Protein AF-W7X441-F1 (afdb_monomer)

Nearest PDB structures (foldseek):
  4aq1-assembly4_C-3  TM=4.290E-01  e=1.565E-02  Geobacillus stearothermophilus
  2lv4-assembly1_A  TM=4.468E-01  e=6.951E-02  Salmonella enterica subsp. enterica serovar Typhimurium str. LT2
  8szi-assembly1_A  TM=2.616E-01  e=5.106E-02  Homo sapiens
  4ncd-assembly1_A  TM=3.158E-01  e=5.435E-01  Escherichia coli P0301867.5
  3gea-assembly1_A  TM=1.894E-01  e=1.060E+00  Escherichia coli

Sequence (495 aa):
MFQDNINSDGYGGALQLIETQQVNIYYSHFISNKCLLKNGGAINFINVEYLGILDISQSYFIGNQAILSTGGAINLSKVNLILKNSQIESNRAQIGGGIYYQQIIPDFVLLLQNGIKQNNTIQNNYASIYGKNLGSTLRSIYISQKDITIQSSHNINYKQNQLEVEGIQSGEQIIFKKIQVLDEEESPVFIPSIQDQNYLSDDVLLIIRQINIEIICDQLNVEVQCVGNLKSSYFQNGGFYLTVQPMYKPLNSMIMKIKSNVFPQLVDSNNNIQFNQGQLDLQVILNFDQCKIGQIQKQFSNSIICESCPEGKYSLDILDGECKKCPDSAEYCQGSKIQLKNGYWRSNELTDDIIYCNYNPDVCQPQSNQSKFNCARGYIGIICASCDIYGEIWDDSYAEQITSKQCYKCSDNLSLIVLNNLLKFFIVIAYIFFMVRSLQNQLYIKLLGHYVKKSGILFLGNTCNQSSIFLQFKIYLKYIFRQIRKTKNIFQDSK

pLDDT: mean 88.07, std 12.41, range [41.19, 98.81]

Secondary structure (DSSP, 8-state):
-EES-EESSSS-SSEEEES-SEEEEES-EEES-EESSSS-SSEEEE-SSS-EEEEEES-EEES-EETTSB-SSEEEESEEEEEES-EEES-EEEE-SSEEEESB--HHHHHHHTT--TT-EEES-EEEEE-SSEE-S--EEE--GGGEE-SS--EEEEETTEEEEEEEPTTPPEEEEEEEEE-TTSPBP-PPPHHHHTTS-HHHHHHHHH--EEEEE-SSSTT-EEES--EE--EETTEEEEEEEEE--TT-EEEEEEEEEEPPPEE-TTS-EEE--SEEEEEEEEEEPPPPTTEEEEEETTEEEEEEPPTTEE--STT-SSPEEPPTTEEEEEBTEEEEPTTEE-SSTT----EE-TT-GGGB-TT-TT-BTTB-TTEESGGG-EE-SS-TTTSS-EEE-TTT--EEETTTSHHHHHHHHHHHHHHHHHHHHHHHHHHHHHHHHHHHHHHHHHTTS----S---TTSHHHHHHHHHHHHHHHHHHHHHHTTS--

Solvent-accessible surface area (backbone atoms only — not comparable to full-atom values): 25094 Å² total; per-residue (Å²): 118,45,62,68,32,72,20,67,86,44,49,10,8,70,38,68,44,64,74,53,63,72,46,80,46,64,73,38,43,38,34,46,11,25,2,54,50,28,38,0,0,27,32,18,39,42,32,82,90,56,76,17,37,39,42,38,33,50,27,40,36,36,47,10,22,0,67,24,10,34,0,0,29,32,21,36,27,33,29,31,40,43,62,31,51,25,39,36,33,48,9,29,15,31,32,1,0,21,33,20,41,36,56,23,47,28,60,43,56,61,34,40,77,72,71,45,56,56,71,46,46,71,44,77,27,37,31,73,28,34,22,32,43,51,19,63,67,75,65,44,59,48,66,53,73,88,38,50,47,58,88,67,75,67,51,75,45,82,52,97,82,28,41,38,38,38,54,40,50,20,55,43,59,40,36,37,53,37,41,30,46,19,30,82,76,72,41,59,48,43,77,72,54,78,76,63,48,74,65,47,20,71,70,50,51,52,57,61,68,56,57,32,43,35,58,47,62,53,77,85,48,74,36,46,48,72,47,67,49,40,62,36,72,58,66,50,99,71,12,34,51,39,31,39,26,46,24,26,55,58,69,39,73,51,61,33,31,46,27,41,46,75,46,74,46,28,19,37,86,83,68,47,73,76,39,83,39,44,58,43,67,29,44,35,39,41,34,25,29,68,62,50,64,6,20,23,62,40,79,53,88,69,17,35,26,44,45,67,26,51,82,56,14,23,24,61,42,63,81,34,72,61,63,41,69,53,54,90,62,38,74,46,24,37,18,46,46,70,41,45,30,68,24,30,30,50,93,53,78,72,57,86,68,69,44,71,23,85,89,51,35,88,40,16,23,48,74,43,92,76,34,54,88,29,10,32,80,40,35,34,70,78,62,36,74,40,45,26,58,82,13,87,87,66,78,50,38,12,43,69,47,97,88,70,80,45,52,39,56,39,90,83,41,48,70,63,53,51,54,50,54,51,52,54,50,51,51,51,51,51,49,51,51,51,51,51,53,52,50,50,52,54,51,50,54,52,51,52,52,51,51,44,46,71,68,70,82,44,91,78,68,100,83,71,80,90,71,60,64,65,59,52,51,54,51,50,52,54,50,51,56,53,52,54,52,55,55,56,58,63,66,66,78,72,121

Organism: Tetrahymena thermophila (strain SB210) (NCBI:txid312017)

Structure (mmCIF, N/CA/C/O backbone):
data_AF-W7X441-F1
#
_entry.id   AF-W7X441-F1
#
loop_
_atom_site.group_PDB
_atom_site.id
_atom_site.type_symbol
_atom_site.label_atom_id
_atom_site.label_alt_id
_atom_site.label_comp_id
_atom_site.label_asym_id
_atom_site.label_entity_id
_atom_site.label_seq_id
_atom_site.pdbx_PDB_ins_code
_atom_site.Cartn_x
_atom_site.Cartn_y
_atom_site.Cartn_z
_atom_site.occupancy
_atom_site.B_iso_or_equiv
_atom_site.auth_seq_id
_atom_site.auth_comp_id
_atom_site.auth_asym_id
_atom_site.auth_atom_id
_atom_site.pdbx_PDB_model_num
ATOM 1 N N . MET A 1 1 ? -36.784 -1.629 32.887 1.00 91.88 1 MET A N 1
ATOM 2 C CA . MET A 1 1 ? -36.795 -1.065 31.520 1.00 91.88 1 MET A CA 1
ATOM 3 C C . MET A 1 1 ? -36.144 0.304 31.600 1.00 91.88 1 MET A C 1
ATOM 5 O O . MET A 1 1 ? -36.530 1.067 32.474 1.00 91.88 1 MET A O 1
ATOM 9 N N . PHE A 1 2 ? -35.149 0.569 30.757 1.00 97.50 2 PHE A N 1
ATOM 10 C CA . PHE A 1 2 ? -34.444 1.845 30.644 1.00 97.50 2 PHE A CA 1
ATOM 11 C C . PHE A 1 2 ? -34.686 2.377 29.238 1.00 97.50 2 PHE A C 1
ATOM 13 O O . PHE A 1 2 ? -34.135 1.847 28.270 1.00 97.50 2 PHE A O 1
ATOM 20 N N . GLN A 1 3 ? -35.559 3.367 29.119 1.00 97.50 3 GLN A N 1
ATOM 21 C CA . GLN A 1 3 ? -36.003 3.860 27.829 1.00 97.50 3 GLN A CA 1
ATOM 22 C C . GLN A 1 3 ? -35.907 5.382 27.763 1.00 97.50 3 GLN A C 1
ATOM 24 O O . GLN A 1 3 ? -36.256 6.052 28.731 1.00 97.50 3 GLN A O 1
ATOM 29 N N . ASP A 1 4 ? -35.447 5.891 26.617 1.00 97.50 4 ASP A N 1
ATOM 30 C CA . ASP A 1 4 ? -35.400 7.321 26.284 1.00 97.50 4 ASP A CA 1
ATOM 31 C C . ASP A 1 4 ? -34.632 8.180 27.313 1.00 97.50 4 ASP A C 1
ATOM 33 O O . ASP A 1 4 ? -34.858 9.385 27.435 1.00 97.50 4 ASP A O 1
ATOM 37 N N . ASN A 1 5 ? -33.688 7.575 28.047 1.00 97.44 5 ASN A N 1
ATOM 38 C CA . ASN A 1 5 ? -32.823 8.310 28.966 1.00 97.44 5 ASN A CA 1
ATOM 39 C C . ASN A 1 5 ? -31.789 9.116 28.173 1.00 97.44 5 ASN A C 1
ATOM 41 O O . ASN A 1 5 ? -31.197 8.613 27.215 1.00 97.44 5 ASN A O 1
ATOM 45 N N . ILE A 1 6 ? -31.562 10.365 28.578 1.00 97.06 6 ILE A N 1
ATOM 46 C CA . ILE A 1 6 ? -30.603 11.266 27.937 1.00 97.06 6 ILE A CA 1
ATOM 47 C C . ILE A 1 6 ? -29.640 11.780 28.997 1.00 97.06 6 ILE A C 1
ATOM 49 O O . ILE A 1 6 ? -30.050 12.443 29.948 1.00 97.06 6 ILE A O 1
ATOM 53 N N . ASN A 1 7 ? -28.355 11.514 28.792 1.00 95.44 7 ASN A N 1
ATOM 54 C CA . ASN A 1 7 ? -27.274 12.062 29.593 1.00 95.44 7 ASN A CA 1
ATOM 55 C C . ASN A 1 7 ? -26.521 13.130 28.784 1.00 95.44 7 ASN A C 1
ATOM 57 O O . ASN A 1 7 ? -25.948 12.821 27.733 1.00 95.44 7 ASN A O 1
ATOM 61 N N . SER A 1 8 ? -26.560 14.385 29.246 1.00 91.81 8 SER A N 1
ATOM 62 C CA . SER A 1 8 ? -25.930 15.517 28.555 1.00 91.81 8 SER A CA 1
ATOM 63 C C . SER A 1 8 ? -24.421 15.565 28.767 1.00 91.81 8 SER A C 1
ATOM 65 O O . SER A 1 8 ? -23.689 15.667 27.789 1.00 91.81 8 SER A O 1
ATOM 67 N N . ASP A 1 9 ? -23.965 15.437 30.015 1.00 88.44 9 ASP A N 1
ATOM 68 C CA . ASP A 1 9 ? -22.574 15.725 30.402 1.00 88.44 9 ASP A CA 1
ATOM 69 C C . ASP A 1 9 ? -21.844 14.546 31.063 1.00 88.44 9 ASP A C 1
ATOM 71 O O . ASP A 1 9 ? -20.625 14.582 31.240 1.00 88.44 9 ASP A O 1
ATOM 75 N N . GLY A 1 10 ? -22.569 13.493 31.438 1.00 90.31 10 GLY A N 1
ATOM 76 C CA . GLY A 1 10 ? -22.026 12.298 32.075 1.00 90.31 10 GLY A CA 1
ATOM 77 C C . GLY A 1 10 ? -21.809 11.137 31.106 1.00 90.31 10 GLY A C 1
ATOM 78 O O . GLY A 1 10 ? -22.132 11.205 29.922 1.00 90.31 10 GLY A O 1
ATOM 79 N N . TYR A 1 11 ? -21.273 10.041 31.639 1.00 95.50 11 TYR A N 1
ATOM 80 C CA . TYR A 1 11 ? -21.089 8.790 30.906 1.00 95.50 11 TYR A CA 1
ATOM 81 C C . TYR A 1 11 ? -22.314 7.894 31.069 1.00 95.50 11 TYR A C 1
ATOM 83 O O . TYR A 1 11 ? -22.958 7.933 32.114 1.00 95.50 11 TYR A O 1
ATOM 91 N N . GLY A 1 12 ? -22.597 7.040 30.085 1.00 95.12 12 GLY A N 1
ATOM 92 C CA . GLY A 1 12 ? -23.752 6.147 30.141 1.00 95.12 12 GLY A CA 1
ATOM 93 C C . GLY A 1 12 ? -25.059 6.902 29.904 1.00 95.12 12 GLY A C 1
ATOM 94 O O . GLY A 1 12 ? -25.441 7.765 30.693 1.00 95.12 12 GLY A O 1
ATOM 95 N N . GLY A 1 13 ? -25.787 6.574 28.836 1.00 95.50 13 GLY A N 1
ATOM 96 C CA . GLY A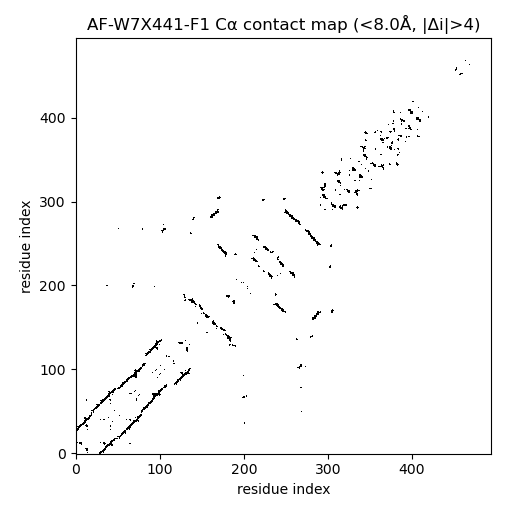 1 13 ? -27.115 7.160 28.620 1.00 95.50 13 GLY A CA 1
ATOM 97 C C . GLY A 1 13 ? -28.150 6.697 29.648 1.00 95.50 13 GLY A C 1
ATOM 98 O O . GLY A 1 13 ? -29.075 7.442 29.943 1.00 95.50 13 GLY A O 1
ATOM 99 N N . ALA A 1 14 ? -27.979 5.500 30.221 1.00 97.19 14 ALA A N 1
ATOM 100 C CA . ALA A 1 14 ? -28.835 4.965 31.280 1.00 97.19 14 ALA A CA 1
ATOM 101 C C . ALA A 1 14 ? -28.060 4.627 32.562 1.00 97.19 14 ALA A C 1
ATOM 103 O O . ALA A 1 14 ? -28.517 4.961 33.652 1.00 97.19 14 ALA A O 1
ATOM 104 N N . LEU A 1 15 ? -26.910 3.953 32.448 1.00 97.62 15 LEU A N 1
ATOM 105 C CA . LEU A 1 15 ? -26.128 3.493 33.599 1.00 97.62 15 LEU A CA 1
ATOM 106 C C . LEU A 1 15 ? -24.655 3.880 33.472 1.00 97.62 15 LEU A C 1
ATOM 108 O O . LEU A 1 15 ? -24.004 3.570 32.471 1.00 97.62 15 LEU A O 1
ATOM 112 N N . GLN A 1 16 ? -24.124 4.473 34.540 1.00 97.31 16 GLN A N 1
ATOM 113 C CA . GLN A 1 16 ? -22.696 4.668 34.755 1.00 97.31 16 GLN A CA 1
ATOM 114 C C . GLN A 1 16 ? -22.238 3.792 35.922 1.00 97.31 16 GLN A C 1
ATOM 116 O O . GLN A 1 16 ? -22.770 3.892 37.025 1.00 97.31 16 GLN A O 1
ATOM 121 N N . LEU A 1 17 ? -21.245 2.946 35.670 1.00 97.50 17 LEU A N 1
ATOM 122 C CA . LEU A 1 17 ? -20.658 2.023 36.635 1.00 97.50 17 LEU A CA 1
ATOM 123 C C . LEU A 1 17 ? -19.158 2.318 36.730 1.00 97.50 17 LEU A C 1
ATOM 125 O O . LEU A 1 17 ? -18.473 2.407 35.706 1.00 97.50 17 LEU A O 1
ATOM 129 N N . ILE A 1 18 ? -18.660 2.510 37.948 1.00 96.62 18 ILE A N 1
ATOM 130 C CA . ILE A 1 18 ? -17.270 2.892 38.224 1.00 96.62 18 ILE A CA 1
ATOM 131 C C . ILE A 1 18 ? -16.762 2.027 39.367 1.00 96.62 18 ILE A C 1
ATOM 133 O O . ILE A 1 18 ? -17.480 1.885 40.356 1.00 96.62 18 ILE A O 1
ATOM 137 N N . GLU A 1 19 ? -15.559 1.466 39.225 1.00 95.94 19 GLU A N 1
ATOM 138 C CA . GLU A 1 19 ? -14.906 0.628 40.243 1.00 95.94 19 GLU A CA 1
ATOM 139 C C . GLU A 1 19 ? -15.904 -0.335 40.897 1.00 95.94 19 GLU A C 1
ATOM 141 O O . GLU A 1 19 ? -16.165 -0.276 42.101 1.00 95.94 19 GLU A O 1
ATOM 146 N N . THR A 1 20 ? -16.529 -1.181 40.075 1.00 95.44 20 THR A N 1
ATOM 147 C CA . THR A 1 20 ? -17.520 -2.174 40.517 1.00 95.44 20 THR A CA 1
ATOM 148 C C . THR A 1 20 ? -17.052 -3.583 40.162 1.00 95.44 20 THR A C 1
ATOM 150 O O . THR A 1 20 ? -16.599 -3.830 39.044 1.00 95.44 20 THR A O 1
ATOM 153 N N . GLN A 1 21 ? -17.130 -4.525 41.110 1.00 94.56 21 GLN A N 1
ATOM 154 C CA . GLN A 1 21 ? -16.632 -5.901 40.923 1.00 94.56 21 GLN A CA 1
ATOM 155 C C . GLN A 1 21 ? -17.522 -6.722 40.007 1.00 94.56 21 GLN A C 1
ATOM 157 O O . GLN A 1 21 ? -17.034 -7.360 39.079 1.00 94.56 21 GLN A O 1
ATOM 162 N N . GLN A 1 22 ? -18.827 -6.698 40.253 1.00 97.00 22 GLN A N 1
ATOM 163 C CA . GLN A 1 22 ? -19.770 -7.503 39.500 1.00 97.00 22 GLN A CA 1
ATOM 164 C C . GLN A 1 22 ? -21.096 -6.773 39.344 1.00 97.00 22 GLN A C 1
ATOM 166 O O . GLN A 1 22 ? -21.631 -6.219 40.305 1.00 97.00 22 GLN A O 1
ATOM 171 N N . VAL A 1 23 ? -21.640 -6.822 38.132 1.00 98.06 23 VAL A N 1
ATOM 172 C CA . VAL A 1 23 ? -22.975 -6.334 37.802 1.00 98.06 23 VAL A CA 1
ATOM 173 C C . VAL A 1 23 ? -23.696 -7.393 36.985 1.00 98.06 23 VAL A C 1
ATOM 175 O O . VAL A 1 23 ? -23.172 -7.882 35.987 1.00 98.06 23 VAL A O 1
ATOM 178 N N . ASN A 1 24 ? -24.917 -7.714 37.406 1.00 98.12 24 ASN A N 1
ATOM 179 C CA . ASN A 1 24 ? -25.770 -8.698 36.754 1.00 98.12 24 ASN A CA 1
ATOM 180 C C . ASN A 1 24 ? -27.002 -7.989 36.176 1.00 98.12 24 ASN A C 1
ATOM 182 O O . ASN A 1 24 ? -27.727 -7.309 36.906 1.00 98.12 24 ASN A O 1
ATOM 186 N N . ILE A 1 25 ? -27.246 -8.150 34.876 1.00 98.00 25 ILE A N 1
ATOM 187 C CA . ILE A 1 25 ? -28.382 -7.561 34.160 1.00 98.00 25 ILE A CA 1
ATOM 188 C C . ILE A 1 25 ? -29.145 -8.679 33.464 1.00 98.00 25 ILE A C 1
ATOM 190 O O . ILE A 1 25 ? -28.695 -9.250 32.470 1.00 98.00 25 ILE A O 1
ATOM 194 N N . TYR A 1 26 ? -30.337 -8.965 33.978 1.00 97.88 26 TYR A N 1
ATOM 195 C CA . TYR A 1 26 ? -31.193 -10.028 33.468 1.00 97.88 26 TYR A CA 1
ATOM 196 C C . TYR A 1 26 ? -32.539 -9.466 33.020 1.00 97.88 26 TYR A C 1
ATOM 198 O O . TYR A 1 26 ? -33.061 -8.533 33.639 1.00 97.88 26 TYR A O 1
ATOM 206 N N . TYR A 1 27 ? -33.099 -10.024 31.944 1.00 98.12 27 TYR A N 1
ATOM 207 C CA . TYR A 1 27 ? -34.454 -9.715 31.461 1.00 98.12 27 TYR A CA 1
ATOM 208 C C . TYR A 1 27 ? -34.725 -8.213 31.255 1.00 98.12 27 TYR A C 1
ATOM 210 O O . TYR A 1 27 ? -35.826 -7.713 31.500 1.00 98.12 27 TYR A O 1
ATOM 218 N N . SER A 1 28 ? -33.702 -7.463 30.845 1.00 98.44 28 SER A N 1
ATOM 219 C CA . SER A 1 28 ? -33.733 -6.002 30.814 1.00 98.44 28 SER A CA 1
ATOM 220 C C . SER A 1 28 ? -33.779 -5.455 29.392 1.00 98.44 28 SER A C 1
ATOM 222 O O . SER A 1 28 ? -33.282 -6.059 28.448 1.00 98.44 28 SER A O 1
ATOM 224 N N . HIS A 1 29 ? -34.382 -4.278 29.244 1.00 98.50 29 HIS A N 1
ATOM 225 C CA . HIS A 1 29 ? -34.519 -3.589 27.962 1.00 98.50 29 HIS A CA 1
ATOM 226 C C . HIS A 1 29 ? -33.928 -2.187 28.088 1.00 98.50 29 HIS A C 1
ATOM 228 O O . HIS A 1 29 ? -34.382 -1.420 28.941 1.00 98.50 29 HIS A O 1
ATOM 234 N N . PHE A 1 30 ? -32.939 -1.886 27.250 1.00 98.69 30 PHE A N 1
ATOM 235 C CA . PHE A 1 30 ? -32.281 -0.594 27.080 1.00 98.69 30 PHE A CA 1
ATOM 236 C C . PHE A 1 30 ? -32.604 -0.075 25.681 1.00 98.69 30 PHE A C 1
ATOM 238 O O . PHE A 1 30 ? -32.027 -0.535 24.692 1.00 98.69 30 PHE A O 1
ATOM 245 N N . ILE A 1 31 ? -33.566 0.839 25.595 1.00 98.69 31 ILE A N 1
ATOM 246 C CA . ILE A 1 31 ? -34.134 1.291 24.326 1.00 98.69 31 ILE A CA 1
ATOM 247 C C . ILE A 1 31 ? -33.919 2.793 24.173 1.00 98.69 31 ILE A C 1
ATOM 249 O O . ILE A 1 31 ? -34.318 3.570 25.037 1.00 98.69 31 ILE A O 1
ATOM 253 N N . SER A 1 32 ? -33.310 3.203 23.063 1.00 98.38 32 SER A N 1
ATOM 254 C CA . SER A 1 32 ? -33.208 4.616 22.672 1.00 98.38 32 SER A CA 1
ATOM 255 C C . SER A 1 32 ? -32.530 5.533 23.702 1.00 98.38 32 SER A C 1
ATOM 257 O O . SER A 1 32 ? -32.743 6.745 23.686 1.00 98.38 32 SER A O 1
ATOM 259 N N . ASN A 1 33 ? -31.672 4.981 24.567 1.00 98.50 33 ASN A N 1
ATOM 260 C CA . ASN A 1 33 ? -30.888 5.776 25.511 1.00 98.50 33 ASN A CA 1
ATOM 261 C C . ASN A 1 33 ? -29.756 6.511 24.781 1.00 98.50 33 ASN A C 1
ATOM 263 O O . ASN A 1 33 ? -29.211 6.009 23.791 1.00 98.50 33 ASN A O 1
ATOM 267 N N . LYS A 1 34 ? -29.410 7.711 25.249 1.00 98.25 34 LYS A N 1
ATOM 268 C CA . LYS A 1 34 ? -28.434 8.583 24.591 1.00 98.25 34 LYS A CA 1
ATOM 269 C C . LYS A 1 34 ? -27.437 9.159 25.584 1.00 98.25 34 LYS A C 1
ATOM 271 O O . LYS A 1 34 ? -27.822 9.782 26.569 1.00 98.25 34 LYS A O 1
ATOM 276 N N . CYS A 1 35 ? -26.159 9.034 25.260 1.00 96.75 35 CYS A N 1
ATOM 277 C CA . CYS A 1 35 ? -25.088 9.836 25.835 1.00 96.75 35 CYS A CA 1
ATOM 278 C C . CYS A 1 35 ? -24.634 10.850 24.775 1.00 96.75 35 CYS A C 1
ATOM 280 O O . CYS A 1 35 ? -24.254 10.467 23.662 1.00 96.75 35 CYS A O 1
ATOM 282 N N . LEU A 1 36 ? -24.748 12.146 25.085 1.00 93.38 36 LEU A N 1
ATOM 283 C CA . LEU A 1 36 ? -24.518 13.204 24.097 1.00 93.38 36 LEU A CA 1
ATOM 284 C C . LEU A 1 36 ? -23.029 13.499 23.885 1.00 93.38 36 LEU A C 1
ATOM 286 O O . LEU A 1 36 ? -22.612 13.657 22.740 1.00 93.38 36 LEU A O 1
ATOM 290 N N . LEU A 1 37 ? -22.238 13.553 24.963 1.00 89.94 37 LEU A N 1
ATOM 291 C CA . LEU A 1 37 ? -20.847 14.030 24.917 1.00 89.94 37 LEU A CA 1
ATOM 292 C C . LEU A 1 37 ? -19.786 12.975 25.264 1.00 89.94 37 LEU A C 1
ATOM 294 O O . LEU A 1 37 ? -18.628 13.134 24.880 1.00 89.94 37 LEU A O 1
ATOM 298 N N . LYS A 1 38 ? -20.144 11.928 26.013 1.00 93.56 38 LYS A N 1
ATOM 299 C CA . LYS A 1 38 ? -19.201 10.943 26.571 1.00 93.56 38 LYS A CA 1
ATOM 300 C C . LYS A 1 38 ? -19.515 9.521 26.083 1.00 93.56 38 LYS A C 1
ATOM 302 O O . LYS A 1 38 ? -20.221 9.329 25.096 1.00 93.56 38 LYS A O 1
ATOM 307 N N . ASN A 1 39 ? -18.928 8.518 26.735 1.00 95.38 39 ASN A N 1
ATOM 308 C CA . ASN A 1 39 ? -18.978 7.119 26.306 1.00 95.38 39 ASN A CA 1
ATOM 309 C C . ASN A 1 39 ? -20.215 6.371 26.817 1.00 95.38 39 ASN A C 1
ATOM 311 O O . ASN A 1 39 ? -20.726 6.672 27.898 1.00 95.38 39 ASN A O 1
ATOM 315 N N . GLY A 1 40 ? -20.620 5.333 26.079 1.00 96.31 40 GLY A N 1
ATOM 316 C CA . GLY A 1 40 ? -21.665 4.391 26.484 1.00 96.31 40 GLY A CA 1
ATOM 317 C C . GLY A 1 40 ? -23.072 4.930 26.248 1.00 96.31 40 GLY A C 1
ATOM 318 O O . GLY A 1 40 ? -23.622 5.638 27.089 1.00 96.31 40 GLY A O 1
ATOM 319 N N . GLY A 1 41 ? -23.704 4.579 25.128 1.00 97.00 41 GLY A N 1
ATOM 320 C CA . GLY A 1 41 ? -25.042 5.094 24.818 1.00 97.00 41 GLY A CA 1
ATOM 321 C C . GLY A 1 41 ? -26.139 4.544 25.730 1.00 97.00 41 GLY A C 1
ATOM 322 O O . GLY A 1 41 ? -27.086 5.262 26.029 1.00 97.00 41 GLY A O 1
ATOM 323 N N . ALA A 1 42 ? -25.991 3.326 26.257 1.00 98.25 42 ALA A N 1
ATOM 324 C CA . ALA A 1 42 ? -26.811 2.816 27.358 1.00 98.25 42 ALA A CA 1
ATOM 325 C C . ALA A 1 42 ? -25.983 2.635 28.633 1.00 98.25 42 ALA A C 1
ATOM 327 O O . ALA A 1 42 ? -26.316 3.209 29.669 1.00 98.25 42 ALA A O 1
ATOM 328 N N . ILE A 1 43 ? -24.902 1.860 28.554 1.00 98.62 43 ILE A N 1
ATOM 329 C CA . ILE A 1 43 ? -24.068 1.503 29.703 1.00 98.62 43 ILE A CA 1
ATOM 330 C C . ILE A 1 43 ? -22.642 1.986 29.469 1.00 98.62 43 ILE A C 1
ATOM 332 O O . ILE A 1 43 ? -22.047 1.714 28.427 1.00 98.62 43 ILE A O 1
ATOM 336 N N . ASN A 1 44 ? -22.074 2.638 30.476 1.00 98.38 44 ASN A N 1
ATOM 337 C CA . ASN A 1 44 ? -20.641 2.869 30.580 1.00 98.38 44 ASN A CA 1
ATOM 338 C C . ASN A 1 44 ? -20.108 2.218 31.859 1.00 98.38 44 ASN A C 1
ATOM 340 O O . ASN A 1 44 ? -20.539 2.596 32.948 1.00 98.38 44 ASN A O 1
ATOM 344 N N . PHE A 1 45 ? -19.170 1.279 31.733 1.00 98.44 45 PHE A N 1
ATOM 345 C CA . PHE A 1 45 ? -18.576 0.566 32.864 1.00 98.44 45 PHE A CA 1
ATOM 346 C C . PHE A 1 45 ? -17.046 0.606 32.797 1.00 98.44 45 PHE A C 1
ATOM 348 O O . PHE A 1 45 ? -16.429 0.031 31.898 1.00 98.44 45 PHE A O 1
ATOM 355 N N . ILE A 1 46 ? -16.436 1.313 33.747 1.00 97.50 46 ILE A N 1
ATOM 356 C CA . ILE A 1 46 ? -14.994 1.554 33.794 1.00 97.50 46 ILE A CA 1
ATOM 357 C C . ILE A 1 46 ? -14.447 1.151 35.163 1.00 97.50 46 ILE A C 1
ATOM 359 O O . ILE A 1 46 ? -14.890 1.674 36.184 1.00 97.50 46 ILE A O 1
ATOM 363 N N . ASN A 1 47 ? -13.427 0.296 35.158 1.00 97.19 47 ASN A N 1
ATOM 364 C CA . ASN A 1 47 ? -12.569 0.050 36.310 1.00 97.19 47 ASN A CA 1
ATOM 365 C C . ASN A 1 47 ? -11.112 0.404 35.981 1.00 97.19 47 ASN A C 1
ATOM 367 O O . ASN A 1 47 ? -10.669 0.335 34.829 1.00 97.19 47 ASN A O 1
ATOM 371 N N . VAL A 1 48 ? -10.354 0.736 37.019 1.00 94.38 48 VAL A N 1
ATOM 372 C CA . VAL A 1 48 ? -8.918 1.020 36.986 1.00 94.38 48 VAL A CA 1
ATOM 373 C C . VAL A 1 48 ? -8.185 0.091 37.946 1.00 94.38 48 VAL A C 1
ATOM 375 O O . VAL A 1 48 ? -7.123 -0.420 37.584 1.00 94.38 48 VAL A O 1
ATOM 378 N N . GLU A 1 49 ? -8.741 -0.216 39.121 1.00 91.19 49 GLU A N 1
ATOM 379 C CA . GLU A 1 49 ? -8.030 -0.991 40.148 1.00 91.19 49 GLU A CA 1
ATOM 380 C C . GLU A 1 49 ? -8.106 -2.500 39.898 1.00 91.19 49 GLU A C 1
ATOM 382 O O . GLU A 1 49 ? -7.077 -3.178 39.819 1.00 91.19 49 GLU A O 1
ATOM 387 N N . TYR A 1 50 ? -9.300 -3.029 39.645 1.00 91.75 50 TYR A N 1
ATOM 388 C CA . TYR A 1 50 ? -9.530 -4.469 39.512 1.00 91.75 50 TYR A CA 1
ATOM 389 C C . TYR A 1 50 ? -10.417 -4.817 38.309 1.00 91.75 50 TYR A C 1
ATOM 391 O O . TYR A 1 50 ? -11.083 -3.964 37.727 1.00 91.75 50 TYR A O 1
ATOM 399 N N . LEU A 1 51 ? -10.395 -6.089 37.906 1.00 95.88 51 LEU A N 1
ATOM 400 C CA . LEU A 1 51 ? -11.220 -6.603 36.813 1.00 95.88 51 LEU A CA 1
ATOM 401 C C . LEU A 1 51 ? -12.700 -6.598 37.218 1.00 95.88 51 LEU A C 1
ATOM 403 O O . LEU A 1 51 ? -13.075 -7.268 38.178 1.00 95.88 51 LEU A O 1
ATOM 407 N N . GLY A 1 52 ? -13.529 -5.849 36.491 1.00 97.56 52 GLY A N 1
ATOM 408 C CA . GLY A 1 52 ? -14.984 -5.895 36.647 1.00 97.56 52 GLY A CA 1
ATOM 409 C C . GLY A 1 52 ? -15.610 -7.026 35.834 1.00 97.56 52 GLY A C 1
ATOM 410 O O . GLY A 1 52 ? -15.070 -7.431 34.804 1.00 97.56 52 GLY A O 1
ATOM 411 N N . ILE A 1 53 ? -16.772 -7.509 36.266 1.00 98.25 53 ILE A N 1
ATOM 412 C CA . ILE A 1 53 ? -17.573 -8.501 35.543 1.00 98.25 53 ILE A CA 1
ATOM 413 C C . ILE A 1 53 ? -18.954 -7.913 35.265 1.00 98.25 53 ILE A C 1
ATOM 415 O O . ILE A 1 53 ? -19.669 -7.512 36.183 1.00 98.25 53 ILE A O 1
ATOM 419 N N . LEU A 1 54 ? -19.340 -7.891 33.993 1.00 98.44 54 LEU A N 1
ATOM 420 C CA . LEU A 1 54 ? -20.685 -7.548 33.551 1.00 98.44 54 LEU A CA 1
ATOM 421 C C . LEU A 1 54 ? -21.339 -8.800 32.963 1.00 98.44 54 LEU A C 1
ATOM 423 O O . LEU A 1 54 ? -20.965 -9.233 31.877 1.00 98.44 54 LEU A O 1
ATOM 427 N N . ASP A 1 55 ? -22.299 -9.383 33.677 1.00 98.38 55 ASP A N 1
ATOM 428 C CA . ASP A 1 55 ? -23.067 -10.542 33.211 1.00 98.38 55 ASP A CA 1
ATOM 429 C C . ASP A 1 55 ? -24.441 -10.095 32.709 1.00 98.38 55 ASP A C 1
ATOM 431 O O . ASP A 1 55 ? -25.287 -9.629 33.477 1.00 98.38 55 ASP A O 1
ATOM 435 N N . ILE A 1 56 ? -24.652 -10.220 31.401 1.00 98.50 56 ILE A N 1
ATOM 436 C CA . ILE A 1 56 ? -25.887 -9.852 30.717 1.00 98.50 56 ILE A CA 1
ATOM 437 C C . ILE A 1 56 ? -26.531 -11.108 30.146 1.00 98.50 56 ILE A C 1
ATOM 439 O O . ILE A 1 56 ? -25.967 -11.784 29.277 1.00 98.50 56 ILE A O 1
ATOM 443 N N . SER A 1 57 ? -27.771 -11.372 30.561 1.00 98.19 57 SER A N 1
ATOM 444 C CA . SER A 1 57 ? -28.577 -12.426 29.950 1.00 98.19 57 SER A CA 1
ATOM 445 C C . SER A 1 57 ? -30.005 -11.998 29.630 1.00 98.19 57 SER A C 1
ATOM 447 O O . SER A 1 57 ? -30.604 -11.173 30.327 1.00 98.19 57 SER A O 1
ATOM 449 N N . GLN A 1 58 ? -30.544 -12.545 28.534 1.00 98.44 58 GLN A N 1
ATOM 450 C CA . GLN A 1 58 ? -31.936 -12.345 28.103 1.00 98.44 58 GLN A CA 1
ATOM 451 C C . GLN A 1 58 ? -32.336 -10.865 28.035 1.00 98.44 58 GLN A C 1
ATOM 453 O O . GLN A 1 58 ? -33.420 -10.484 28.474 1.00 98.44 58 GLN A O 1
ATOM 458 N N . SER A 1 59 ? -31.435 -10.020 27.533 1.00 98.62 59 SER A N 1
ATOM 459 C CA . SER A 1 59 ? -31.597 -8.565 27.541 1.00 98.62 59 SER A CA 1
ATOM 460 C C . SER A 1 59 ? -31.454 -7.957 26.145 1.00 98.62 59 SER A C 1
ATOM 462 O O . SER A 1 59 ? -30.836 -8.536 25.251 1.00 98.62 59 SER A O 1
ATOM 464 N N . TYR A 1 60 ? -32.027 -6.768 25.966 1.00 98.62 60 TYR A N 1
ATOM 465 C CA . TYR A 1 60 ? -32.121 -6.079 24.679 1.00 98.62 60 TYR A CA 1
ATOM 466 C C . TYR A 1 60 ? -31.521 -4.677 24.768 1.00 98.62 60 TYR A C 1
ATOM 468 O O . TYR A 1 60 ? -31.906 -3.894 25.636 1.00 98.62 60 TYR A O 1
ATOM 476 N N . PHE A 1 61 ? -30.624 -4.348 23.843 1.00 98.75 61 PHE A N 1
ATOM 477 C CA . PHE A 1 61 ? -30.012 -3.034 23.668 1.00 98.75 61 PHE A CA 1
ATOM 478 C C . PHE A 1 61 ? -30.308 -2.542 22.255 1.00 98.75 61 PHE A C 1
ATOM 480 O O . PHE A 1 61 ? -29.639 -2.937 21.298 1.00 98.75 61 PHE A O 1
ATOM 487 N N . ILE A 1 62 ? -31.343 -1.715 22.120 1.00 98.75 62 ILE A N 1
ATOM 488 C CA . ILE A 1 62 ? -31.890 -1.328 20.820 1.00 98.75 62 ILE A CA 1
ATOM 489 C C . ILE A 1 62 ? -31.867 0.190 20.664 1.00 98.75 62 ILE A C 1
ATOM 491 O O . ILE A 1 62 ? -32.430 0.915 21.482 1.00 98.75 62 ILE A O 1
ATOM 495 N N . GLY A 1 63 ? -31.253 0.682 19.587 1.00 98.56 63 GLY A N 1
ATOM 496 C CA . GLY A 1 63 ? -31.342 2.099 19.223 1.00 98.56 63 GLY A CA 1
ATOM 497 C C . GLY A 1 63 ? -30.598 3.063 20.151 1.00 98.56 63 GLY A C 1
ATOM 498 O O . GLY A 1 63 ? -30.891 4.259 20.119 1.00 98.56 63 GLY A O 1
ATOM 499 N N . ASN A 1 64 ? -29.677 2.577 20.990 1.00 98.75 64 ASN A N 1
ATOM 500 C CA . ASN A 1 64 ? -28.910 3.412 21.917 1.00 98.75 64 ASN A CA 1
ATOM 501 C C . ASN A 1 64 ? -27.775 4.150 21.190 1.00 98.75 64 ASN A C 1
ATOM 503 O O . ASN A 1 64 ? -27.290 3.695 20.149 1.00 98.75 64 ASN A O 1
ATOM 507 N N . GLN A 1 65 ? -27.382 5.321 21.700 1.00 98.44 65 GLN A N 1
ATOM 508 C CA . GLN A 1 65 ? -26.478 6.221 20.978 1.00 98.44 65 GLN A CA 1
ATOM 509 C C . GLN A 1 65 ? -25.425 6.865 21.886 1.00 98.44 65 GLN A C 1
ATOM 511 O O . GLN A 1 65 ? -25.767 7.547 22.849 1.00 98.44 65 GLN A O 1
ATOM 516 N N . ALA A 1 66 ? -24.150 6.719 21.524 1.00 97.25 66 ALA A N 1
ATOM 517 C CA . ALA A 1 66 ? -23.032 7.524 22.021 1.00 97.25 66 ALA A CA 1
ATOM 518 C C . ALA A 1 66 ? -22.563 8.435 20.878 1.00 97.25 66 ALA A C 1
ATOM 520 O O . ALA A 1 66 ? -21.650 8.097 20.125 1.00 97.25 66 ALA A O 1
ATOM 521 N N . ILE A 1 67 ? -23.262 9.557 20.677 1.00 87.94 67 ILE A N 1
ATOM 522 C CA . ILE A 1 67 ? -23.277 10.280 19.389 1.00 87.94 67 ILE A CA 1
ATOM 523 C C . ILE A 1 67 ? -21.873 10.700 18.940 1.00 87.94 67 ILE A C 1
ATOM 525 O O . ILE A 1 67 ? -21.556 10.583 17.757 1.00 87.94 67 ILE A O 1
ATOM 529 N N . LEU A 1 68 ? -21.039 11.160 19.873 1.00 94.44 68 LEU A N 1
ATOM 530 C CA . LEU A 1 68 ? -19.717 11.734 19.601 1.00 94.44 68 LEU A CA 1
ATOM 531 C C . LEU A 1 68 ? -18.563 10.867 20.129 1.00 94.44 68 LEU A C 1
ATOM 533 O O . LEU A 1 68 ? -17.412 11.293 20.072 1.00 94.44 68 LEU A O 1
ATOM 537 N N . SER A 1 69 ? -18.859 9.666 20.641 1.00 95.69 69 SER A N 1
ATOM 538 C CA . SER A 1 69 ? -17.917 8.881 21.448 1.00 95.69 69 SER A CA 1
ATOM 539 C C . SER A 1 69 ? -17.954 7.376 21.151 1.00 95.69 69 SER A C 1
ATOM 541 O O . SER A 1 69 ? -18.360 6.967 20.061 1.00 95.69 69 SER A O 1
ATOM 543 N N . THR A 1 70 ? -17.495 6.541 22.088 1.00 97.38 70 THR A N 1
ATOM 544 C CA . THR A 1 70 ? -17.399 5.083 21.941 1.00 97.38 70 THR A CA 1
ATOM 545 C C . THR A 1 70 ? -18.575 4.326 22.574 1.00 97.38 70 THR A C 1
ATOM 547 O O . THR A 1 70 ? -19.218 4.809 23.512 1.00 97.38 70 THR A O 1
ATOM 550 N N . GLY A 1 71 ? -18.839 3.108 22.086 1.00 97.69 71 GLY A N 1
ATOM 551 C CA . GLY A 1 71 ? -19.747 2.142 22.718 1.00 97.69 71 GLY A CA 1
ATOM 552 C C . GLY A 1 71 ? -21.219 2.540 22.626 1.00 97.69 71 GLY A C 1
ATOM 553 O O . GLY A 1 71 ? -21.811 2.992 23.606 1.00 97.69 71 GLY A O 1
ATOM 554 N N . GLY A 1 72 ? -21.831 2.384 21.452 1.00 97.69 72 GLY A N 1
ATOM 555 C CA . GLY A 1 72 ? -23.172 2.922 21.188 1.00 97.69 72 GLY A CA 1
ATOM 556 C C . GLY A 1 72 ? -24.264 2.292 22.048 1.00 97.69 72 GLY A C 1
ATOM 557 O O . GLY A 1 72 ? -25.171 2.995 22.479 1.00 97.69 72 GLY A O 1
ATOM 558 N N . ALA A 1 73 ? -24.145 1.010 22.394 1.00 98.50 73 ALA A N 1
ATOM 559 C CA . ALA A 1 73 ? -24.887 0.423 23.507 1.00 98.50 73 ALA A CA 1
ATOM 560 C C . ALA A 1 73 ? -24.038 0.387 24.779 1.00 98.50 73 ALA A C 1
ATOM 562 O O . ALA A 1 73 ? -24.459 0.895 25.819 1.00 98.50 73 ALA A O 1
ATOM 563 N N . ILE A 1 74 ? -22.857 -0.227 24.703 1.00 98.81 74 ILE A N 1
ATOM 564 C CA . ILE A 1 74 ? -22.058 -0.573 25.880 1.00 98.81 74 ILE A CA 1
ATOM 565 C C . ILE A 1 74 ? -20.615 -0.112 25.668 1.00 98.81 74 ILE A C 1
ATOM 567 O O . ILE A 1 74 ? -19.991 -0.467 24.670 1.00 98.81 74 ILE A O 1
ATOM 571 N N . ASN A 1 75 ? -20.077 0.642 26.624 1.00 98.50 75 ASN A N 1
ATOM 572 C CA . ASN A 1 75 ? -18.665 1.008 26.694 1.00 98.50 75 ASN A CA 1
ATOM 573 C C . ASN A 1 75 ? -18.000 0.376 27.923 1.00 98.50 75 ASN A C 1
ATOM 575 O O . ASN A 1 75 ? -18.501 0.546 29.037 1.00 98.50 75 ASN A O 1
ATOM 579 N N . LEU A 1 76 ? -16.878 -0.323 27.727 1.00 98.44 76 LEU A N 1
ATOM 580 C CA . LEU A 1 76 ? -16.191 -1.109 28.756 1.00 98.44 76 LEU A CA 1
ATOM 581 C C . LEU A 1 76 ? -14.700 -0.777 28.844 1.00 98.44 76 LEU A C 1
ATOM 583 O O . LEU A 1 76 ? -14.004 -0.727 27.831 1.00 98.44 76 LEU A O 1
ATOM 587 N N . SER A 1 77 ? -14.179 -0.650 30.064 1.00 97.19 77 SER A N 1
ATOM 588 C CA . SER A 1 77 ? -12.741 -0.527 30.328 1.00 97.19 77 SER A CA 1
ATOM 589 C C . SER A 1 77 ? -12.345 -1.347 31.545 1.00 97.19 77 SER A C 1
ATOM 591 O O . SER A 1 77 ? -12.857 -1.095 32.632 1.00 97.19 77 SER A O 1
ATOM 593 N N . LYS A 1 78 ? -11.417 -2.298 31.369 1.00 97.00 78 LYS A N 1
ATOM 594 C CA . LYS A 1 78 ? -11.008 -3.255 32.415 1.00 97.00 78 LYS A CA 1
ATOM 595 C C . LYS A 1 78 ? -12.182 -4.079 32.977 1.00 97.00 78 LYS A C 1
ATOM 597 O O . LYS A 1 78 ? -12.254 -4.369 34.170 1.00 97.00 78 LYS A O 1
ATOM 602 N N . VAL A 1 79 ? -13.116 -4.453 32.099 1.00 98.19 79 VAL A N 1
ATOM 603 C CA . VAL A 1 79 ? -14.314 -5.233 32.436 1.00 98.19 79 VAL A CA 1
ATOM 604 C C . VAL A 1 79 ? -14.454 -6.404 31.473 1.00 98.19 79 VAL A C 1
ATOM 606 O O . VAL A 1 79 ? -14.430 -6.213 30.258 1.00 98.19 79 VAL A O 1
ATOM 609 N N . ASN A 1 80 ? -14.642 -7.603 32.017 1.00 98.25 80 ASN A N 1
ATOM 610 C CA . ASN A 1 80 ? -15.079 -8.761 31.251 1.00 98.25 80 ASN A CA 1
ATOM 611 C C . ASN A 1 80 ? -16.603 -8.717 31.076 1.00 98.25 80 ASN A C 1
ATOM 613 O O . ASN A 1 80 ? -17.340 -8.616 32.059 1.00 98.25 80 ASN A O 1
ATOM 617 N N . LEU A 1 81 ? -17.073 -8.817 29.834 1.00 98.25 81 LEU A N 1
ATOM 618 C CA . LEU A 1 81 ? -18.493 -8.946 29.520 1.00 98.25 81 LEU A CA 1
ATOM 619 C C . LEU A 1 81 ? -18.823 -10.406 29.194 1.00 98.25 81 LEU A C 1
ATOM 621 O O . LEU A 1 81 ? -18.268 -11.008 28.275 1.00 98.25 81 LEU A O 1
ATOM 625 N N . ILE A 1 82 ? -19.789 -10.944 29.928 1.00 97.50 82 ILE A N 1
ATOM 626 C CA . ILE A 1 82 ? -20.437 -12.221 29.655 1.00 97.50 82 ILE A CA 1
ATOM 627 C C . ILE A 1 82 ? -21.806 -11.889 29.064 1.00 97.50 82 ILE A C 1
ATOM 629 O O . ILE A 1 82 ? -22.619 -11.229 29.704 1.00 97.50 82 ILE A O 1
ATOM 633 N N . LEU A 1 83 ? -22.061 -12.319 27.829 1.00 97.94 83 LEU A N 1
ATOM 634 C CA . LEU A 1 83 ? -23.291 -11.997 27.106 1.00 97.94 83 LEU A CA 1
ATOM 635 C C . LEU A 1 83 ? -23.969 -13.288 26.653 1.00 97.94 83 LEU A C 1
ATOM 637 O O . LEU A 1 83 ? -23.338 -14.099 25.978 1.00 97.94 83 LEU A O 1
ATOM 641 N N . LYS A 1 84 ? -25.240 -13.503 27.004 1.00 97.81 84 LYS A N 1
ATOM 642 C CA . LYS A 1 84 ? -25.986 -14.718 26.619 1.00 97.81 84 LYS A CA 1
ATOM 643 C C . LYS A 1 84 ? -27.430 -14.407 26.249 1.00 97.81 84 LYS A C 1
ATOM 645 O O . LYS A 1 84 ? -28.094 -13.632 26.938 1.00 97.81 84 LYS A O 1
ATOM 650 N N . ASN A 1 85 ? -27.955 -15.079 25.223 1.00 97.94 85 ASN A N 1
ATOM 651 C CA . ASN A 1 85 ? -29.357 -14.966 24.798 1.00 97.94 85 ASN A CA 1
ATOM 652 C C . ASN A 1 85 ? -29.838 -13.503 24.672 1.00 97.94 85 ASN A C 1
ATOM 654 O O . ASN A 1 85 ? -30.947 -13.186 25.095 1.00 97.94 85 ASN A O 1
ATOM 658 N N . SER A 1 86 ? -28.979 -12.595 24.208 1.00 98.44 86 SER A N 1
ATOM 659 C CA . SER A 1 86 ? -29.229 -11.148 24.237 1.00 98.44 86 SER A CA 1
ATOM 660 C C . SER A 1 86 ? -29.084 -10.517 22.852 1.00 98.44 86 SER A C 1
ATOM 662 O O . SER A 1 86 ? -28.437 -11.070 21.960 1.00 98.44 86 SER A O 1
ATOM 664 N N . GLN A 1 87 ? -29.682 -9.343 22.668 1.00 98.50 87 GLN A N 1
ATOM 665 C CA . GLN A 1 87 ? -29.712 -8.639 21.385 1.00 98.50 87 GLN A CA 1
ATOM 666 C C . GLN A 1 87 ? -29.136 -7.229 21.518 1.00 98.50 87 GLN A C 1
ATOM 668 O O . GLN A 1 87 ? -29.526 -6.476 22.408 1.00 98.50 87 GLN A O 1
ATOM 673 N N . ILE A 1 88 ? -28.226 -6.870 20.615 1.00 98.62 88 ILE A N 1
ATOM 674 C CA . ILE A 1 88 ? -27.610 -5.545 20.503 1.00 98.62 88 ILE A CA 1
ATOM 675 C C . ILE A 1 88 ? -27.770 -5.090 19.055 1.00 98.62 88 ILE A C 1
ATOM 677 O O . ILE A 1 88 ? -27.041 -5.528 18.162 1.00 98.62 88 ILE A O 1
ATOM 681 N N . GLU A 1 89 ? -28.756 -4.233 18.814 1.00 98.62 89 GLU A N 1
ATOM 682 C CA . GLU A 1 89 ? -29.171 -3.876 17.461 1.00 98.62 89 GLU A CA 1
ATOM 683 C C . GLU A 1 89 ? -29.422 -2.380 17.267 1.00 98.62 89 GLU A C 1
ATOM 685 O O . GLU A 1 89 ? -29.973 -1.698 18.132 1.00 98.62 89 GLU A O 1
ATOM 690 N N . SER A 1 90 ? -29.074 -1.874 16.080 1.00 98.50 90 SER A N 1
ATOM 691 C CA . SER A 1 90 ? -29.349 -0.488 15.669 1.00 98.50 90 SER A CA 1
ATOM 692 C C . SER A 1 90 ? -28.749 0.571 16.599 1.00 98.50 90 SER A C 1
ATOM 694 O O . SER A 1 90 ? -29.263 1.685 16.688 1.00 98.50 90 SER A O 1
ATOM 696 N N . ASN A 1 91 ? -27.666 0.242 17.303 1.00 98.75 91 ASN A N 1
ATOM 697 C CA . ASN A 1 91 ? -26.962 1.184 18.164 1.00 98.75 91 ASN A CA 1
ATOM 698 C C . ASN A 1 91 ? -25.933 1.989 17.358 1.00 98.75 91 ASN A C 1
ATOM 700 O O . ASN A 1 91 ? -25.464 1.546 16.304 1.00 98.75 91 ASN A O 1
ATOM 704 N N . ARG A 1 92 ? -25.607 3.195 17.833 1.00 98.62 92 ARG A N 1
ATOM 705 C CA . ARG A 1 92 ? -24.776 4.156 17.097 1.00 98.62 92 ARG A CA 1
ATOM 706 C C . ARG A 1 92 ? -23.665 4.749 17.958 1.00 98.62 92 ARG A C 1
ATOM 708 O O . ARG A 1 92 ? -23.939 5.275 19.033 1.00 98.62 92 ARG A O 1
ATOM 715 N N . ALA A 1 93 ? -22.442 4.756 17.435 1.00 97.94 93 ALA A N 1
ATOM 716 C CA . ALA A 1 93 ? -21.295 5.446 18.026 1.00 97.94 93 ALA A CA 1
ATOM 717 C C . ALA A 1 93 ? -20.340 5.992 16.957 1.00 97.94 93 ALA A C 1
ATOM 719 O O . ALA A 1 93 ? -20.585 5.840 15.757 1.00 97.94 93 ALA A O 1
ATOM 720 N N . GLN A 1 94 ? -19.244 6.616 17.389 1.00 97.12 94 GLN A N 1
ATOM 721 C CA . GLN A 1 94 ? -18.098 6.889 16.521 1.00 97.12 94 GLN A CA 1
ATOM 722 C C . GLN A 1 94 ? -17.213 5.646 16.373 1.00 97.12 94 GLN A C 1
ATOM 724 O O . GLN A 1 94 ? -16.832 5.298 15.256 1.00 97.12 94 GLN A O 1
ATOM 729 N N . ILE A 1 95 ? -16.955 4.943 17.481 1.00 97.31 95 ILE A N 1
ATOM 730 C CA . ILE A 1 95 ? -16.214 3.673 17.528 1.00 97.31 95 ILE A CA 1
ATOM 731 C C . ILE A 1 95 ? -17.002 2.663 18.372 1.00 97.31 95 ILE A C 1
ATOM 733 O O . ILE A 1 95 ? -17.485 3.012 19.451 1.00 97.31 95 ILE A O 1
ATOM 737 N N . GLY A 1 96 ? -17.130 1.414 17.920 1.00 97.56 96 GLY A N 1
ATOM 738 C CA . GLY A 1 96 ? -17.859 0.383 18.670 1.00 97.56 96 GLY A CA 1
ATOM 739 C C . GLY A 1 96 ? -19.361 0.672 18.718 1.00 97.56 96 GLY A C 1
ATOM 740 O O . GLY A 1 96 ? -19.912 0.962 19.779 1.00 97.56 96 GLY A O 1
ATOM 741 N N . GLY A 1 97 ? -20.027 0.649 17.562 1.00 97.69 97 GLY A N 1
ATOM 742 C CA . GLY A 1 97 ? -21.439 1.015 17.411 1.00 97.69 97 GLY A CA 1
ATOM 743 C C . GLY A 1 97 ? -22.368 0.211 18.319 1.00 97.69 97 GLY A C 1
ATOM 744 O O . GLY A 1 97 ? -23.267 0.780 18.930 1.00 97.69 97 GLY A O 1
ATOM 745 N N . GLY A 1 98 ? -22.119 -1.091 18.463 1.00 98.38 98 GLY A N 1
ATOM 746 C CA . GLY A 1 98 ? -22.743 -1.929 19.485 1.00 98.38 98 GLY A CA 1
ATOM 747 C C . GLY A 1 98 ? -21.987 -1.841 20.810 1.00 98.38 98 GLY A C 1
ATOM 748 O O . GLY A 1 98 ? -22.429 -1.184 21.754 1.00 98.38 98 GLY A O 1
ATOM 749 N N . ILE A 1 99 ? -20.841 -2.514 20.874 1.00 98.69 99 ILE A N 1
ATOM 750 C CA . ILE A 1 99 ? -19.992 -2.602 22.063 1.00 98.69 99 ILE A CA 1
ATOM 751 C C . ILE A 1 99 ? -18.620 -2.014 21.744 1.00 98.69 99 ILE A C 1
ATOM 753 O O . ILE A 1 99 ? -18.035 -2.329 20.710 1.00 98.69 99 ILE A O 1
ATOM 757 N N . TYR A 1 100 ? -18.084 -1.218 22.665 1.00 98.31 100 TYR A N 1
ATOM 758 C CA . TYR A 1 100 ? -16.666 -0.882 22.712 1.00 98.31 100 TYR A CA 1
ATOM 759 C C . TYR A 1 100 ? -16.030 -1.449 23.980 1.00 98.31 100 TYR A C 1
ATOM 761 O O . TYR A 1 100 ? -16.599 -1.309 25.066 1.00 98.31 100 TYR A O 1
ATOM 769 N N . TYR A 1 101 ? -14.854 -2.064 23.861 1.00 97.44 101 TYR A N 1
ATOM 770 C CA . TYR A 1 101 ? -14.115 -2.600 25.002 1.00 97.44 101 TYR A CA 1
ATOM 771 C C . TYR A 1 101 ? -12.606 -2.360 24.891 1.00 97.44 101 TYR A C 1
ATOM 773 O O . TYR A 1 101 ? -12.025 -2.387 23.805 1.00 97.44 101 TYR A O 1
ATOM 781 N N . GLN A 1 102 ? -11.950 -2.176 26.037 1.00 94.94 102 GLN A N 1
ATOM 782 C CA . GLN A 1 102 ? -10.499 -2.004 26.124 1.00 94.94 102 GLN A CA 1
ATOM 783 C C . GLN A 1 102 ? -9.891 -2.723 27.336 1.00 94.94 102 GLN A C 1
ATOM 785 O O . GLN A 1 102 ? -10.556 -2.933 28.355 1.00 94.94 102 GLN A O 1
ATOM 790 N N . GLN A 1 103 ? -8.596 -3.044 27.230 1.00 94.12 103 GLN A N 1
ATOM 791 C CA . GLN A 1 103 ? -7.766 -3.804 28.185 1.00 94.12 103 GLN A CA 1
ATOM 792 C C . GLN A 1 103 ? -8.150 -5.283 28.336 1.00 94.12 103 GLN A C 1
ATOM 794 O O . GLN A 1 103 ? -7.269 -6.140 28.318 1.00 94.12 103 GLN A O 1
ATOM 799 N N . ILE A 1 104 ? -9.445 -5.583 28.444 1.00 96.69 104 ILE A N 1
ATOM 800 C CA . ILE A 1 104 ? -9.977 -6.940 28.593 1.00 96.69 104 ILE A CA 1
ATOM 801 C C . ILE A 1 104 ? -10.770 -7.294 27.346 1.00 96.69 104 ILE A C 1
ATOM 803 O O . ILE A 1 104 ? -11.685 -6.555 26.984 1.00 96.69 104 ILE A O 1
ATOM 807 N N . ILE A 1 105 ? -10.438 -8.410 26.699 1.00 96.00 105 ILE A N 1
ATOM 808 C CA . ILE A 1 105 ? -11.314 -8.985 25.680 1.00 96.00 105 ILE A CA 1
ATOM 809 C C . ILE A 1 105 ? -12.458 -9.740 26.371 1.00 96.00 105 ILE A C 1
ATOM 811 O O . ILE A 1 105 ? -12.186 -10.625 27.183 1.00 96.00 105 ILE A O 1
ATOM 815 N N . PRO A 1 106 ? -13.730 -9.408 26.086 1.00 96.94 106 PRO A N 1
ATOM 816 C CA . PRO A 1 106 ? -14.852 -10.126 26.669 1.00 96.94 106 PRO A CA 1
ATOM 817 C C . PRO A 1 106 ? -14.852 -11.607 26.291 1.00 96.94 106 PRO A C 1
ATOM 819 O O . PRO A 1 106 ? -14.635 -11.955 25.126 1.00 96.94 106 PRO A O 1
ATOM 822 N N . ASP A 1 107 ? -15.197 -12.474 27.241 1.00 94.31 107 ASP A N 1
ATOM 823 C CA . ASP A 1 107 ? -15.221 -13.925 27.017 1.00 94.31 107 ASP A CA 1
ATOM 824 C C . ASP A 1 107 ? -16.138 -14.316 25.849 1.00 94.31 107 ASP A C 1
ATOM 826 O O . ASP A 1 107 ? -15.817 -15.212 25.067 1.00 94.31 107 ASP A O 1
ATOM 830 N N . PHE A 1 108 ? -17.271 -13.622 25.678 1.00 95.19 108 PHE A N 1
ATOM 831 C CA . PHE A 1 108 ? -18.186 -13.916 24.571 1.00 95.19 108 PHE A CA 1
ATOM 832 C C . PHE A 1 108 ? -17.563 -13.617 23.195 1.00 95.19 108 PHE A C 1
ATOM 834 O O . PHE A 1 108 ? -17.937 -14.265 22.219 1.00 95.19 108 PHE A O 1
ATOM 841 N N . VAL A 1 109 ? -16.615 -12.673 23.100 1.00 95.19 109 VAL A N 1
ATOM 842 C CA . VAL A 1 109 ? -15.908 -12.365 21.844 1.00 95.19 109 VAL A CA 1
ATOM 843 C C . VAL A 1 109 ? -14.937 -13.493 21.504 1.00 95.19 109 VAL A C 1
ATOM 845 O O . VAL A 1 109 ? -14.909 -13.946 20.362 1.00 95.19 109 VAL A O 1
ATOM 848 N N . LEU A 1 110 ? -14.209 -14.018 22.494 1.00 93.50 110 LEU A N 1
ATOM 849 C CA . LEU A 1 110 ? -13.356 -15.201 22.312 1.00 93.50 110 LEU A CA 1
ATOM 850 C C . LEU A 1 110 ? -14.177 -16.429 21.891 1.00 93.50 110 LEU A C 1
ATOM 852 O O . LEU A 1 110 ? -13.779 -17.197 21.015 1.00 93.50 110 LEU A O 1
ATOM 856 N N . LEU A 1 111 ? -15.358 -16.612 22.484 1.00 93.94 111 LEU A N 1
ATOM 857 C CA . LEU A 1 111 ? -16.286 -17.669 22.083 1.00 93.94 111 LEU A CA 1
ATOM 858 C C . LEU A 1 111 ? -16.799 -17.465 20.653 1.00 93.94 111 LEU A C 1
ATOM 860 O O . LEU A 1 111 ? -16.856 -18.430 19.888 1.00 93.94 111 LEU A O 1
ATOM 864 N N . LEU A 1 112 ? -17.110 -16.225 20.268 1.00 92.50 112 LEU A N 1
ATOM 865 C CA . LEU A 1 112 ? -17.555 -15.882 18.918 1.00 92.50 112 LEU A CA 1
ATOM 866 C C . LEU A 1 112 ? -16.479 -16.186 17.867 1.00 92.50 112 LEU A C 1
ATOM 868 O O . LEU A 1 112 ? -16.809 -16.740 16.819 1.00 92.50 112 LEU A O 1
ATOM 872 N N . GLN A 1 113 ? -15.209 -15.899 18.165 1.00 89.81 113 GLN A N 1
ATOM 873 C CA . GLN A 1 113 ? -14.065 -16.250 17.309 1.00 89.81 113 GLN A CA 1
ATOM 874 C C . GLN A 1 113 ? -13.945 -17.768 17.094 1.00 89.81 113 GLN A C 1
ATOM 876 O O . GLN A 1 113 ? -13.559 -18.212 16.017 1.00 89.81 113 GLN A O 1
ATOM 881 N N . ASN A 1 114 ? -14.372 -18.567 18.076 1.00 91.44 114 ASN A N 1
ATOM 882 C CA . ASN A 1 114 ? -14.465 -20.027 17.983 1.00 91.44 114 ASN A CA 1
ATOM 883 C C . ASN A 1 114 ? -15.805 -20.527 17.396 1.00 91.44 114 ASN A C 1
ATOM 885 O O . ASN A 1 114 ? -16.108 -21.718 17.456 1.00 91.44 114 ASN A O 1
ATOM 889 N N . GLY A 1 115 ? -16.638 -19.634 16.850 1.00 91.88 115 GLY A N 1
ATOM 890 C CA . GLY A 1 115 ? -17.933 -19.960 16.244 1.00 91.88 115 GLY A CA 1
ATOM 891 C C . GLY A 1 115 ? -19.091 -20.156 17.234 1.00 91.88 115 GLY A C 1
ATOM 892 O O . GLY A 1 115 ? -20.202 -20.497 16.820 1.00 91.88 115 GLY A O 1
ATOM 893 N N . ILE A 1 116 ? -18.883 -19.918 18.532 1.00 93.38 116 ILE A N 1
ATOM 894 C CA . ILE A 1 116 ? -19.885 -20.114 19.587 1.00 93.38 116 ILE A CA 1
ATOM 895 C C . ILE A 1 116 ? -20.602 -18.787 19.870 1.00 93.38 116 ILE A C 1
ATOM 897 O O . ILE A 1 116 ? -20.098 -17.922 20.579 1.00 93.38 116 ILE A O 1
ATOM 901 N N . LYS A 1 117 ? -21.828 -18.634 19.354 1.00 88.12 117 LYS A N 1
ATOM 902 C CA . LYS A 1 117 ? -22.592 -17.369 19.442 1.00 88.12 117 LYS A CA 1
ATOM 903 C C . LYS A 1 117 ? -23.348 -17.140 20.757 1.00 88.12 117 LYS A C 1
ATOM 905 O O . LYS A 1 117 ? -23.827 -16.035 20.987 1.00 88.12 117 LYS A O 1
ATOM 910 N N . GLN A 1 118 ? -23.527 -18.177 21.583 1.00 91.62 118 GLN A N 1
ATOM 911 C CA . GLN A 1 118 ? -24.341 -18.142 22.817 1.00 91.62 118 GLN A CA 1
ATOM 912 C C . GLN A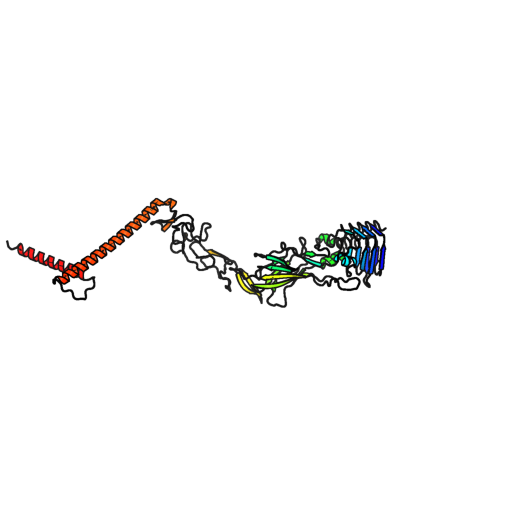 1 118 ? -25.754 -17.536 22.634 1.00 91.62 118 GLN A C 1
ATOM 914 O O . GLN A 1 118 ? -26.280 -16.878 23.534 1.00 91.62 118 GLN A O 1
ATOM 919 N N . ASN A 1 119 ? -26.368 -17.753 21.462 1.00 95.31 119 ASN A N 1
ATOM 920 C CA . ASN A 1 119 ? -27.656 -17.174 21.050 1.00 95.31 119 ASN A CA 1
ATOM 921 C C . ASN A 1 119 ? -27.726 -15.640 21.136 1.00 95.31 119 ASN A C 1
ATOM 923 O O . ASN A 1 119 ? -28.804 -15.077 21.322 1.00 95.31 119 ASN A O 1
ATOM 927 N N . ASN A 1 120 ? -26.592 -14.955 21.013 1.00 96.69 120 ASN A N 1
ATOM 928 C CA . ASN A 1 120 ? -26.582 -13.505 20.923 1.00 96.69 120 ASN A CA 1
ATOM 929 C C . ASN A 1 120 ? -26.765 -13.044 19.480 1.00 96.69 120 ASN A C 1
ATOM 931 O O . ASN A 1 120 ? -26.270 -13.676 18.543 1.00 96.69 120 ASN A O 1
ATOM 935 N N . THR A 1 121 ? -27.428 -11.902 19.320 1.00 97.38 121 THR A N 1
ATOM 936 C CA . THR A 1 121 ? -27.564 -11.211 18.035 1.00 97.38 121 THR A CA 1
ATOM 937 C C . THR A 1 121 ? -26.960 -9.819 18.159 1.00 97.38 121 THR A C 1
ATOM 939 O O . THR A 1 121 ? -27.462 -8.998 18.920 1.00 97.38 121 THR A O 1
ATOM 942 N N . ILE A 1 122 ? -25.881 -9.552 17.421 1.00 97.50 122 ILE A N 1
ATOM 943 C CA . ILE A 1 122 ? -25.221 -8.242 17.379 1.00 97.50 122 ILE A CA 1
ATOM 944 C C . ILE A 1 122 ? -25.132 -7.829 15.913 1.00 97.50 122 ILE A C 1
ATOM 946 O O . ILE A 1 122 ? -24.315 -8.363 15.167 1.00 97.50 122 ILE A O 1
ATOM 950 N N . GLN A 1 123 ? -26.039 -6.959 15.475 1.00 97.19 123 GLN A N 1
ATOM 951 C CA . GLN A 1 123 ? -26.194 -6.635 14.056 1.00 97.19 123 GLN A CA 1
ATOM 952 C C . GLN A 1 123 ? -26.774 -5.239 13.848 1.00 97.19 123 GLN A C 1
ATOM 954 O O . GLN A 1 123 ? -27.334 -4.642 14.765 1.00 97.19 123 GLN A O 1
ATOM 959 N N . ASN A 1 124 ? -26.690 -4.738 12.614 1.00 97.75 124 ASN A N 1
ATOM 960 C CA . ASN A 1 124 ? -27.259 -3.449 12.203 1.00 97.75 124 ASN A CA 1
ATOM 961 C C . ASN A 1 124 ? -26.797 -2.259 13.063 1.00 97.75 124 ASN A C 1
ATOM 963 O O . ASN A 1 124 ? -27.449 -1.221 13.089 1.00 97.75 124 ASN A O 1
ATOM 967 N N . ASN A 1 125 ? -25.678 -2.398 13.772 1.00 98.50 125 ASN A N 1
ATOM 968 C CA . ASN A 1 125 ? -25.073 -1.312 14.525 1.00 98.50 125 ASN A CA 1
ATOM 969 C C . ASN A 1 125 ? -24.209 -0.451 13.593 1.00 98.50 125 ASN A C 1
ATOM 971 O O . ASN A 1 125 ? -23.729 -0.910 12.550 1.00 98.50 125 ASN A O 1
ATOM 975 N N . TYR A 1 126 ? -24.016 0.810 13.963 1.00 98.00 126 TYR A N 1
ATOM 976 C CA . TYR A 1 126 ? -23.288 1.784 13.160 1.00 98.00 126 TYR A CA 1
ATOM 977 C C . TYR A 1 126 ? -22.153 2.424 13.955 1.00 98.00 126 TYR A C 1
ATOM 979 O O . TYR A 1 126 ? -22.372 2.997 15.024 1.00 98.00 126 TYR A O 1
ATOM 987 N N . ALA A 1 127 ? -20.962 2.411 13.363 1.00 97.44 127 ALA A N 1
ATOM 988 C CA . ALA A 1 127 ? -19.831 3.230 13.767 1.00 97.44 127 ALA A CA 1
ATOM 989 C C . ALA A 1 127 ? -19.304 3.999 12.552 1.00 97.44 127 ALA A C 1
ATOM 991 O O . ALA A 1 127 ? -19.212 3.437 11.459 1.00 97.44 127 ALA A O 1
ATOM 992 N N . SER A 1 128 ? -18.999 5.284 12.726 1.00 95.31 128 SER A N 1
ATOM 993 C CA . SER A 1 128 ? -18.472 6.144 11.654 1.00 95.31 128 SER A CA 1
ATOM 994 C C . SER A 1 128 ? -16.976 5.949 11.406 1.00 95.31 128 SER A C 1
ATOM 996 O O . SER A 1 128 ? -16.542 6.149 10.275 1.00 95.31 128 SER A O 1
ATOM 998 N N . ILE A 1 129 ? -16.202 5.592 12.436 1.00 95.81 129 ILE A N 1
ATOM 999 C CA . ILE A 1 129 ? -14.744 5.447 12.359 1.00 95.81 129 ILE A CA 1
ATOM 1000 C C . ILE A 1 129 ? -14.378 3.973 12.159 1.00 95.81 129 ILE A C 1
ATOM 1002 O O . ILE A 1 129 ? -13.782 3.648 11.136 1.00 95.81 129 ILE A O 1
ATOM 1006 N N . TYR A 1 130 ? -14.729 3.091 13.104 1.00 96.94 130 TYR A N 1
ATOM 1007 C CA . TYR A 1 130 ? -14.570 1.631 12.987 1.00 96.94 130 TYR A CA 1
ATOM 1008 C C . TYR A 1 130 ? -15.350 0.877 14.085 1.00 96.94 130 TYR A C 1
ATOM 1010 O O . TYR A 1 130 ? -15.849 1.484 15.035 1.00 96.94 130 TYR A O 1
ATOM 1018 N N . GLY A 1 131 ? -15.450 -0.446 13.968 1.00 96.75 131 GLY A N 1
ATOM 1019 C CA . GLY A 1 131 ? -16.089 -1.341 14.931 1.00 96.75 131 GLY A CA 1
ATOM 1020 C C . GLY A 1 131 ? -17.595 -1.161 14.934 1.00 96.75 131 GLY A C 1
ATOM 1021 O O . GLY A 1 131 ? -18.153 -0.543 15.840 1.00 96.75 131 GLY A O 1
ATOM 1022 N N . LYS A 1 132 ? -18.279 -1.627 13.887 1.00 97.19 132 LYS A N 1
ATOM 1023 C CA . LYS A 1 132 ? -19.730 -1.435 13.757 1.00 97.19 132 LYS A CA 1
ATOM 1024 C C . LYS A 1 132 ? -20.466 -2.146 14.881 1.00 97.19 132 LYS A C 1
ATOM 1026 O O . LYS A 1 132 ? -21.253 -1.509 15.576 1.00 97.19 132 LYS A O 1
ATOM 1031 N N . ASN A 1 133 ? -20.199 -3.432 15.081 1.00 97.81 133 ASN A N 1
ATOM 1032 C CA . ASN A 1 133 ? -20.789 -4.203 16.171 1.00 97.81 133 ASN A CA 1
ATOM 1033 C C . ASN A 1 133 ? -19.860 -4.245 17.375 1.00 97.81 133 ASN A C 1
ATOM 1035 O O . ASN A 1 133 ? -20.317 -4.002 18.492 1.00 97.81 133 ASN A O 1
ATOM 1039 N N . LEU A 1 134 ? -18.580 -4.530 17.135 1.00 97.81 134 LEU A N 1
ATOM 1040 C CA . LEU A 1 134 ? -17.557 -4.680 18.161 1.00 97.81 134 LEU A CA 1
ATOM 1041 C C . LEU A 1 134 ? -16.386 -3.757 17.829 1.00 97.81 134 LEU A C 1
ATOM 1043 O O . LEU A 1 134 ? -15.836 -3.809 16.734 1.00 97.81 134 LEU A O 1
ATOM 1047 N N . GLY A 1 135 ? -16.040 -2.880 18.764 1.00 96.25 135 GLY A N 1
ATOM 1048 C CA . GLY A 1 135 ? -14.894 -1.990 18.650 1.00 96.25 135 GLY A CA 1
ATOM 1049 C C . GLY A 1 135 ? -13.905 -2.210 19.784 1.00 96.25 135 GLY A C 1
ATOM 1050 O O . GLY A 1 135 ? -14.277 -2.241 20.957 1.00 96.25 135 GLY A O 1
ATOM 1051 N N . SER A 1 136 ? -12.628 -2.285 19.434 1.00 95.38 136 SER A N 1
ATOM 1052 C CA . SER A 1 136 ? -11.531 -2.356 20.392 1.00 95.38 136 SER A CA 1
ATOM 1053 C C . SER A 1 136 ? -10.247 -1.809 19.761 1.00 95.38 136 SER A C 1
ATOM 1055 O O . SER A 1 136 ? -10.274 -0.899 18.932 1.00 95.38 136 SER A O 1
ATOM 1057 N N . THR A 1 137 ? -9.102 -2.343 20.164 1.00 92.69 137 THR A N 1
ATOM 1058 C CA . THR A 1 137 ? -7.814 -2.080 19.534 1.00 92.69 137 THR A CA 1
ATOM 1059 C C . THR A 1 137 ? -7.724 -2.692 18.127 1.00 92.69 137 THR A C 1
ATOM 1061 O O . THR A 1 137 ? -8.329 -3.728 17.834 1.00 92.69 137 THR A O 1
ATOM 1064 N N . LEU A 1 138 ? -6.964 -2.042 17.245 1.00 93.75 138 LEU A N 1
ATOM 1065 C CA . LEU A 1 138 ? -6.831 -2.401 15.830 1.00 93.75 138 LEU A CA 1
ATOM 1066 C C . LEU A 1 138 ? -6.026 -3.699 15.639 1.00 93.75 138 LEU A C 1
ATOM 1068 O O . LEU A 1 138 ? -5.226 -4.079 16.494 1.00 93.75 138 LEU A O 1
ATOM 1072 N N . ARG A 1 139 ? -6.255 -4.425 14.538 1.00 91.69 139 ARG A N 1
ATOM 1073 C CA . ARG A 1 139 ? -5.768 -5.810 14.366 1.00 91.69 139 ARG A CA 1
ATOM 1074 C C . ARG A 1 139 ? -4.711 -5.996 13.297 1.00 91.69 139 ARG A C 1
ATOM 1076 O O . ARG A 1 139 ? -3.818 -6.815 13.493 1.00 91.69 139 ARG A O 1
ATOM 1083 N N . SER A 1 140 ? -4.810 -5.296 12.174 1.00 93.06 140 SER A N 1
ATOM 1084 C CA . SER A 1 140 ? -3.908 -5.537 11.046 1.00 93.06 140 SER A CA 1
ATOM 1085 C C . SER A 1 140 ? -3.751 -4.317 10.148 1.00 93.06 140 SER A C 1
ATOM 1087 O O . SER A 1 140 ? -4.563 -3.394 10.170 1.00 93.06 140 SER A O 1
ATOM 1089 N N . ILE A 1 141 ? -2.674 -4.312 9.363 1.00 94.94 141 ILE A N 1
ATOM 1090 C CA . ILE A 1 141 ? -2.433 -3.341 8.295 1.00 94.94 141 ILE A CA 1
ATOM 1091 C C . ILE A 1 141 ? -2.740 -4.029 6.967 1.00 94.94 141 ILE A C 1
ATOM 1093 O O . ILE A 1 141 ? -2.294 -5.149 6.721 1.00 94.94 141 ILE A O 1
ATOM 1097 N N . TYR A 1 142 ? -3.467 -3.340 6.098 1.00 94.00 142 TYR A N 1
ATOM 1098 C CA . TYR A 1 142 ? -3.858 -3.823 4.783 1.00 94.00 142 TYR A CA 1
ATOM 1099 C C . TYR A 1 142 ? -3.587 -2.764 3.715 1.00 94.00 142 TYR A C 1
ATOM 1101 O O . TYR A 1 142 ? -3.707 -1.565 3.952 1.00 94.00 142 TYR A O 1
ATOM 1109 N N . ILE A 1 143 ? -3.247 -3.200 2.508 1.00 94.25 143 ILE A N 1
ATOM 1110 C CA . ILE A 1 143 ? -3.211 -2.346 1.322 1.00 94.25 143 ILE A CA 1
ATOM 1111 C C . ILE A 1 143 ? -3.705 -3.157 0.124 1.00 94.25 143 ILE A C 1
ATOM 1113 O O . ILE A 1 143 ? -3.559 -4.371 0.078 1.00 94.25 143 ILE A O 1
ATOM 1117 N N . SER A 1 144 ? -4.359 -2.518 -0.841 1.00 91.75 144 SER A N 1
ATOM 1118 C CA . SER A 1 144 ? -4.756 -3.203 -2.071 1.00 91.75 144 SER A CA 1
ATOM 1119 C C . SER A 1 144 ? -3.648 -3.099 -3.115 1.00 91.75 144 SER A C 1
ATOM 1121 O O . SER A 1 144 ? -2.992 -2.066 -3.218 1.00 91.75 144 SER A O 1
ATOM 1123 N N . GLN A 1 145 ? -3.487 -4.120 -3.960 1.00 90.69 145 GLN A N 1
ATOM 1124 C CA . GLN A 1 145 ? -2.495 -4.112 -5.046 1.00 90.69 145 GLN A CA 1
ATOM 1125 C C . GLN A 1 145 ? -2.658 -2.902 -5.981 1.00 90.69 145 GLN A C 1
ATOM 1127 O O . GLN A 1 145 ? -1.676 -2.290 -6.384 1.00 90.69 145 GLN A O 1
ATOM 1132 N N . LYS A 1 146 ? -3.905 -2.501 -6.263 1.00 91.19 146 LYS A N 1
ATOM 1133 C CA . LYS A 1 146 ? -4.231 -1.326 -7.094 1.00 91.19 146 LYS A CA 1
ATOM 1134 C C . LYS A 1 146 ? -3.789 0.011 -6.486 1.00 91.19 146 LYS A C 1
ATOM 1136 O O . LYS A 1 146 ? -3.679 1.004 -7.200 1.00 91.19 146 LYS A O 1
ATOM 1141 N N . ASP A 1 147 ? -3.584 0.043 -5.170 1.00 93.25 147 ASP A N 1
ATOM 1142 C CA . ASP A 1 147 ? -3.191 1.238 -4.424 1.00 93.25 147 ASP A CA 1
ATOM 1143 C C . ASP A 1 147 ? -1.662 1.340 -4.282 1.00 93.25 147 ASP A C 1
ATOM 1145 O O . ASP A 1 147 ? -1.159 2.234 -3.599 1.00 93.25 147 ASP A O 1
ATOM 1149 N N . ILE A 1 148 ? -0.921 0.453 -4.953 1.00 94.12 148 ILE A N 1
ATOM 1150 C CA . ILE A 1 148 ? 0.537 0.458 -5.050 1.00 94.12 148 ILE A CA 1
ATOM 1151 C C . ILE A 1 148 ? 0.909 0.889 -6.468 1.00 94.12 148 ILE A C 1
ATOM 1153 O O . ILE A 1 148 ? 0.351 0.409 -7.452 1.00 94.12 148 ILE A O 1
ATOM 1157 N N . THR A 1 149 ? 1.818 1.849 -6.598 1.00 92.88 149 THR A N 1
ATOM 1158 C CA . THR A 1 149 ? 2.279 2.350 -7.898 1.00 92.88 149 THR A CA 1
ATOM 1159 C C . THR A 1 149 ? 3.798 2.348 -7.941 1.00 92.88 149 THR A C 1
ATOM 1161 O O . THR A 1 149 ? 4.442 2.850 -7.023 1.00 92.88 149 THR A O 1
ATOM 1164 N N . ILE A 1 150 ? 4.343 1.787 -9.015 1.00 90.75 150 ILE A N 1
ATOM 1165 C CA . ILE A 1 150 ? 5.776 1.659 -9.289 1.00 90.75 150 ILE A CA 1
ATOM 1166 C C . ILE A 1 150 ? 5.959 1.901 -10.801 1.00 90.75 150 ILE A C 1
ATOM 1168 O O . ILE A 1 150 ? 5.018 1.651 -11.560 1.00 90.75 150 ILE A O 1
ATOM 1172 N N . GLN A 1 151 ? 7.084 2.470 -11.245 1.00 81.88 151 GLN A N 1
ATOM 1173 C CA . GLN A 1 151 ? 7.222 2.985 -12.617 1.00 81.88 151 GLN A CA 1
ATOM 1174 C C . GLN A 1 151 ? 7.412 1.879 -13.670 1.00 81.88 151 GLN A C 1
ATOM 1176 O O . GLN A 1 151 ? 6.850 1.988 -14.761 1.00 81.88 151 GLN A O 1
ATOM 1181 N N . SER A 1 152 ? 8.173 0.823 -13.379 1.00 73.38 152 SER A N 1
ATOM 1182 C CA . SER A 1 152 ? 8.337 -0.328 -14.272 1.00 73.38 152 SER A CA 1
ATOM 1183 C C . SER A 1 152 ? 7.171 -1.328 -14.253 1.00 73.38 152 SER A C 1
ATOM 1185 O O . SER A 1 152 ? 6.162 -1.164 -13.568 1.00 73.38 152 SER A O 1
ATOM 1187 N N . SER A 1 153 ? 7.277 -2.372 -15.077 1.00 65.50 153 SER A N 1
ATOM 1188 C CA . SER A 1 153 ? 6.417 -3.553 -15.017 1.00 65.50 153 SER A CA 1
ATOM 1189 C C . SER A 1 153 ? 6.714 -4.343 -13.745 1.00 65.50 153 SER A C 1
ATOM 1191 O O . SER A 1 153 ? 7.859 -4.737 -13.547 1.00 65.50 153 SER A O 1
ATOM 1193 N N . HIS A 1 154 ? 5.695 -4.604 -12.930 1.00 78.94 154 HIS A N 1
ATOM 1194 C CA . HIS A 1 154 ? 5.849 -5.338 -11.676 1.00 78.94 154 HIS A CA 1
ATOM 1195 C C . HIS A 1 154 ? 4.721 -6.335 -11.493 1.00 78.94 154 HIS A C 1
ATOM 1197 O O . HIS A 1 154 ? 3.582 -6.068 -11.885 1.00 78.94 154 HIS A O 1
ATOM 1203 N N . ASN A 1 155 ? 5.034 -7.430 -10.810 1.00 83.00 155 ASN A N 1
ATOM 1204 C CA . ASN A 1 155 ? 4.026 -8.330 -10.274 1.00 83.00 155 ASN A CA 1
ATOM 1205 C C . ASN A 1 155 ? 3.934 -8.098 -8.771 1.00 83.00 155 ASN A C 1
ATOM 1207 O O . ASN A 1 155 ? 4.933 -8.162 -8.058 1.00 83.00 155 ASN A O 1
ATOM 1211 N N . ILE A 1 156 ? 2.725 -7.814 -8.298 1.00 88.00 156 ILE A N 1
ATOM 1212 C CA . ILE A 1 156 ? 2.449 -7.613 -6.880 1.00 88.00 156 ILE A CA 1
ATOM 1213 C C . ILE A 1 156 ? 1.545 -8.750 -6.431 1.00 88.00 156 ILE A C 1
ATOM 1215 O O . ILE A 1 156 ? 0.438 -8.890 -6.946 1.00 88.00 156 ILE A O 1
ATOM 1219 N N . ASN A 1 157 ? 1.993 -9.539 -5.460 1.00 88.12 157 ASN A N 1
ATOM 1220 C CA . ASN A 1 157 ? 1.289 -10.726 -4.986 1.00 88.12 157 ASN A CA 1
ATOM 1221 C C . ASN A 1 157 ? 1.111 -10.699 -3.466 1.00 88.12 157 ASN A C 1
ATOM 1223 O O . ASN A 1 157 ? 1.986 -10.250 -2.732 1.00 88.12 157 ASN A O 1
ATOM 1227 N N . TYR A 1 158 ? -0.026 -11.211 -2.991 1.00 85.38 158 TYR A N 1
ATOM 1228 C CA . TYR A 1 158 ? -0.250 -11.477 -1.570 1.00 85.38 158 TYR A CA 1
ATOM 1229 C C . TYR A 1 158 ? 0.010 -12.956 -1.284 1.00 85.38 158 TYR A C 1
ATOM 1231 O O . TYR A 1 158 ? -0.683 -13.819 -1.824 1.00 85.38 158 TYR A O 1
ATOM 1239 N N . LYS A 1 159 ? 0.983 -13.257 -0.419 1.00 78.88 159 LYS A N 1
ATOM 1240 C CA . LYS A 1 159 ? 1.272 -14.617 0.060 1.00 78.88 159 LYS A CA 1
ATOM 1241 C C . LYS A 1 159 ? 1.293 -14.612 1.583 1.00 78.88 159 LYS A C 1
ATOM 1243 O O . LYS A 1 159 ? 2.099 -13.911 2.171 1.00 78.88 159 LYS A O 1
ATOM 1248 N N . GLN A 1 160 ? 0.412 -15.383 2.226 1.00 72.94 160 GLN A N 1
ATOM 1249 C CA . GLN A 1 160 ? 0.447 -15.628 3.681 1.00 72.94 160 GLN A CA 1
ATOM 1250 C C . GLN A 1 160 ? 0.623 -14.350 4.541 1.00 72.94 160 GLN A C 1
ATOM 1252 O O . GLN A 1 160 ? 1.484 -14.300 5.413 1.00 72.94 160 GLN A O 1
ATOM 1257 N N . ASN A 1 161 ? -0.186 -13.306 4.300 1.00 77.38 161 ASN A N 1
ATOM 1258 C CA . ASN A 1 161 ? -0.089 -12.001 4.986 1.00 77.38 161 ASN A CA 1
ATOM 1259 C C . ASN A 1 161 ? 1.192 -11.184 4.709 1.00 77.38 161 ASN A C 1
ATOM 1261 O O . ASN A 1 161 ? 1.498 -10.233 5.427 1.00 77.38 161 ASN A O 1
ATOM 1265 N N . GLN A 1 162 ? 1.916 -11.515 3.646 1.00 90.19 162 GLN A N 1
ATOM 1266 C CA . GLN A 1 162 ? 3.063 -10.765 3.149 1.00 90.19 162 GLN A CA 1
ATOM 1267 C C . GLN A 1 162 ? 2.765 -10.247 1.742 1.00 90.19 162 GLN A C 1
ATOM 1269 O O . GLN A 1 162 ? 2.084 -10.901 0.944 1.00 90.19 162 GLN A O 1
ATOM 1274 N N . LEU A 1 163 ? 3.272 -9.054 1.456 1.00 93.31 163 LEU A N 1
ATOM 1275 C CA . LEU A 1 163 ? 3.225 -8.437 0.140 1.00 93.31 163 LEU A CA 1
ATOM 1276 C C . LEU A 1 163 ? 4.542 -8.731 -0.578 1.00 93.31 163 LEU A C 1
ATOM 1278 O O . LEU A 1 163 ? 5.601 -8.379 -0.075 1.00 93.31 163 LEU A O 1
ATOM 1282 N N . GLU A 1 164 ? 4.489 -9.344 -1.749 1.00 94.19 164 GLU A N 1
ATOM 1283 C CA . GLU A 1 164 ? 5.665 -9.589 -2.581 1.00 94.19 164 GLU A CA 1
ATOM 1284 C C . GLU A 1 164 ? 5.602 -8.707 -3.826 1.00 94.19 164 GLU A C 1
ATOM 1286 O O . GLU A 1 164 ? 4.582 -8.677 -4.518 1.00 94.19 164 GLU A O 1
ATOM 1291 N N . VAL A 1 165 ? 6.682 -7.973 -4.084 1.00 92.88 165 VAL A N 1
ATOM 1292 C CA . VAL A 1 165 ? 6.850 -7.109 -5.253 1.00 92.88 165 VAL A CA 1
ATOM 1293 C C . VAL A 1 165 ? 8.029 -7.631 -6.062 1.00 92.88 165 VAL A C 1
ATOM 1295 O O . VAL A 1 165 ? 9.173 -7.595 -5.607 1.00 92.88 165 VAL A O 1
ATOM 1298 N N . GLU A 1 166 ? 7.742 -8.111 -7.265 1.00 92.12 166 GLU A N 1
ATOM 1299 C CA . GLU A 1 166 ? 8.732 -8.613 -8.216 1.00 92.12 166 GLU A CA 1
ATOM 1300 C C . GLU A 1 166 ? 9.002 -7.590 -9.317 1.00 92.12 166 GLU A C 1
ATOM 1302 O O . GLU A 1 166 ? 8.092 -6.870 -9.743 1.00 92.12 166 GLU A O 1
ATOM 1307 N N . GLY A 1 167 ? 10.235 -7.578 -9.823 1.00 87.88 167 GLY A N 1
ATOM 1308 C CA . GLY A 1 167 ? 10.597 -6.820 -11.019 1.00 87.88 167 GLY A CA 1
ATOM 1309 C C . GLY A 1 167 ? 11.011 -5.372 -10.766 1.00 87.88 167 GLY A C 1
ATOM 1310 O O . GLY A 1 167 ? 10.996 -4.562 -11.693 1.00 87.88 167 GLY A O 1
ATOM 1311 N N . ILE A 1 168 ? 11.328 -5.020 -9.515 1.00 91.88 168 ILE A N 1
ATOM 1312 C CA . ILE A 1 168 ? 11.672 -3.645 -9.139 1.00 91.88 168 ILE A CA 1
ATOM 1313 C C . ILE A 1 168 ? 13.150 -3.352 -9.358 1.00 91.88 168 ILE A C 1
ATOM 1315 O O . ILE A 1 168 ? 14.013 -4.195 -9.115 1.00 91.88 168 ILE A O 1
ATOM 1319 N N . GLN A 1 169 ? 13.471 -2.134 -9.785 1.00 91.75 169 GLN A N 1
ATOM 1320 C CA . GLN A 1 169 ? 14.857 -1.703 -9.917 1.00 91.75 169 GLN A CA 1
ATOM 1321 C C . GLN A 1 169 ? 15.364 -1.057 -8.628 1.00 91.75 169 GLN A C 1
ATOM 1323 O O . GLN A 1 169 ? 14.648 -0.324 -7.944 1.00 91.75 169 GLN A O 1
ATOM 1328 N N . SER A 1 170 ? 16.629 -1.302 -8.286 1.00 93.62 170 SER A N 1
ATOM 1329 C CA . SER A 1 170 ? 17.222 -0.657 -7.113 1.00 93.62 170 SER A CA 1
ATOM 1330 C C . SER A 1 170 ? 17.287 0.859 -7.306 1.00 93.62 170 SER A C 1
ATOM 1332 O O . SER A 1 170 ? 17.834 1.341 -8.301 1.00 93.62 170 SER A O 1
ATOM 1334 N N . GLY A 1 171 ? 16.743 1.609 -6.348 1.00 91.50 171 GLY A N 1
ATOM 1335 C CA . GLY A 1 171 ? 16.606 3.060 -6.430 1.00 91.50 171 GLY A CA 1
ATOM 1336 C C . GLY A 1 171 ? 15.332 3.537 -7.132 1.00 91.50 171 GLY A C 1
ATOM 1337 O O . GLY A 1 171 ? 15.186 4.739 -7.334 1.00 91.50 171 GLY A O 1
ATOM 1338 N N . GLU A 1 172 ? 14.399 2.657 -7.484 1.00 91.69 172 GLU A N 1
ATOM 1339 C CA . GLU A 1 172 ? 13.092 3.042 -8.024 1.00 91.69 172 GLU A CA 1
ATOM 1340 C C . GLU A 1 172 ? 12.111 3.458 -6.918 1.00 91.69 172 GLU A C 1
ATOM 1342 O O . GLU A 1 172 ? 12.184 2.967 -5.798 1.00 91.69 172 GLU A O 1
ATOM 1347 N N . GLN A 1 173 ? 11.179 4.373 -7.199 1.00 94.06 173 GLN A N 1
ATOM 1348 C CA . GLN A 1 173 ? 10.195 4.815 -6.207 1.00 94.06 173 GLN A CA 1
ATOM 1349 C C . GLN A 1 173 ? 8.942 3.925 -6.203 1.00 94.06 173 GLN A C 1
ATOM 1351 O O . GLN A 1 173 ? 8.274 3.764 -7.223 1.00 94.06 173 GLN A O 1
ATOM 1356 N N . ILE A 1 174 ? 8.564 3.449 -5.017 1.00 95.31 174 ILE A N 1
ATOM 1357 C CA . ILE A 1 174 ? 7.282 2.809 -4.713 1.00 95.31 174 ILE A CA 1
ATOM 1358 C C . ILE A 1 174 ? 6.376 3.824 -4.011 1.00 95.31 174 ILE A C 1
ATOM 1360 O O . ILE A 1 174 ? 6.769 4.474 -3.036 1.00 95.31 174 ILE A O 1
ATOM 1364 N N . ILE A 1 175 ? 5.136 3.929 -4.480 1.00 95.50 175 ILE A N 1
ATOM 1365 C CA . ILE A 1 175 ? 4.099 4.785 -3.904 1.00 95.50 175 ILE A CA 1
ATOM 1366 C C . ILE A 1 175 ? 2.978 3.906 -3.349 1.00 95.50 175 ILE A C 1
ATOM 1368 O O . ILE A 1 175 ? 2.309 3.197 -4.100 1.00 95.50 175 ILE A O 1
ATOM 1372 N N . PHE A 1 176 ? 2.728 4.010 -2.046 1.00 95.06 176 PHE A N 1
ATOM 1373 C CA . PHE A 1 176 ? 1.607 3.381 -1.353 1.00 95.06 176 PHE A CA 1
ATOM 1374 C C . PHE A 1 176 ? 0.520 4.430 -1.111 1.00 95.06 176 PHE A C 1
ATOM 1376 O O . PHE A 1 176 ? 0.670 5.299 -0.255 1.00 95.06 176 PHE A O 1
ATOM 1383 N N . LYS A 1 177 ? -0.570 4.385 -1.882 1.00 93.69 177 LYS A N 1
ATOM 1384 C CA . LYS A 1 177 ? -1.586 5.452 -1.900 1.00 93.69 177 LYS A CA 1
ATOM 1385 C C . LYS A 1 177 ? -2.621 5.347 -0.784 1.00 93.69 177 LYS A C 1
ATOM 1387 O O . LYS A 1 177 ? -3.133 6.374 -0.346 1.00 93.69 177 LYS A O 1
ATOM 1392 N N . LYS A 1 178 ? -2.976 4.122 -0.387 1.00 95.12 178 LYS A N 1
ATOM 1393 C CA . LYS A 1 178 ? -4.112 3.854 0.503 1.00 95.12 178 LYS A CA 1
ATOM 1394 C C . LYS A 1 178 ? -3.828 2.689 1.449 1.00 95.12 178 LYS A C 1
ATOM 1396 O O . LYS A 1 178 ? -4.434 1.625 1.353 1.00 95.12 178 LYS A O 1
ATOM 1401 N N . ILE A 1 179 ? -2.889 2.892 2.366 1.00 96.44 179 ILE A N 1
ATOM 1402 C CA . ILE A 1 179 ? -2.644 1.939 3.453 1.00 96.44 179 ILE A CA 1
ATOM 1403 C C . ILE A 1 179 ? -3.786 2.069 4.464 1.00 96.44 179 ILE A C 1
ATOM 1405 O O . ILE A 1 179 ? -4.096 3.168 4.922 1.00 96.44 179 ILE A O 1
ATOM 1409 N N . GLN A 1 180 ? -4.423 0.961 4.811 1.00 95.62 180 GLN A N 1
ATOM 1410 C CA . GLN A 1 180 ? -5.533 0.897 5.752 1.00 95.62 180 GLN A CA 1
ATOM 1411 C C . GLN A 1 180 ? -5.114 0.130 7.002 1.00 95.62 180 GLN A C 1
ATOM 1413 O O . GLN A 1 180 ? -4.276 -0.767 6.948 1.00 95.62 180 GLN A O 1
ATOM 1418 N N . VAL A 1 181 ? -5.719 0.481 8.131 1.00 95.12 181 VAL A N 1
ATOM 1419 C CA . VAL A 1 181 ? -5.631 -0.302 9.364 1.00 95.12 181 VAL A CA 1
ATOM 1420 C C . VAL A 1 181 ? -7.017 -0.874 9.616 1.00 95.12 181 VAL A C 1
ATOM 1422 O O . VAL A 1 181 ? -8.005 -0.156 9.446 1.00 95.12 181 VAL A O 1
ATOM 1425 N N . LEU A 1 182 ? -7.090 -2.159 9.941 1.00 94.94 182 LEU A N 1
ATOM 1426 C CA . LEU A 1 182 ? -8.339 -2.892 10.108 1.00 94.94 182 LEU A CA 1
ATOM 1427 C C . LEU A 1 182 ? -8.625 -3.141 11.589 1.00 94.94 182 LEU A C 1
ATOM 1429 O O . LEU A 1 182 ? -7.704 -3.340 12.389 1.00 94.94 182 LEU A O 1
ATOM 1433 N N . ASP A 1 183 ? -9.904 -3.139 11.940 1.00 94.25 183 ASP A N 1
ATOM 1434 C CA . ASP A 1 183 ? -10.395 -3.512 13.263 1.00 94.25 183 ASP A CA 1
ATOM 1435 C C . ASP A 1 183 ? -10.599 -5.036 13.411 1.00 94.25 183 ASP A C 1
ATOM 1437 O O . ASP A 1 183 ? -10.125 -5.839 12.606 1.00 94.25 183 ASP A O 1
ATOM 1441 N N . GLU A 1 184 ? -11.259 -5.450 14.494 1.00 91.62 184 GLU A N 1
ATOM 1442 C CA . GLU A 1 184 ? -11.580 -6.855 14.784 1.00 91.62 184 GLU A CA 1
ATOM 1443 C C . GLU A 1 184 ? -12.656 -7.471 13.888 1.00 91.62 184 GLU A C 1
ATOM 1445 O O . GLU A 1 184 ? -12.780 -8.692 13.848 1.00 91.62 184 GLU A O 1
ATOM 1450 N N . GLU A 1 185 ? -13.400 -6.645 13.160 1.00 93.25 185 GLU A N 1
ATOM 1451 C CA . GLU A 1 185 ? -14.399 -7.060 12.178 1.00 93.25 185 GLU A CA 1
ATOM 1452 C C . GLU A 1 185 ? -13.841 -6.960 10.745 1.00 93.25 185 GLU A C 1
ATOM 1454 O O . GLU A 1 185 ? -14.610 -6.889 9.785 1.00 93.25 185 GLU A O 1
ATOM 1459 N N . GLU A 1 186 ? -12.509 -6.893 10.600 1.00 93.81 186 GLU A N 1
ATOM 1460 C CA . GLU A 1 186 ? -11.778 -6.696 9.336 1.00 93.81 186 GLU A CA 1
ATOM 1461 C C . GLU A 1 186 ? -12.200 -5.430 8.568 1.00 93.81 186 GLU A C 1
ATOM 1463 O O . GLU A 1 186 ? -11.971 -5.289 7.363 1.00 93.81 186 GLU A O 1
ATOM 1468 N N . SER A 1 187 ? -12.811 -4.473 9.264 1.00 94.12 187 SER A N 1
ATOM 1469 C CA . SER A 1 187 ? -13.309 -3.239 8.677 1.00 94.12 187 SER A CA 1
ATOM 1470 C C . SER A 1 187 ? -12.234 -2.150 8.728 1.00 94.12 187 SER A C 1
ATOM 1472 O O . SER A 1 187 ? -11.570 -1.973 9.753 1.00 94.12 187 SER A O 1
ATOM 1474 N N . PRO A 1 188 ? -12.029 -1.396 7.632 1.00 95.38 188 PRO A N 1
ATOM 1475 C CA . PRO A 1 188 ? -11.017 -0.354 7.593 1.00 95.38 188 PRO A CA 1
ATOM 1476 C C . PRO A 1 188 ? -11.426 0.855 8.429 1.00 95.38 188 PRO A C 1
ATOM 1478 O O . PRO A 1 188 ? -12.562 1.326 8.349 1.00 95.38 188 PRO A O 1
ATOM 1481 N N . VAL A 1 189 ? -10.456 1.406 9.155 1.00 95.38 189 VAL A N 1
ATOM 1482 C CA . VAL A 1 189 ? -10.609 2.668 9.879 1.00 95.38 189 VAL A CA 1
ATOM 1483 C C . VAL A 1 189 ? -10.876 3.816 8.909 1.00 95.38 189 VAL A C 1
ATOM 1485 O O . VAL A 1 189 ? -10.197 3.965 7.890 1.00 95.38 189 VAL A O 1
ATOM 1488 N N . PHE A 1 190 ? -11.821 4.677 9.272 1.00 94.56 190 PHE A N 1
ATOM 1489 C CA . PHE A 1 190 ? -12.058 5.962 8.632 1.00 94.56 190 PHE A CA 1
ATOM 1490 C C . PHE A 1 190 ? -11.700 7.108 9.583 1.00 94.56 190 PHE A C 1
ATOM 1492 O O . PHE A 1 190 ? -12.321 7.267 10.631 1.00 94.56 190 PHE A O 1
ATOM 1499 N N . ILE A 1 191 ? -10.717 7.932 9.212 1.00 92.88 191 ILE A N 1
ATOM 1500 C CA . ILE A 1 191 ? -10.375 9.145 9.965 1.00 92.88 191 ILE A CA 1
ATOM 1501 C C . ILE A 1 191 ? -11.071 10.343 9.300 1.00 92.88 191 ILE A C 1
ATOM 1503 O O . ILE A 1 191 ? -10.793 10.623 8.129 1.00 92.88 191 ILE A O 1
ATOM 1507 N N . PRO A 1 192 ? -11.975 11.045 10.010 1.00 89.94 192 PRO A N 1
ATOM 1508 C CA . PRO A 1 192 ? -12.702 12.179 9.453 1.00 89.94 192 PRO A CA 1
ATOM 1509 C C . PRO A 1 192 ? -11.793 13.401 9.267 1.00 89.94 192 PRO A C 1
ATOM 1511 O O . PRO A 1 192 ? -10.681 13.462 9.801 1.00 89.94 192 PRO A O 1
ATOM 1514 N N . SER A 1 193 ? -12.263 14.389 8.502 1.00 87.44 193 SER A N 1
ATOM 1515 C CA . SER A 1 193 ? -11.503 15.617 8.243 1.00 87.44 193 SER A CA 1
ATOM 1516 C C . SER A 1 193 ? -11.252 16.409 9.534 1.00 87.44 193 SER A C 1
ATOM 1518 O O . SER A 1 193 ? -11.995 16.280 10.502 1.00 87.44 193 SER A O 1
ATOM 1520 N N . ILE A 1 194 ? -10.231 17.275 9.555 1.00 85.50 194 ILE A N 1
ATOM 1521 C CA . ILE A 1 194 ? -9.905 18.101 10.738 1.00 85.50 194 ILE A CA 1
ATOM 1522 C C . ILE A 1 194 ? -11.113 18.941 11.198 1.00 85.50 194 ILE A C 1
ATOM 1524 O O . ILE A 1 194 ? -11.289 19.164 12.391 1.00 85.50 194 ILE A O 1
ATOM 1528 N N . GLN A 1 195 ? -11.962 19.386 10.268 1.00 84.75 195 GLN A N 1
ATOM 1529 C CA . GLN A 1 195 ? -13.167 20.156 10.590 1.00 84.75 195 GLN A CA 1
ATOM 1530 C C . GLN A 1 195 ? -14.204 19.297 11.323 1.00 84.75 195 GLN A C 1
ATOM 1532 O O . GLN A 1 195 ? -14.742 19.727 12.340 1.00 84.75 195 GLN A O 1
ATOM 1537 N N . ASP A 1 196 ? -14.424 18.072 10.848 1.00 84.31 196 ASP A N 1
ATOM 1538 C CA . ASP A 1 196 ? -15.360 17.117 11.449 1.00 84.31 196 ASP A CA 1
ATOM 1539 C C . ASP A 1 196 ? -14.845 16.568 12.791 1.00 84.31 196 ASP A C 1
ATOM 1541 O O . ASP A 1 196 ? -15.632 16.253 13.683 1.00 84.31 196 ASP A O 1
ATOM 1545 N N . GLN A 1 197 ? -13.520 16.494 12.965 1.00 86.88 197 GLN A N 1
ATOM 1546 C CA . GLN A 1 197 ? -12.887 16.067 14.217 1.00 86.88 197 GLN A CA 1
ATOM 1547 C C . GLN A 1 197 ? -13.224 16.986 15.399 1.00 86.88 197 GLN A C 1
ATOM 1549 O O . GLN A 1 197 ? -13.245 16.515 16.532 1.00 86.88 197 GLN A O 1
ATOM 1554 N N . ASN A 1 198 ? -13.547 18.263 15.163 1.00 84.31 198 ASN A N 1
ATOM 1555 C CA . ASN A 1 198 ? -13.918 19.203 16.229 1.00 84.31 198 ASN A CA 1
ATOM 1556 C C . ASN A 1 198 ? -15.207 18.817 16.972 1.00 84.31 198 ASN A C 1
ATOM 1558 O O . ASN A 1 198 ? -15.476 19.354 18.043 1.00 84.31 198 ASN A O 1
ATOM 1562 N N . TYR A 1 199 ? -16.006 17.913 16.404 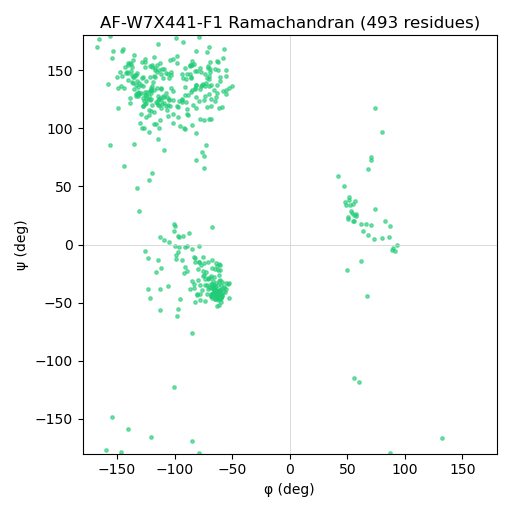1.00 87.50 199 TYR A N 1
ATOM 1563 C CA . TYR A 1 199 ? -17.236 17.421 17.017 1.00 87.50 199 TYR A CA 1
ATOM 1564 C C . TYR A 1 199 ? -17.041 16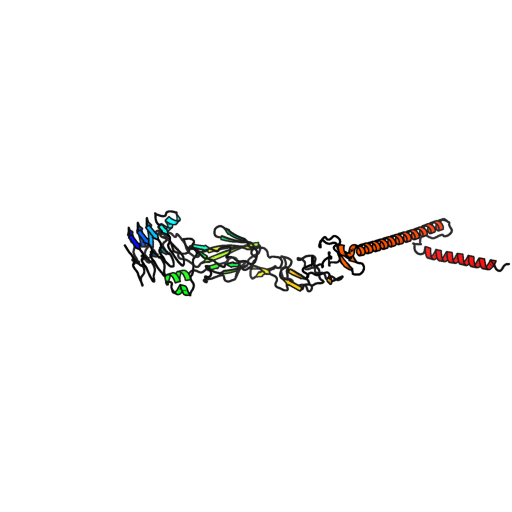.099 17.770 1.00 87.50 199 TYR A C 1
ATOM 1566 O O . TYR A 1 199 ? -17.995 15.594 18.346 1.00 87.50 199 TYR A O 1
ATOM 1574 N N . LEU A 1 200 ? -15.845 15.508 17.762 1.00 93.00 200 LEU A N 1
ATOM 1575 C CA . LEU A 1 200 ? -15.575 14.234 18.431 1.00 93.00 200 LEU A CA 1
ATOM 1576 C C . LEU A 1 200 ? -15.196 14.442 19.900 1.00 93.00 200 LEU A C 1
ATOM 1578 O O . LEU A 1 200 ? -14.668 15.488 20.275 1.00 93.00 200 LEU A O 1
ATOM 1582 N N . SER A 1 201 ? -15.433 13.425 20.728 1.00 92.69 201 SER A N 1
ATOM 1583 C CA . SER A 1 201 ? -14.961 13.420 22.113 1.00 92.69 201 SER A CA 1
ATOM 1584 C C . SER A 1 201 ? -13.435 13.289 22.203 1.00 92.69 201 SER A C 1
ATOM 1586 O O . SER A 1 201 ? -12.783 12.737 21.311 1.00 92.69 201 SER A O 1
ATOM 1588 N N . ASP A 1 202 ? -12.862 13.744 23.321 1.00 91.62 202 ASP A N 1
ATOM 1589 C CA . ASP A 1 202 ? -11.418 13.657 23.576 1.00 91.62 202 ASP A CA 1
ATOM 1590 C C . ASP A 1 202 ? -10.891 12.215 23.499 1.00 91.62 202 ASP A C 1
ATOM 1592 O O . ASP A 1 202 ? -9.814 11.983 22.954 1.00 91.62 202 ASP A O 1
ATOM 1596 N N . ASP A 1 203 ? -11.667 11.237 23.977 1.00 90.50 203 ASP A N 1
ATOM 1597 C CA . ASP A 1 203 ? -11.295 9.817 23.946 1.00 90.50 203 ASP A CA 1
ATOM 1598 C C . ASP A 1 203 ? -11.151 9.305 22.505 1.00 90.50 203 ASP A C 1
ATOM 1600 O O . ASP A 1 203 ? -10.165 8.652 22.157 1.00 90.50 203 ASP A O 1
ATOM 1604 N N . VAL A 1 204 ? -12.099 9.661 21.631 1.00 94.62 204 VAL A N 1
ATOM 1605 C CA . VAL A 1 204 ? -12.041 9.311 20.206 1.00 94.62 204 VAL A CA 1
ATOM 1606 C C . VAL A 1 204 ? -10.874 10.026 19.524 1.00 94.62 204 VAL A C 1
ATOM 1608 O O . VAL A 1 204 ? -10.146 9.407 18.744 1.00 94.62 204 VAL A O 1
ATOM 1611 N N . LEU A 1 205 ? -10.657 11.308 19.837 1.00 93.25 205 LEU A N 1
ATOM 1612 C CA . LEU A 1 205 ? -9.537 12.086 19.305 1.00 93.25 205 LEU A CA 1
ATOM 1613 C C . LEU A 1 205 ? -8.179 11.487 19.692 1.00 93.25 205 LEU A C 1
ATOM 1615 O O . LEU A 1 205 ? -7.262 11.468 18.868 1.00 93.25 205 LEU A O 1
ATOM 1619 N N . LEU A 1 206 ? -8.040 10.986 20.920 1.00 90.94 206 LEU A N 1
ATOM 1620 C CA . LEU A 1 206 ? -6.828 10.305 21.374 1.00 90.94 206 LEU A CA 1
ATOM 1621 C C . LEU A 1 206 ? -6.574 9.026 20.572 1.00 90.94 206 LEU A C 1
ATOM 1623 O O . LEU A 1 206 ? -5.452 8.833 20.103 1.00 90.94 206 LEU A O 1
ATOM 1627 N N . ILE A 1 207 ? -7.608 8.209 20.347 1.00 92.06 207 ILE A N 1
ATOM 1628 C CA . ILE A 1 207 ? -7.493 6.974 19.559 1.00 92.06 207 ILE A CA 1
ATOM 1629 C C . ILE A 1 207 ? -7.054 7.290 18.125 1.00 92.06 207 ILE A C 1
ATOM 1631 O O . ILE A 1 207 ? -6.050 6.748 17.667 1.00 92.06 207 ILE A O 1
ATOM 1635 N N . ILE A 1 208 ? -7.737 8.202 17.419 1.00 91.31 208 ILE A N 1
ATOM 1636 C CA . ILE A 1 208 ? -7.411 8.486 16.007 1.00 91.31 208 ILE A CA 1
ATOM 1637 C C . ILE A 1 208 ? -6.028 9.127 15.839 1.00 91.31 208 ILE A C 1
ATOM 1639 O O . ILE A 1 208 ? -5.342 8.837 14.863 1.00 91.31 208 ILE A O 1
ATOM 1643 N N . ARG A 1 209 ? -5.594 9.977 16.783 1.00 88.25 209 ARG A N 1
ATOM 1644 C CA . ARG A 1 209 ? -4.285 10.656 16.723 1.00 88.25 209 ARG A CA 1
ATOM 1645 C C . ARG A 1 209 ? -3.121 9.713 16.992 1.00 88.25 209 ARG A C 1
ATOM 1647 O O . ARG A 1 209 ? -2.001 10.004 16.575 1.00 88.25 209 ARG A O 1
ATOM 1654 N N . GLN A 1 210 ? -3.366 8.609 17.694 1.00 86.81 210 GLN A N 1
ATOM 1655 C CA . GLN A 1 210 ? -2.345 7.593 17.919 1.00 86.81 210 GLN A CA 1
ATOM 1656 C C . GLN A 1 210 ? -2.033 6.823 16.636 1.00 86.81 210 GLN A C 1
ATOM 1658 O O . GLN A 1 210 ? -0.879 6.448 16.455 1.00 86.81 210 GLN A O 1
ATOM 1663 N N . ILE A 1 211 ? -2.997 6.669 15.721 1.00 92.00 211 ILE A N 1
ATOM 1664 C CA . ILE A 1 211 ? -2.825 5.902 14.484 1.00 92.00 211 ILE A CA 1
ATOM 1665 C C . ILE A 1 211 ? -1.840 6.614 13.552 1.00 92.00 211 ILE A C 1
ATOM 1667 O O . ILE A 1 211 ? -2.142 7.633 12.930 1.00 92.00 211 ILE A O 1
ATOM 1671 N N . ASN A 1 212 ? -0.649 6.044 13.426 1.00 93.38 212 ASN A N 1
ATOM 1672 C CA . ASN A 1 212 ? 0.336 6.443 12.429 1.00 93.38 212 ASN A CA 1
ATOM 1673 C C . ASN A 1 212 ? 1.006 5.211 11.833 1.00 93.38 212 ASN A C 1
ATOM 1675 O O . ASN A 1 212 ? 1.029 4.149 12.456 1.00 93.38 212 ASN A O 1
ATOM 1679 N N . ILE A 1 213 ? 1.530 5.369 10.618 1.00 95.94 213 ILE A N 1
ATOM 1680 C CA . ILE A 1 213 ? 2.201 4.302 9.880 1.00 95.94 213 ILE A CA 1
ATOM 1681 C C . ILE A 1 213 ? 3.606 4.757 9.491 1.00 95.94 213 ILE A C 1
ATOM 1683 O O . ILE A 1 213 ? 3.816 5.908 9.093 1.00 95.94 213 ILE A O 1
ATOM 1687 N N . GLU A 1 214 ? 4.565 3.844 9.585 1.00 96.62 214 GLU A N 1
ATOM 1688 C CA . GLU A 1 214 ? 5.949 4.044 9.175 1.00 96.62 214 GLU A CA 1
ATOM 1689 C C . GLU A 1 214 ? 6.517 2.835 8.421 1.00 96.62 214 GLU A C 1
ATOM 1691 O O . GLU A 1 214 ? 6.182 1.690 8.696 1.00 96.62 214 GLU A O 1
ATOM 1696 N N . ILE A 1 215 ? 7.395 3.085 7.457 1.00 96.56 215 ILE A N 1
ATOM 1697 C CA . ILE A 1 215 ? 8.178 2.080 6.747 1.00 96.56 215 ILE A CA 1
ATOM 1698 C C . ILE A 1 215 ? 9.517 1.934 7.459 1.00 96.56 215 ILE A C 1
ATOM 1700 O O . ILE A 1 215 ? 10.267 2.899 7.602 1.00 96.56 215 ILE A O 1
ATOM 1704 N N . ILE A 1 216 ? 9.829 0.705 7.856 1.00 94.69 216 ILE A N 1
ATOM 1705 C CA . ILE A 1 216 ? 11.118 0.321 8.421 1.00 94.69 216 ILE A CA 1
ATOM 1706 C C . ILE A 1 216 ? 11.774 -0.677 7.475 1.00 94.69 216 ILE A C 1
ATOM 1708 O O . ILE A 1 216 ? 11.220 -1.740 7.193 1.00 94.69 216 ILE A O 1
ATOM 1712 N N . CYS A 1 217 ? 12.968 -0.338 7.009 1.00 92.06 217 CYS A N 1
ATOM 1713 C CA . CYS A 1 217 ? 13.830 -1.242 6.258 1.00 92.06 217 CYS A CA 1
ATOM 1714 C C . CYS A 1 217 ? 14.872 -1.871 7.187 1.00 92.06 217 CYS A C 1
ATOM 1716 O O . CYS A 1 217 ? 15.084 -1.380 8.298 1.00 92.06 217 CYS A O 1
ATOM 1718 N N . ASP A 1 218 ? 15.491 -2.969 6.754 1.00 87.88 218 ASP A N 1
ATOM 1719 C CA . ASP A 1 218 ? 16.527 -3.639 7.539 1.00 87.88 218 ASP A CA 1
ATOM 1720 C C . ASP A 1 218 ? 17.698 -2.686 7.829 1.00 87.88 218 ASP A C 1
ATOM 1722 O O . ASP A 1 218 ? 18.348 -2.190 6.914 1.00 87.88 218 ASP A O 1
ATOM 1726 N N . GLN A 1 219 ? 17.935 -2.416 9.115 1.00 78.25 219 GLN A N 1
ATOM 1727 C CA . GLN A 1 219 ? 19.005 -1.534 9.586 1.00 78.25 219 GLN A CA 1
ATOM 1728 C C . GLN A 1 219 ? 20.292 -2.295 9.930 1.00 78.25 219 GLN A C 1
ATOM 1730 O O . GLN A 1 219 ? 21.328 -1.667 10.141 1.00 78.25 219 GLN A O 1
ATOM 1735 N N . LEU A 1 220 ? 20.242 -3.629 10.030 1.00 83.19 220 LEU A N 1
ATOM 1736 C CA . LEU A 1 220 ? 21.420 -4.447 10.332 1.00 83.19 220 LEU A CA 1
ATOM 1737 C C . LEU A 1 220 ? 22.300 -4.608 9.095 1.00 83.19 220 LEU A C 1
ATOM 1739 O O . LEU A 1 220 ? 23.528 -4.636 9.197 1.00 83.19 220 LEU A O 1
ATOM 1743 N N . ASN A 1 221 ? 21.673 -4.689 7.923 1.00 86.56 221 ASN A N 1
ATOM 1744 C CA . ASN A 1 221 ? 22.380 -4.710 6.660 1.00 86.56 221 ASN A CA 1
ATOM 1745 C C . ASN A 1 221 ? 22.693 -3.281 6.194 1.00 86.56 221 ASN A C 1
ATOM 1747 O O . ASN A 1 221 ? 21.836 -2.589 5.654 1.00 86.56 221 ASN A O 1
ATOM 1751 N N . VAL A 1 222 ? 23.949 -2.855 6.356 1.00 85.50 222 VAL A N 1
ATOM 1752 C CA . VAL A 1 222 ? 24.413 -1.511 5.959 1.00 85.50 222 VAL A CA 1
ATOM 1753 C C . VAL A 1 222 ? 24.265 -1.211 4.463 1.00 85.50 222 VAL A C 1
ATOM 1755 O O . VAL A 1 222 ? 24.340 -0.047 4.076 1.00 85.50 222 VAL A O 1
ATOM 1758 N N . GLU A 1 223 ? 24.089 -2.240 3.631 1.00 88.38 223 GLU A N 1
ATOM 1759 C CA . GLU A 1 223 ? 23.876 -2.131 2.183 1.00 88.38 223 GLU A CA 1
ATOM 1760 C C . GLU A 1 223 ? 22.412 -1.856 1.810 1.00 88.38 223 GLU A C 1
ATOM 1762 O O . GLU A 1 223 ? 22.128 -1.592 0.645 1.00 88.38 223 GLU A O 1
ATOM 1767 N N . VAL A 1 224 ? 21.481 -1.969 2.765 1.00 91.25 224 VAL A N 1
ATOM 1768 C CA . VAL A 1 224 ? 20.060 -1.667 2.569 1.00 91.25 224 VAL A CA 1
ATOM 1769 C C . VAL A 1 224 ? 19.805 -0.228 2.989 1.00 91.25 224 VAL A C 1
ATOM 1771 O O . VAL A 1 224 ? 20.084 0.173 4.119 1.00 91.25 224 VAL A O 1
ATOM 1774 N N . GLN A 1 225 ? 19.233 0.560 2.085 1.00 91.31 225 GLN A N 1
ATOM 1775 C CA . GLN A 1 225 ? 18.833 1.934 2.371 1.00 91.31 225 GLN A CA 1
ATOM 1776 C C . GLN A 1 225 ? 17.438 2.210 1.822 1.00 91.31 225 GLN A C 1
ATOM 1778 O O . GLN A 1 225 ? 17.056 1.720 0.766 1.00 91.31 225 GLN A O 1
ATOM 1783 N N . CYS A 1 226 ? 16.663 3.012 2.546 1.00 92.88 226 CYS A N 1
ATOM 1784 C CA . CYS A 1 226 ? 15.333 3.439 2.132 1.00 92.88 226 CYS A CA 1
ATOM 1785 C C . CYS A 1 226 ? 15.205 4.939 2.354 1.00 92.88 226 CYS A C 1
ATOM 1787 O O . CYS A 1 226 ? 15.471 5.432 3.451 1.00 92.88 226 CYS A O 1
ATOM 1789 N N . VAL A 1 227 ? 14.785 5.658 1.317 1.00 92.44 227 VAL A N 1
ATOM 1790 C CA . VAL A 1 227 ? 14.588 7.114 1.358 1.00 92.44 227 VAL A CA 1
ATOM 1791 C C . VAL A 1 227 ? 13.170 7.449 0.899 1.00 92.44 227 VAL A C 1
ATOM 1793 O O . VAL A 1 227 ? 12.562 6.694 0.148 1.00 92.44 227 VAL A O 1
ATOM 1796 N N . GLY A 1 228 ? 12.617 8.570 1.360 1.00 91.44 228 GLY A N 1
ATOM 1797 C CA . GLY A 1 228 ? 11.299 9.067 0.961 1.00 91.44 228 GLY A CA 1
ATOM 1798 C C . GLY A 1 228 ? 10.448 9.479 2.157 1.00 91.44 228 GLY A C 1
ATOM 1799 O O . GLY A 1 228 ? 10.939 9.601 3.280 1.00 91.44 228 GLY A O 1
ATOM 1800 N N . ASN A 1 229 ? 9.151 9.674 1.925 1.00 93.88 229 ASN A N 1
ATOM 1801 C CA . ASN A 1 229 ? 8.174 9.874 2.994 1.00 93.88 229 ASN A CA 1
ATOM 1802 C C . ASN A 1 229 ? 7.851 8.532 3.661 1.00 93.88 229 ASN A C 1
ATOM 1804 O O . ASN A 1 229 ? 6.839 7.899 3.353 1.00 93.88 229 ASN A O 1
ATOM 1808 N N . LEU A 1 230 ? 8.748 8.102 4.551 1.00 95.00 230 LEU A N 1
ATOM 1809 C CA . LEU A 1 230 ? 8.667 6.809 5.230 1.00 95.00 230 LEU A CA 1
ATOM 1810 C C . LEU A 1 230 ? 7.674 6.799 6.390 1.00 95.00 230 LEU A C 1
ATOM 1812 O O . LEU A 1 230 ? 7.317 5.725 6.840 1.00 95.00 230 LEU A O 1
ATOM 1816 N N . LYS A 1 231 ? 7.213 7.951 6.883 1.00 95.31 231 LYS A N 1
ATOM 1817 C CA . LYS A 1 231 ? 6.263 8.039 7.998 1.00 95.31 231 LYS A CA 1
ATOM 1818 C C . LYS A 1 231 ? 5.137 9.006 7.677 1.00 95.31 231 LYS A C 1
ATOM 1820 O O . LYS A 1 231 ? 5.380 10.068 7.108 1.00 95.31 231 LYS A O 1
ATOM 1825 N N . SER A 1 232 ? 3.920 8.651 8.074 1.00 92.12 232 SER A N 1
ATOM 1826 C CA . SER A 1 232 ? 2.742 9.488 7.878 1.00 92.12 232 SER A CA 1
ATOM 1827 C C . SER A 1 232 ? 1.715 9.276 8.986 1.00 92.12 232 SER A C 1
ATOM 1829 O O . SER A 1 232 ? 1.384 8.150 9.357 1.00 92.12 232 SER A O 1
ATOM 1831 N N . SER A 1 233 ? 1.193 10.389 9.493 1.00 87.50 233 SER A N 1
ATOM 1832 C CA . SER A 1 233 ? -0.052 10.468 10.268 1.00 87.50 233 SER A CA 1
ATOM 1833 C C . SER A 1 233 ? -1.198 11.059 9.438 1.00 87.50 233 SER A C 1
ATOM 1835 O O . SER A 1 233 ? -2.301 11.266 9.939 1.00 87.50 233 SER A O 1
ATOM 1837 N N . TYR A 1 234 ? -0.939 11.367 8.166 1.00 85.56 234 TYR A N 1
ATOM 1838 C CA . TYR A 1 234 ? -1.888 12.029 7.292 1.00 85.56 234 TYR A CA 1
ATOM 1839 C C . TYR A 1 234 ? -2.764 11.005 6.577 1.00 85.56 234 TYR A C 1
ATOM 1841 O O . TYR A 1 234 ? -2.276 10.191 5.788 1.00 85.56 234 TYR A O 1
ATOM 1849 N N . PHE A 1 235 ? -4.063 11.069 6.861 1.00 89.38 235 PHE A N 1
ATOM 1850 C CA . PHE A 1 235 ? -5.070 10.168 6.317 1.00 89.38 235 PHE A CA 1
ATOM 1851 C C . PHE A 1 235 ? -5.936 10.898 5.290 1.00 89.38 235 PHE A C 1
ATOM 1853 O O . PHE A 1 235 ? -6.611 11.875 5.616 1.00 89.38 235 PHE A O 1
ATOM 1860 N N . GLN A 1 236 ? -5.928 10.423 4.045 1.00 86.12 236 GLN A N 1
ATOM 1861 C CA . GLN A 1 236 ? -6.729 10.981 2.957 1.00 86.12 236 GLN A CA 1
ATOM 1862 C C . GLN A 1 236 ? -7.246 9.896 2.027 1.00 86.12 236 GLN A C 1
ATOM 1864 O O . GLN A 1 236 ? -6.645 8.838 1.877 1.00 86.12 236 GLN A O 1
ATOM 1869 N N . ASN A 1 237 ? -8.385 10.158 1.380 1.00 86.12 237 ASN A N 1
ATOM 1870 C CA . ASN A 1 237 ? -8.994 9.238 0.412 1.00 86.12 237 ASN A CA 1
ATOM 1871 C C . ASN A 1 237 ? -9.199 7.805 0.962 1.00 86.12 237 ASN A C 1
ATOM 1873 O O . ASN A 1 237 ? -9.223 6.823 0.215 1.00 86.12 237 ASN A O 1
ATOM 1877 N N . GLY A 1 238 ? -9.381 7.686 2.283 1.00 89.50 238 GLY A N 1
ATOM 1878 C CA . GLY A 1 238 ? -9.625 6.424 2.981 1.00 89.50 238 GLY A CA 1
ATOM 1879 C C . GLY A 1 238 ? -8.378 5.594 3.309 1.00 89.50 238 GLY A C 1
ATOM 1880 O O . GLY A 1 238 ? -8.532 4.387 3.501 1.00 89.50 238 GLY A O 1
ATOM 1881 N N . GLY A 1 239 ? -7.177 6.184 3.333 1.00 94.56 239 GLY A N 1
ATOM 1882 C CA . GLY A 1 239 ? -5.954 5.510 3.780 1.00 94.56 239 GLY A CA 1
ATOM 1883 C C . GLY A 1 239 ? -4.779 6.457 4.048 1.00 94.56 239 GLY A C 1
ATOM 1884 O O . GLY A 1 239 ? -4.860 7.666 3.825 1.00 94.56 239 GLY A O 1
ATOM 1885 N N . PHE A 1 240 ? -3.673 5.892 4.525 1.00 95.75 240 PHE A N 1
ATOM 1886 C CA . PHE A 1 240 ? -2.390 6.577 4.661 1.00 95.75 240 PHE A CA 1
ATOM 1887 C C . PHE A 1 240 ? -1.599 6.510 3.356 1.00 95.75 240 PHE A C 1
ATOM 1889 O O . PHE A 1 240 ? -1.607 5.494 2.655 1.00 95.75 240 PHE A O 1
ATOM 1896 N N . TYR A 1 241 ? -0.884 7.596 3.074 1.00 95.25 241 TYR A N 1
ATOM 1897 C CA . TYR A 1 241 ? -0.000 7.730 1.924 1.00 95.25 241 TYR A CA 1
ATOM 1898 C C . TYR A 1 241 ? 1.463 7.661 2.367 1.00 95.25 241 TYR A C 1
ATOM 1900 O O . TYR A 1 241 ? 1.871 8.429 3.242 1.00 95.25 241 TYR A O 1
ATOM 1908 N N . LEU A 1 242 ? 2.252 6.780 1.749 1.00 96.12 242 LEU A N 1
ATOM 1909 C CA . LEU A 1 242 ? 3.696 6.660 1.966 1.00 96.12 242 LEU A CA 1
ATOM 1910 C C . LEU A 1 242 ? 4.432 6.484 0.638 1.00 96.12 242 LEU A C 1
ATOM 1912 O O . LEU A 1 242 ? 3.897 5.941 -0.327 1.00 96.12 242 LEU A O 1
ATOM 1916 N N . THR A 1 243 ? 5.689 6.912 0.604 1.00 96.12 243 THR A N 1
ATOM 1917 C CA . THR A 1 243 ? 6.577 6.705 -0.548 1.00 96.12 243 THR A CA 1
ATOM 1918 C C . THR A 1 243 ? 7.915 6.197 -0.064 1.00 96.12 243 THR A C 1
ATOM 1920 O O . THR A 1 243 ? 8.465 6.759 0.886 1.00 96.12 243 THR A O 1
ATOM 1923 N N . VAL A 1 244 ? 8.469 5.212 -0.753 1.00 96.12 244 VAL A N 1
ATOM 1924 C CA . VAL 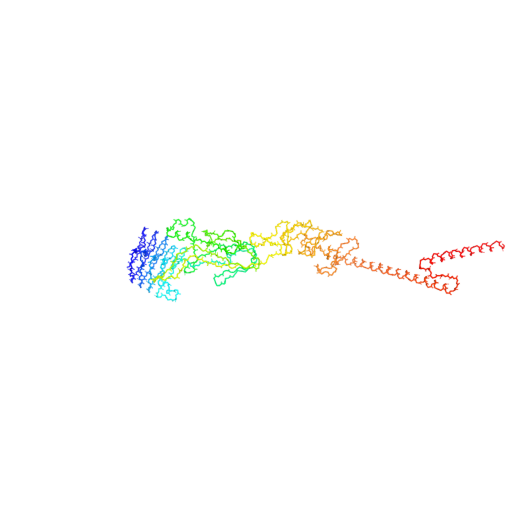A 1 244 ? 9.793 4.673 -0.451 1.00 96.12 244 VAL A CA 1
ATOM 1925 C C . VAL A 1 244 ? 10.569 4.463 -1.738 1.00 96.12 244 VAL A C 1
ATOM 1927 O O . VAL A 1 244 ? 10.024 4.020 -2.739 1.00 96.12 244 VAL A O 1
ATOM 1930 N N . GLN A 1 245 ? 11.848 4.789 -1.698 1.00 95.19 245 GLN A N 1
ATOM 1931 C CA . GLN A 1 245 ? 12.831 4.483 -2.717 1.00 95.19 245 GLN A CA 1
ATOM 1932 C C . GLN A 1 245 ? 13.833 3.511 -2.084 1.00 95.19 245 GLN A C 1
ATOM 1934 O O . GLN A 1 245 ? 14.758 3.958 -1.395 1.00 95.19 245 GLN A O 1
ATOM 1939 N N . PRO A 1 246 ? 13.594 2.192 -2.195 1.00 94.38 246 PRO A N 1
ATOM 1940 C CA . PRO A 1 246 ? 14.474 1.184 -1.635 1.00 94.38 246 PRO A CA 1
ATOM 1941 C C . PRO A 1 246 ? 15.722 1.023 -2.511 1.00 94.38 246 PRO A C 1
ATOM 1943 O O . PRO A 1 246 ? 15.654 1.008 -3.741 1.00 94.38 246 PRO A O 1
ATOM 1946 N N . MET A 1 247 ? 16.874 0.910 -1.865 1.00 94.00 247 MET A N 1
ATOM 1947 C CA . MET A 1 247 ? 18.188 0.794 -2.484 1.00 94.00 247 MET A CA 1
ATOM 1948 C C . MET A 1 247 ? 18.882 -0.429 -1.894 1.00 94.00 247 MET A C 1
ATOM 1950 O O . MET A 1 247 ? 19.098 -0.503 -0.683 1.00 94.00 247 MET A O 1
ATOM 1954 N N . TYR A 1 248 ? 19.201 -1.392 -2.754 1.00 93.88 248 TYR A N 1
ATOM 1955 C CA . TYR A 1 248 ? 19.915 -2.613 -2.393 1.00 93.88 248 TYR A CA 1
ATOM 1956 C C . TYR A 1 248 ? 20.567 -3.246 -3.633 1.00 93.88 248 TYR A C 1
ATOM 1958 O O . TYR A 1 248 ? 20.514 -2.694 -4.723 1.00 93.88 248 TYR A O 1
ATOM 1966 N N . LYS A 1 249 ? 21.216 -4.402 -3.501 1.00 90.88 249 LYS A N 1
ATOM 1967 C CA . LYS A 1 249 ? 21.884 -5.072 -4.621 1.00 90.88 249 LYS A CA 1
ATOM 1968 C C . LYS A 1 249 ? 20.878 -5.555 -5.687 1.00 90.88 249 LYS A C 1
ATOM 1970 O O . LYS A 1 249 ? 19.896 -6.203 -5.320 1.00 90.88 249 LYS A O 1
ATOM 1975 N N . PRO A 1 250 ? 21.129 -5.300 -6.988 1.00 90.62 250 PRO A N 1
ATOM 1976 C CA . PRO A 1 250 ? 20.390 -5.940 -8.077 1.00 90.62 250 PRO A CA 1
ATOM 1977 C C . PRO A 1 250 ? 20.451 -7.471 -7.981 1.00 90.62 250 PRO A C 1
ATOM 1979 O O . PRO A 1 250 ? 21.454 -8.003 -7.508 1.00 90.62 250 PRO A O 1
ATOM 1982 N N . LEU A 1 251 ? 19.413 -8.167 -8.461 1.00 90.88 251 LEU A N 1
ATOM 1983 C CA . LEU A 1 251 ? 19.270 -9.637 -8.413 1.00 90.88 251 LEU A CA 1
ATOM 1984 C C . LEU A 1 251 ? 19.176 -10.247 -7.002 1.00 90.88 251 LEU A C 1
ATOM 1986 O O . LEU A 1 251 ? 19.227 -11.469 -6.851 1.00 90.88 251 LEU A O 1
ATOM 1990 N N . ASN A 1 252 ? 18.999 -9.416 -5.974 1.00 92.69 252 ASN A N 1
ATOM 1991 C CA . ASN A 1 252 ? 18.778 -9.854 -4.602 1.00 92.69 252 ASN A CA 1
ATOM 1992 C C . ASN A 1 252 ? 17.376 -9.460 -4.118 1.00 92.69 252 ASN A C 1
ATOM 1994 O O . ASN A 1 252 ? 16.660 -8.690 -4.756 1.00 92.69 252 ASN A O 1
ATOM 1998 N N . SER A 1 253 ? 17.011 -9.950 -2.934 1.00 92.81 253 SER A N 1
ATOM 1999 C CA . SER A 1 253 ? 15.764 -9.593 -2.261 1.00 92.81 253 SER A CA 1
ATOM 2000 C C . SER A 1 253 ? 16.030 -8.851 -0.957 1.00 92.81 253 SER A C 1
ATOM 2002 O O . SER A 1 253 ? 17.010 -9.132 -0.265 1.00 92.81 253 SER A O 1
ATOM 2004 N N . MET A 1 254 ? 15.129 -7.943 -0.585 1.00 93.12 254 MET A N 1
ATOM 2005 C CA . MET A 1 254 ? 15.104 -7.335 0.746 1.00 93.12 254 MET A CA 1
ATOM 2006 C C . MET A 1 254 ? 13.719 -7.436 1.377 1.00 93.12 254 MET A C 1
ATOM 2008 O O . MET A 1 254 ? 12.706 -7.535 0.687 1.00 93.12 254 MET A O 1
ATOM 2012 N N . ILE A 1 255 ? 13.681 -7.356 2.705 1.00 93.44 255 ILE A N 1
ATOM 2013 C CA . ILE A 1 255 ? 12.441 -7.308 3.475 1.00 93.44 255 ILE A CA 1
ATOM 2014 C C . ILE A 1 255 ? 12.338 -5.925 4.112 1.00 93.44 255 ILE A C 1
ATOM 2016 O O . ILE A 1 255 ? 13.239 -5.486 4.829 1.00 93.44 255 ILE A O 1
ATOM 2020 N N . MET A 1 256 ? 11.217 -5.253 3.880 1.00 94.81 256 MET A N 1
ATOM 2021 C CA . MET A 1 256 ? 10.813 -4.067 4.628 1.00 94.81 256 MET A CA 1
ATOM 2022 C C . MET A 1 256 ? 9.493 -4.329 5.352 1.00 94.81 256 MET A C 1
ATOM 2024 O O . MET A 1 256 ? 8.754 -5.261 5.033 1.00 94.81 256 MET A O 1
ATOM 2028 N N . LYS A 1 257 ? 9.191 -3.509 6.353 1.00 95.00 257 LYS A N 1
ATOM 2029 C CA . LYS A 1 257 ? 7.966 -3.607 7.143 1.00 95.00 257 LYS A CA 1
ATOM 2030 C C . LYS A 1 257 ? 7.236 -2.279 7.134 1.00 95.00 257 LYS A C 1
ATOM 2032 O O . LYS A 1 257 ? 7.833 -1.250 7.433 1.00 95.00 257 LYS A O 1
ATOM 2037 N N . ILE A 1 258 ? 5.944 -2.316 6.847 1.00 95.88 258 ILE A N 1
ATOM 2038 C CA . ILE A 1 258 ? 5.032 -1.211 7.129 1.00 95.88 258 ILE A CA 1
ATOM 2039 C C . ILE A 1 258 ? 4.512 -1.443 8.542 1.00 95.88 258 ILE A C 1
ATOM 2041 O O . ILE A 1 258 ? 3.814 -2.425 8.778 1.00 95.88 258 ILE A O 1
ATOM 2045 N N . LYS A 1 259 ? 4.890 -0.583 9.481 1.00 95.12 259 LYS A N 1
ATOM 2046 C CA . LYS A 1 259 ? 4.550 -0.689 10.894 1.00 95.12 259 LYS A CA 1
ATOM 2047 C C . LYS A 1 259 ? 3.587 0.394 11.339 1.00 95.12 259 LYS A C 1
ATOM 2049 O O . LYS A 1 259 ? 3.628 1.504 10.819 1.00 95.12 259 LYS A O 1
ATOM 2054 N N . SER A 1 260 ? 2.779 0.094 12.345 1.00 94.12 260 SER A N 1
ATOM 2055 C CA . SER A 1 260 ? 2.023 1.103 13.080 1.00 94.12 260 SER A CA 1
ATOM 2056 C C . SER A 1 260 ? 2.773 1.606 14.315 1.00 94.12 260 SER A C 1
ATOM 2058 O O . SER A 1 260 ? 3.789 1.047 14.745 1.00 94.12 260 SER A O 1
ATOM 2060 N N . ASN A 1 261 ? 2.200 2.618 14.962 1.00 91.12 261 ASN A N 1
ATOM 2061 C CA . ASN A 1 261 ? 2.440 2.881 16.377 1.00 91.12 261 ASN A CA 1
ATOM 2062 C C . ASN A 1 261 ? 2.091 1.669 17.258 1.00 91.12 261 ASN A C 1
ATOM 2064 O O . ASN A 1 261 ? 1.431 0.719 16.834 1.00 91.12 261 ASN A O 1
ATOM 2068 N N . VAL A 1 262 ? 2.516 1.738 18.518 1.00 90.00 262 VAL A N 1
ATOM 2069 C CA . VAL A 1 262 ? 2.141 0.754 19.535 1.00 90.00 262 VAL A CA 1
ATOM 2070 C C . VAL A 1 262 ? 0.662 0.911 19.876 1.00 90.00 262 VAL A C 1
ATOM 2072 O O . VAL A 1 262 ? 0.220 2.022 20.184 1.00 90.00 262 VAL A O 1
ATOM 2075 N N . PHE A 1 263 ? -0.075 -0.195 19.839 1.00 89.44 263 PHE A N 1
ATOM 2076 C CA . PHE A 1 263 ? -1.446 -0.278 20.333 1.00 89.44 263 PHE A CA 1
ATOM 2077 C C . PHE A 1 263 ? -1.508 -1.000 21.686 1.00 89.44 263 PHE A C 1
ATOM 2079 O O . PHE A 1 263 ? -0.570 -1.709 22.030 1.00 89.44 263 PHE A O 1
ATOM 2086 N N . PRO A 1 264 ? -2.568 -0.818 22.491 1.00 87.69 264 PRO A N 1
ATOM 2087 C CA . PRO A 1 264 ? -2.680 -1.480 23.788 1.00 87.69 264 PRO A CA 1
ATOM 2088 C C . PRO A 1 264 ? -2.877 -2.996 23.668 1.00 87.69 264 PRO A C 1
ATOM 2090 O O . PRO A 1 264 ? -3.705 -3.467 22.889 1.00 87.69 264 PRO A O 1
ATOM 2093 N N . GLN A 1 265 ? -2.181 -3.760 24.513 1.00 90.75 265 GLN A N 1
ATOM 2094 C CA . GLN A 1 265 ? -2.421 -5.196 24.669 1.00 90.75 265 GLN A CA 1
ATOM 2095 C C . GLN A 1 265 ? -3.840 -5.493 25.184 1.00 90.75 265 GLN A C 1
ATOM 2097 O O . GLN A 1 265 ? -4.411 -4.717 25.955 1.00 90.75 265 GLN A O 1
ATOM 2102 N N . LEU A 1 266 ? -4.374 -6.656 24.805 1.00 92.19 266 LEU A N 1
ATOM 2103 C CA . LEU A 1 266 ? -5.610 -7.198 25.367 1.00 92.19 266 LEU A CA 1
ATOM 2104 C C . LEU A 1 266 ? -5.346 -8.527 26.059 1.00 92.19 266 LEU A C 1
ATOM 2106 O O . LEU A 1 266 ? -4.738 -9.435 25.478 1.00 92.19 266 LEU A O 1
ATOM 2110 N N . VAL A 1 267 ? -5.879 -8.649 27.268 1.00 94.56 267 VAL A N 1
ATOM 2111 C CA . VAL A 1 267 ? -5.873 -9.890 28.041 1.00 94.56 267 VAL A CA 1
ATOM 2112 C C . VAL A 1 267 ? -7.290 -10.433 28.190 1.00 94.56 267 VAL A C 1
ATOM 2114 O O . VAL A 1 267 ? -8.258 -9.684 28.067 1.00 94.56 267 VAL A O 1
ATOM 2117 N N . ASP A 1 268 ? -7.425 -11.734 28.411 1.00 93.56 268 ASP A N 1
ATOM 2118 C CA . ASP A 1 268 ? -8.708 -12.340 28.768 1.00 93.56 268 ASP A CA 1
ATOM 2119 C C . ASP A 1 268 ? -9.054 -12.122 30.251 1.00 93.56 268 ASP A C 1
ATOM 2121 O O . ASP A 1 268 ? -8.311 -11.503 31.018 1.00 93.56 268 ASP A O 1
ATOM 2125 N N . SER A 1 269 ? -10.199 -12.660 30.664 1.00 93.38 269 SER A N 1
ATOM 2126 C CA . SER A 1 269 ? -10.679 -12.642 32.048 1.00 93.38 269 SER A CA 1
ATOM 2127 C C . SER A 1 269 ? -9.765 -13.354 33.056 1.00 93.38 269 SER A C 1
ATOM 2129 O O . SER A 1 269 ? -9.872 -13.102 34.255 1.00 93.38 269 SER A O 1
ATOM 2131 N N . ASN A 1 270 ? -8.840 -14.195 32.588 1.00 93.12 270 ASN A N 1
ATOM 2132 C CA . ASN A 1 270 ? -7.847 -14.901 33.397 1.00 93.12 270 ASN A CA 1
ATOM 2133 C C . ASN A 1 270 ? -6.462 -14.229 33.341 1.00 93.12 270 ASN A C 1
ATOM 2135 O O . ASN A 1 270 ? -5.481 -14.816 33.796 1.00 93.12 270 ASN A O 1
ATOM 2139 N N . ASN A 1 271 ? -6.372 -13.011 32.794 1.00 90.56 271 ASN A N 1
ATOM 2140 C CA . ASN A 1 271 ? -5.135 -12.269 32.543 1.00 90.56 271 ASN A CA 1
ATOM 2141 C C . ASN A 1 271 ? -4.160 -12.940 31.556 1.00 90.56 271 ASN A C 1
ATOM 2143 O O . ASN A 1 271 ? -2.989 -12.552 31.501 1.00 90.56 271 ASN A O 1
ATOM 2147 N N . ASN A 1 272 ? -4.602 -13.899 30.740 1.00 92.06 272 ASN A N 1
ATOM 2148 C CA . ASN A 1 272 ? -3.764 -14.396 29.653 1.00 92.06 272 ASN A CA 1
ATOM 2149 C C . ASN A 1 272 ? -3.766 -13.385 28.510 1.00 92.06 272 ASN A C 1
ATOM 2151 O O . ASN A 1 272 ? -4.812 -12.867 28.117 1.00 92.06 272 ASN A O 1
ATOM 2155 N N . ILE A 1 273 ? -2.594 -13.131 27.937 1.00 89.25 273 ILE A N 1
ATOM 2156 C CA . ILE A 1 273 ? -2.452 -12.237 26.791 1.00 89.25 273 ILE A CA 1
ATOM 2157 C C . ILE A 1 273 ? -3.067 -12.914 25.563 1.00 89.25 273 ILE A C 1
ATOM 2159 O O . ILE A 1 273 ? -2.498 -13.860 25.025 1.00 89.25 273 ILE A O 1
ATOM 2163 N N . GLN A 1 274 ? -4.218 -12.411 25.115 1.00 86.81 274 GLN A N 1
ATOM 2164 C CA . GLN A 1 274 ? -4.880 -12.875 23.891 1.00 86.81 274 GLN A CA 1
ATOM 2165 C C . GLN A 1 274 ? -4.338 -12.136 22.674 1.00 86.81 274 GLN A C 1
ATOM 2167 O O . GLN A 1 274 ? -4.100 -12.721 21.621 1.00 86.81 274 GLN A O 1
ATOM 2172 N N . PHE A 1 275 ? -4.074 -10.840 22.843 1.00 80.81 275 PHE A N 1
ATOM 2173 C CA . PHE A 1 275 ? -3.414 -10.035 21.832 1.00 80.81 275 PHE A CA 1
ATOM 2174 C C . PHE A 1 275 ? -2.270 -9.271 22.479 1.00 80.81 275 PHE A C 1
ATOM 2176 O O . PHE A 1 275 ? -2.477 -8.274 23.173 1.00 80.81 275 PHE A O 1
ATOM 2183 N N . ASN A 1 276 ? -1.052 -9.739 22.215 1.00 69.38 276 ASN A N 1
ATOM 2184 C CA . ASN A 1 276 ? 0.182 -9.065 22.597 1.00 69.38 276 ASN A CA 1
ATOM 2185 C C . ASN A 1 276 ? 0.403 -7.866 21.666 1.00 69.38 276 ASN A C 1
ATOM 2187 O O . ASN A 1 276 ? 1.265 -7.902 20.790 1.00 69.38 276 ASN A O 1
ATOM 2191 N N . GLN A 1 277 ? -0.469 -6.860 21.725 1.00 66.75 277 GLN A N 1
ATOM 2192 C CA . GLN A 1 277 ? -0.385 -5.777 20.756 1.00 66.75 277 GLN A CA 1
ATOM 2193 C C . GLN A 1 277 ? 0.740 -4.830 21.148 1.00 66.75 277 GLN A C 1
ATOM 2195 O O . GLN A 1 277 ? 0.681 -4.133 22.152 1.00 66.75 277 GLN A O 1
ATOM 2200 N N . GLY A 1 278 ? 1.804 -4.900 20.353 1.00 76.69 278 GLY A N 1
ATOM 2201 C CA . GLY A 1 278 ? 2.836 -3.889 20.226 1.00 76.69 278 GLY A CA 1
ATOM 2202 C C . GLY A 1 278 ? 2.563 -3.073 18.965 1.00 76.69 278 GLY A C 1
ATOM 2203 O O . GLY A 1 278 ? 1.489 -2.500 18.800 1.00 76.69 278 GLY A O 1
ATOM 2204 N N . GLN A 1 279 ? 3.529 -3.040 18.053 1.00 87.06 279 GLN A N 1
ATOM 2205 C CA . GLN A 1 279 ? 3.335 -2.485 16.712 1.00 87.06 279 GLN A CA 1
ATOM 2206 C C . GLN A 1 279 ? 2.671 -3.531 15.806 1.00 87.06 279 GLN A C 1
ATOM 2208 O O . GLN A 1 279 ? 3.112 -4.680 15.793 1.00 87.06 279 GLN A O 1
ATOM 2213 N N . LEU A 1 280 ? 1.661 -3.139 15.025 1.00 91.38 280 LEU A N 1
ATOM 2214 C CA . LEU A 1 280 ? 1.200 -3.939 13.888 1.00 91.38 280 LEU A CA 1
ATOM 2215 C C . LEU A 1 280 ? 2.257 -3.858 12.787 1.00 91.38 280 LEU A C 1
ATOM 2217 O O . LEU A 1 280 ? 2.839 -2.789 12.591 1.00 91.38 280 LEU A O 1
ATOM 2221 N N . ASP A 1 281 ? 2.495 -4.945 12.056 1.00 92.44 281 ASP A N 1
ATOM 2222 C CA . ASP A 1 281 ? 3.386 -4.942 10.900 1.00 92.44 281 ASP A CA 1
ATOM 2223 C C . ASP A 1 281 ? 2.818 -5.710 9.698 1.00 92.44 281 ASP A C 1
ATOM 2225 O O . ASP A 1 281 ? 2.236 -6.783 9.821 1.00 92.44 281 ASP A O 1
ATOM 2229 N N . LEU A 1 282 ? 3.018 -5.142 8.508 1.00 94.25 282 LEU A N 1
ATOM 2230 C CA . LEU A 1 282 ? 2.860 -5.810 7.221 1.00 94.25 282 LEU A CA 1
ATOM 2231 C C . LEU A 1 282 ? 4.248 -5.960 6.599 1.00 94.25 282 LEU A C 1
ATOM 2233 O O . LEU A 1 282 ? 4.949 -4.969 6.377 1.00 94.25 282 LEU A O 1
ATOM 2237 N N . GLN A 1 283 ? 4.649 -7.198 6.323 1.00 95.06 283 GLN A N 1
ATOM 2238 C CA . GLN A 1 283 ? 5.929 -7.478 5.677 1.00 95.06 283 GLN A CA 1
ATOM 2239 C C . GLN A 1 283 ? 5.802 -7.302 4.165 1.00 95.06 283 GLN A C 1
ATOM 2241 O O . GLN A 1 283 ? 4.855 -7.800 3.553 1.00 95.06 283 GLN A O 1
ATOM 2246 N N . VAL A 1 284 ? 6.771 -6.607 3.577 1.00 95.31 284 VAL A N 1
ATOM 2247 C CA . VAL A 1 284 ? 6.884 -6.392 2.138 1.00 95.31 284 VAL A CA 1
ATOM 2248 C C . VAL A 1 284 ? 8.234 -6.926 1.673 1.00 95.31 284 VAL A C 1
ATOM 2250 O O . VAL A 1 284 ? 9.284 -6.430 2.084 1.00 95.31 284 VAL A O 1
ATOM 2253 N N . ILE A 1 285 ? 8.194 -7.954 0.836 1.00 94.56 285 ILE A N 1
ATOM 2254 C CA . ILE A 1 285 ? 9.354 -8.567 0.198 1.00 94.56 285 ILE A CA 1
ATOM 2255 C C . ILE A 1 285 ? 9.534 -7.894 -1.158 1.00 94.56 285 ILE A C 1
ATOM 2257 O O . ILE A 1 285 ? 8.617 -7.884 -1.978 1.00 94.56 285 ILE A O 1
ATOM 2261 N N . LEU A 1 286 ? 10.709 -7.319 -1.380 1.00 94.69 286 LEU A N 1
ATOM 2262 C CA . LEU A 1 286 ? 11.079 -6.684 -2.638 1.00 94.69 286 LEU A CA 1
ATOM 2263 C C . LEU A 1 286 ? 12.126 -7.554 -3.327 1.00 94.69 286 LEU A C 1
ATOM 2265 O O . LEU A 1 286 ? 13.185 -7.794 -2.746 1.00 94.69 286 LEU A O 1
ATOM 2269 N N . ASN A 1 287 ? 11.836 -8.002 -4.546 1.00 93.94 287 ASN A N 1
ATOM 2270 C CA . ASN A 1 287 ? 12.747 -8.782 -5.379 1.00 93.94 287 ASN A CA 1
ATOM 2271 C C . ASN A 1 287 ? 13.286 -7.883 -6.497 1.00 93.94 287 ASN A C 1
ATOM 2273 O O . ASN A 1 287 ? 12.526 -7.473 -7.381 1.00 93.94 287 ASN A O 1
ATOM 2277 N N . PHE A 1 288 ? 14.578 -7.555 -6.431 1.00 93.38 288 PHE A N 1
ATOM 2278 C CA . PHE A 1 288 ? 15.202 -6.622 -7.360 1.00 93.38 288 PHE A CA 1
ATOM 2279 C C . PHE A 1 288 ? 15.654 -7.299 -8.649 1.00 93.38 288 PHE A C 1
ATOM 2281 O O . PHE A 1 288 ? 16.374 -8.298 -8.621 1.00 93.38 288 PHE A O 1
ATOM 2288 N N . ASP A 1 289 ? 15.328 -6.677 -9.775 1.00 91.62 289 ASP A N 1
ATOM 2289 C CA . ASP A 1 289 ? 15.827 -7.070 -11.088 1.00 91.62 289 ASP A CA 1
ATOM 2290 C C . ASP A 1 289 ? 17.231 -6.513 -11.355 1.00 91.62 289 ASP A C 1
ATOM 2292 O O . ASP A 1 289 ? 17.739 -5.615 -10.675 1.00 91.62 289 ASP A O 1
ATOM 2296 N N . GLN A 1 290 ? 17.867 -7.043 -12.398 1.00 91.31 290 GLN A N 1
ATOM 2297 C CA . GLN A 1 290 ? 19.061 -6.441 -12.978 1.00 91.31 290 GLN A CA 1
ATOM 2298 C C . GLN A 1 290 ? 18.736 -5.063 -13.587 1.00 91.31 290 GLN A C 1
ATOM 2300 O O . GLN A 1 290 ? 17.627 -4.817 -14.070 1.00 91.31 290 GLN A O 1
ATOM 2305 N N . CYS A 1 291 ? 19.717 -4.157 -13.606 1.00 90.56 291 CYS A N 1
ATOM 2306 C CA . CYS A 1 291 ? 19.572 -2.885 -14.313 1.00 90.56 291 CYS A CA 1
ATOM 2307 C C . CYS A 1 291 ? 19.323 -3.114 -15.814 1.00 90.56 291 CYS A C 1
ATOM 2309 O O . CYS A 1 291 ? 19.863 -4.046 -16.415 1.00 90.56 291 CYS A O 1
ATOM 2311 N N . LYS A 1 292 ? 18.495 -2.260 -16.419 1.00 90.88 292 LYS A N 1
ATOM 2312 C CA . LYS A 1 292 ? 18.141 -2.338 -17.843 1.00 90.88 292 LYS A CA 1
ATOM 2313 C C . LYS A 1 292 ? 19.182 -1.618 -18.696 1.00 90.88 292 LYS A C 1
ATOM 2315 O O . LYS A 1 292 ? 19.851 -0.705 -18.223 1.00 90.88 292 LYS A O 1
ATOM 2320 N N . ILE A 1 293 ? 19.260 -1.982 -19.977 1.00 91.94 293 ILE A N 1
ATOM 2321 C CA . ILE A 1 293 ? 20.059 -1.240 -20.962 1.00 91.94 293 ILE A CA 1
ATOM 2322 C C . ILE A 1 293 ? 19.613 0.228 -20.954 1.00 91.94 293 ILE A C 1
ATOM 2324 O O . ILE A 1 293 ? 18.414 0.518 -20.981 1.00 91.94 293 ILE A O 1
ATOM 2328 N N . GLY A 1 294 ? 20.578 1.147 -20.905 1.00 91.62 294 GLY A N 1
ATOM 2329 C CA . GLY A 1 294 ? 20.335 2.577 -20.705 1.00 91.62 294 GLY A CA 1
ATOM 2330 C C . GLY A 1 294 ? 20.411 3.041 -19.251 1.00 91.62 294 GLY A C 1
ATOM 2331 O O . GLY A 1 294 ? 20.239 4.233 -18.979 1.00 91.62 294 GLY A O 1
ATOM 2332 N N . GLN A 1 295 ? 20.675 2.125 -18.323 1.00 92.94 295 GLN A N 1
ATOM 2333 C CA . GLN A 1 295 ? 20.969 2.407 -16.924 1.00 92.94 295 GLN A CA 1
ATOM 2334 C C . GLN A 1 295 ? 22.357 1.877 -16.574 1.00 92.94 295 GLN A C 1
ATOM 2336 O O . GLN A 1 295 ? 22.811 0.895 -17.154 1.00 92.94 295 GLN A O 1
ATOM 2341 N N . ILE A 1 296 ? 22.992 2.496 -15.585 1.00 92.62 296 ILE A N 1
ATOM 2342 C CA . ILE A 1 296 ? 24.299 2.086 -15.068 1.00 92.62 296 ILE A CA 1
ATOM 2343 C C . ILE A 1 296 ? 24.195 1.671 -13.603 1.00 92.62 296 ILE A C 1
ATOM 2345 O O . ILE A 1 296 ? 23.348 2.171 -12.854 1.00 92.62 296 ILE A O 1
ATOM 2349 N N . GLN A 1 297 ? 25.081 0.771 -13.183 1.00 91.56 297 GLN A N 1
ATOM 2350 C CA . GLN A 1 297 ? 25.224 0.411 -11.775 1.00 91.56 297 GLN A CA 1
ATOM 2351 C C . GLN A 1 297 ? 26.088 1.448 -11.068 1.00 91.56 297 GLN A C 1
ATOM 2353 O O . GLN A 1 297 ? 27.268 1.608 -11.380 1.00 91.56 297 GLN A O 1
ATOM 2358 N N . LYS A 1 298 ? 25.511 2.139 -10.087 1.00 89.00 298 LYS A N 1
ATOM 2359 C CA . LYS A 1 298 ? 26.213 3.166 -9.318 1.00 89.00 298 LYS A CA 1
ATOM 2360 C C . LYS A 1 298 ? 26.210 2.831 -7.841 1.00 89.00 298 LYS A C 1
ATOM 2362 O O . LYS A 1 298 ? 25.167 2.540 -7.260 1.00 89.00 298 LYS A O 1
ATOM 2367 N N . GLN A 1 299 ? 27.383 2.928 -7.226 1.00 88.56 299 GLN A N 1
ATOM 2368 C CA . GLN A 1 299 ? 27.514 2.817 -5.782 1.00 88.56 299 GLN A CA 1
ATOM 2369 C C . GLN A 1 299 ? 26.931 4.077 -5.127 1.00 88.56 299 GLN A C 1
ATOM 2371 O O . GLN A 1 299 ? 27.420 5.189 -5.343 1.00 88.56 299 GLN A O 1
ATOM 2376 N N . PHE A 1 300 ? 25.896 3.905 -4.312 1.00 84.44 300 PHE A N 1
ATOM 2377 C CA . PHE A 1 300 ? 25.319 4.950 -3.478 1.00 84.44 300 PHE A CA 1
ATOM 2378 C C . PHE A 1 300 ? 25.516 4.569 -2.013 1.00 84.44 300 PHE A C 1
ATOM 2380 O O . PHE A 1 300 ? 24.838 3.687 -1.485 1.00 84.44 300 PHE A O 1
ATOM 2387 N N . SER A 1 301 ? 26.479 5.224 -1.356 1.00 85.19 301 SER A N 1
ATOM 2388 C CA . SER A 1 301 ? 26.943 4.821 -0.025 1.00 85.19 301 SER A CA 1
ATOM 2389 C C . SER A 1 301 ? 27.400 3.347 -0.046 1.00 85.19 301 SER A C 1
ATOM 2391 O O . SER A 1 301 ? 28.354 3.025 -0.754 1.00 85.19 301 SER A O 1
ATOM 2393 N N . ASN A 1 302 ? 26.722 2.449 0.668 1.00 87.12 302 ASN A N 1
ATOM 2394 C CA . ASN A 1 302 ? 27.012 1.011 0.681 1.00 87.12 302 ASN A CA 1
ATOM 2395 C C . ASN A 1 302 ? 26.074 0.189 -0.225 1.00 87.12 302 ASN A C 1
ATOM 2397 O O . ASN A 1 302 ? 26.237 -1.025 -0.324 1.00 87.12 302 ASN A O 1
ATOM 2401 N N . SER A 1 303 ? 25.118 0.837 -0.891 1.00 88.50 303 SER A N 1
ATOM 2402 C CA . SER A 1 303 ? 24.117 0.203 -1.756 1.00 88.50 303 SER A CA 1
ATOM 2403 C C . SER A 1 303 ? 24.499 0.357 -3.230 1.00 88.50 303 SER A C 1
ATOM 2405 O O . SER A 1 303 ? 25.242 1.269 -3.595 1.00 88.50 303 SER A O 1
ATOM 2407 N N . ILE A 1 304 ? 23.947 -0.488 -4.100 1.00 90.31 304 ILE A N 1
ATOM 2408 C CA . ILE A 1 304 ? 24.081 -0.359 -5.559 1.00 90.31 304 ILE A CA 1
ATOM 2409 C C . ILE A 1 304 ? 22.727 0.073 -6.109 1.00 90.31 304 ILE A C 1
ATOM 2411 O O . ILE A 1 304 ? 21.734 -0.578 -5.821 1.00 90.31 304 ILE A O 1
ATOM 2415 N N . ILE A 1 305 ? 22.661 1.145 -6.893 1.00 91.62 305 ILE A N 1
ATOM 2416 C CA . ILE A 1 305 ? 21.422 1.596 -7.544 1.00 91.62 305 ILE A CA 1
ATOM 2417 C C . ILE A 1 305 ? 21.525 1.489 -9.065 1.00 91.62 305 ILE A C 1
ATOM 2419 O O . ILE A 1 305 ? 22.622 1.566 -9.624 1.00 91.62 305 ILE A O 1
ATOM 2423 N N . CYS A 1 306 ? 20.376 1.352 -9.725 1.00 92.06 306 CYS A N 1
ATOM 2424 C CA . CYS A 1 306 ? 20.260 1.459 -11.175 1.00 92.06 306 CYS A CA 1
ATOM 2425 C C . CYS A 1 306 ? 19.945 2.916 -11.540 1.00 92.06 306 CYS A C 1
ATOM 2427 O O . CYS A 1 306 ? 18.802 3.364 -11.438 1.00 92.06 306 CYS A O 1
ATOM 2429 N N . GLU A 1 307 ? 20.960 3.678 -11.948 1.00 91.19 307 GLU A N 1
ATOM 2430 C CA . GLU A 1 307 ? 20.787 5.075 -12.358 1.00 91.19 307 GLU A CA 1
ATOM 2431 C C . GLU A 1 307 ? 20.512 5.143 -13.864 1.00 91.19 307 GLU A C 1
ATOM 2433 O O . GLU A 1 307 ? 21.312 4.676 -14.674 1.00 91.19 307 GLU A O 1
ATOM 2438 N N . SER A 1 308 ? 19.382 5.737 -14.257 1.00 92.00 308 SER A N 1
ATOM 2439 C CA . SER A 1 308 ? 19.082 5.976 -15.672 1.00 92.00 308 SER A CA 1
ATOM 2440 C C . SER A 1 308 ? 19.996 7.046 -16.250 1.00 92.00 308 SER A C 1
ATOM 2442 O O . SER A 1 308 ? 20.161 8.112 -15.653 1.00 92.00 308 SER A O 1
ATOM 2444 N N . CYS A 1 309 ? 20.522 6.811 -17.454 1.00 94.00 309 CYS A N 1
ATOM 2445 C CA . CYS A 1 309 ? 21.327 7.821 -18.125 1.00 94.00 309 CYS A CA 1
ATOM 2446 C C . CYS A 1 309 ? 20.470 9.055 -18.461 1.00 94.00 309 CYS A C 1
ATOM 2448 O O . CYS A 1 309 ? 19.429 8.915 -19.117 1.00 94.00 309 CYS A O 1
ATOM 2450 N N . PRO A 1 310 ? 20.873 10.256 -17.998 1.00 95.00 310 PRO A N 1
ATOM 2451 C CA . PRO A 1 310 ? 20.119 11.481 -18.223 1.00 95.00 310 PRO A CA 1
ATOM 2452 C C . PRO A 1 310 ? 20.182 11.908 -19.693 1.00 95.00 310 PRO A C 1
ATOM 2454 O O . PRO A 1 310 ? 20.974 11.387 -20.478 1.00 95.00 310 PRO A O 1
ATOM 2457 N N . GLU A 1 311 ? 19.368 12.898 -20.052 1.00 95.44 311 GLU A N 1
ATOM 2458 C CA . GLU A 1 311 ? 19.429 13.538 -21.365 1.00 95.44 311 GLU A CA 1
ATOM 2459 C C . GLU A 1 311 ? 20.857 14.014 -21.691 1.00 95.44 311 GLU A C 1
ATOM 2461 O O . GLU A 1 311 ? 21.551 14.594 -20.850 1.00 95.44 311 GLU A O 1
ATOM 2466 N N . GLY A 1 312 ? 21.314 13.733 -22.912 1.00 94.19 312 GLY A N 1
ATOM 2467 C CA . GLY A 1 312 ? 22.683 14.017 -23.345 1.00 94.19 312 GLY A CA 1
ATOM 2468 C C . GLY A 1 312 ? 23.674 12.873 -23.089 1.00 94.19 312 GLY A C 1
ATOM 2469 O O . GLY A 1 312 ? 24.844 12.977 -23.483 1.00 94.19 312 GLY A O 1
ATOM 2470 N N . LYS A 1 313 ? 23.233 11.781 -22.450 1.00 95.88 313 LYS A N 1
ATOM 2471 C CA . LYS A 1 313 ? 24.041 10.587 -22.200 1.00 95.88 313 LYS A CA 1
ATOM 2472 C C . LYS A 1 313 ? 23.275 9.295 -22.480 1.00 95.88 313 LYS A C 1
ATOM 2474 O O . LYS A 1 313 ? 22.048 9.263 -22.450 1.00 95.88 313 LYS A O 1
ATOM 2479 N N . TYR A 1 314 ? 24.013 8.217 -22.715 1.00 95.38 314 TYR A N 1
ATOM 2480 C CA . TYR A 1 314 ? 23.445 6.904 -22.989 1.00 95.38 314 TYR A CA 1
ATOM 2481 C C . TYR A 1 314 ? 24.302 5.758 -22.429 1.00 95.38 314 TYR A C 1
ATOM 2483 O O . TYR A 1 314 ? 25.462 5.956 -22.066 1.00 95.38 314 TYR A O 1
ATOM 2491 N N . SER A 1 315 ? 23.725 4.561 -22.385 1.00 95.56 315 SER A N 1
ATOM 2492 C CA . SER A 1 315 ? 24.410 3.289 -22.133 1.00 95.56 315 SER A CA 1
ATOM 2493 C C . SER A 1 315 ? 23.755 2.198 -22.986 1.00 95.56 315 SER A C 1
ATOM 2495 O O . SER A 1 315 ? 22.527 2.137 -23.080 1.00 95.56 315 SER A O 1
ATOM 2497 N N . LEU A 1 316 ? 24.572 1.376 -23.647 1.00 92.94 316 LEU A N 1
ATOM 2498 C CA . LEU A 1 316 ? 24.105 0.296 -24.534 1.00 92.94 316 LEU A CA 1
ATOM 2499 C C . LEU A 1 316 ? 24.466 -1.093 -23.998 1.00 92.94 316 LEU A C 1
ATOM 2501 O O . LEU A 1 316 ? 23.904 -2.079 -24.473 1.00 92.94 316 LEU A O 1
ATOM 2505 N N . ASP A 1 317 ? 25.349 -1.169 -22.999 1.00 89.31 317 ASP A N 1
ATOM 2506 C CA . ASP A 1 317 ? 25.733 -2.406 -22.323 1.00 89.31 317 ASP A CA 1
ATOM 2507 C C . ASP A 1 317 ? 25.367 -2.330 -20.833 1.00 89.31 317 ASP A C 1
ATOM 2509 O O . ASP A 1 317 ? 25.551 -1.311 -20.174 1.00 89.31 317 ASP A O 1
ATOM 2513 N N . ILE A 1 318 ? 24.870 -3.436 -20.281 1.00 86.12 318 ILE A N 1
ATOM 2514 C CA . ILE A 1 318 ? 24.530 -3.565 -18.857 1.00 86.12 318 ILE A CA 1
ATOM 2515 C C . ILE A 1 318 ? 25.795 -3.527 -17.976 1.00 86.12 318 ILE A C 1
ATOM 2517 O O . ILE A 1 318 ? 25.713 -3.264 -16.774 1.00 86.12 318 ILE A O 1
ATOM 2521 N N . LEU A 1 319 ? 26.962 -3.802 -18.563 1.00 85.31 319 LEU A N 1
ATOM 2522 C CA . LEU A 1 319 ? 28.265 -3.717 -17.905 1.00 85.31 319 LEU A CA 1
ATOM 2523 C C . LEU A 1 319 ? 28.869 -2.304 -17.929 1.00 85.31 319 LEU A C 1
ATOM 2525 O O . LEU A 1 319 ? 29.932 -2.102 -17.336 1.00 85.31 319 LEU A O 1
ATOM 2529 N N . ASP A 1 320 ? 28.225 -1.333 -18.585 1.00 85.50 320 ASP A N 1
ATOM 2530 C CA . ASP A 1 320 ? 28.695 0.052 -18.585 1.00 85.50 320 ASP A CA 1
ATOM 2531 C C . ASP A 1 320 ? 28.695 0.600 -17.143 1.00 85.50 320 ASP A C 1
ATOM 2533 O O . ASP A 1 320 ? 27.660 0.715 -16.484 1.00 85.50 320 ASP A O 1
ATOM 2537 N N . GLY A 1 321 ? 29.880 0.961 -16.640 1.00 85.25 321 GLY A N 1
ATOM 2538 C CA . GLY A 1 321 ? 30.034 1.580 -15.316 1.00 85.25 321 GLY A CA 1
ATOM 2539 C C . GLY A 1 321 ? 29.699 3.075 -15.292 1.00 85.25 321 GLY A C 1
ATOM 2540 O O . GLY A 1 321 ? 29.517 3.657 -14.225 1.00 85.25 321 GLY A O 1
ATOM 2541 N N . GLU A 1 322 ? 29.618 3.714 -16.461 1.00 92.06 322 GLU A N 1
ATOM 2542 C CA . GLU A 1 322 ? 29.308 5.133 -16.605 1.00 92.06 322 GLU A CA 1
ATOM 2543 C C . GLU A 1 322 ? 28.536 5.418 -17.896 1.00 92.06 322 GLU A C 1
ATOM 2545 O O . GLU A 1 322 ? 28.726 4.766 -18.920 1.00 92.06 322 GLU A O 1
ATOM 2550 N N . CYS A 1 323 ? 27.664 6.426 -17.860 1.00 94.19 323 CYS A N 1
ATOM 2551 C CA . CYS A 1 323 ? 26.923 6.837 -19.045 1.00 94.19 323 CYS A CA 1
ATOM 2552 C C . CYS A 1 323 ? 27.838 7.595 -20.016 1.00 94.19 323 CYS A C 1
ATOM 2554 O O . CYS A 1 323 ? 28.394 8.649 -19.671 1.00 94.19 323 CYS A O 1
ATOM 2556 N N . LYS A 1 324 ? 27.914 7.109 -21.255 1.00 94.50 324 LYS A N 1
ATOM 2557 C CA . LYS A 1 324 ? 28.649 7.729 -22.360 1.00 94.50 324 LYS A CA 1
ATOM 2558 C C . LYS A 1 324 ? 27.957 9.018 -22.807 1.00 94.50 324 LYS A C 1
ATOM 2560 O O . LYS A 1 324 ? 26.732 9.122 -22.791 1.00 94.50 324 LYS A O 1
ATOM 2565 N N . LYS A 1 325 ? 28.733 10.022 -23.220 1.00 95.94 325 LYS A N 1
ATOM 2566 C CA . LYS A 1 325 ? 28.200 11.269 -23.801 1.00 95.94 325 LYS A CA 1
ATOM 2567 C C . LYS A 1 325 ? 27.622 10.991 -25.191 1.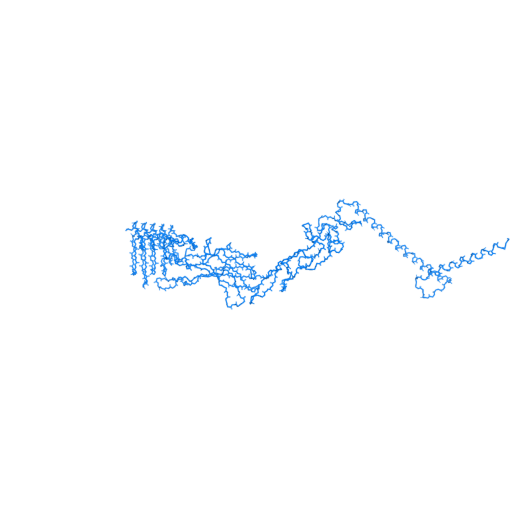00 95.94 325 LYS A C 1
ATOM 2569 O O . LYS A 1 325 ? 28.234 10.221 -25.927 1.00 95.94 325 LYS A O 1
ATOM 2574 N N . CYS A 1 326 ? 26.513 11.641 -25.570 1.00 95.25 326 CYS A N 1
ATOM 2575 C CA . CYS A 1 326 ? 25.976 11.508 -26.930 1.00 95.25 326 CYS A CA 1
ATOM 2576 C C . CYS A 1 326 ? 27.067 11.746 -27.989 1.00 95.25 326 CYS A C 1
ATOM 2578 O O . CYS A 1 326 ? 27.827 12.714 -27.864 1.00 95.25 326 CYS A O 1
ATOM 2580 N N . PRO A 1 327 ? 27.127 10.910 -29.037 1.00 95.19 327 PRO A N 1
ATOM 2581 C CA . PRO A 1 327 ? 28.046 11.125 -30.143 1.00 95.19 327 PRO A CA 1
ATOM 2582 C C . PRO A 1 327 ? 27.620 12.358 -30.950 1.00 95.19 327 PRO A C 1
ATOM 2584 O O . PRO A 1 327 ? 26.431 12.661 -31.051 1.00 95.19 327 PRO A O 1
ATOM 2587 N N . ASP A 1 328 ? 28.572 13.046 -31.584 1.00 94.00 328 ASP A N 1
ATOM 2588 C CA . ASP A 1 328 ? 28.289 14.257 -32.377 1.00 94.00 328 ASP A CA 1
ATOM 2589 C C . ASP A 1 328 ? 27.360 13.987 -33.579 1.00 94.00 328 ASP A C 1
ATOM 2591 O O . ASP A 1 328 ? 26.682 14.891 -34.079 1.00 94.00 328 ASP A O 1
ATOM 2595 N N . SER A 1 329 ? 27.303 12.730 -34.025 1.00 93.56 329 SER A N 1
ATOM 2596 C CA . SER A 1 329 ? 26.407 12.218 -35.066 1.00 93.56 329 SER A CA 1
ATOM 2597 C C . SER A 1 329 ? 24.955 12.027 -34.606 1.00 93.56 329 SER A C 1
ATOM 2599 O O . SER A 1 329 ? 24.073 11.823 -35.443 1.00 93.56 329 SER A O 1
ATOM 2601 N N . ALA A 1 330 ? 24.676 12.118 -33.303 1.00 94.31 330 ALA A N 1
ATOM 2602 C CA . ALA A 1 330 ? 23.329 12.061 -32.750 1.00 94.31 330 ALA A CA 1
ATOM 2603 C C . ALA A 1 330 ? 22.720 13.459 -32.591 1.00 94.31 330 ALA A C 1
ATOM 2605 O O . ALA A 1 330 ? 23.398 14.436 -32.268 1.00 94.31 330 ALA A O 1
ATOM 2606 N N . GLU A 1 331 ? 21.419 13.553 -32.838 1.00 92.19 331 GLU A N 1
ATOM 2607 C CA . GLU A 1 331 ? 20.606 14.724 -32.514 1.00 92.19 331 GLU A CA 1
ATOM 2608 C C . GLU A 1 331 ? 20.273 14.736 -31.022 1.00 92.19 331 GLU A C 1
ATOM 2610 O O . GLU A 1 331 ? 20.371 15.770 -30.368 1.00 92.19 331 GLU A O 1
ATOM 2615 N N . TYR A 1 332 ? 19.916 13.566 -30.492 1.00 93.38 332 TYR A N 1
ATOM 2616 C CA . TYR A 1 332 ? 19.472 13.383 -29.120 1.00 93.38 332 TYR A CA 1
ATOM 2617 C C . TYR A 1 332 ? 19.839 11.984 -28.624 1.00 93.38 332 TYR A C 1
ATOM 2619 O O . TYR A 1 332 ? 19.762 11.013 -29.380 1.00 93.38 332 TYR A O 1
ATOM 2627 N N . CYS A 1 333 ? 20.189 11.854 -27.347 1.00 94.44 333 CYS A N 1
ATOM 2628 C CA . CYS A 1 333 ? 20.281 10.552 -26.698 1.00 94.44 333 CYS A CA 1
ATOM 2629 C C . CYS A 1 333 ? 19.869 10.626 -25.222 1.00 94.44 333 CYS A C 1
ATOM 2631 O O . CYS A 1 333 ? 20.105 11.633 -24.547 1.00 94.44 333 CYS A O 1
ATOM 2633 N N . GLN A 1 334 ? 19.232 9.558 -24.748 1.00 95.50 334 GLN A N 1
ATOM 2634 C CA . GLN A 1 334 ? 18.823 9.368 -23.357 1.00 95.50 334 GLN A CA 1
ATOM 2635 C C . GLN A 1 334 ? 18.645 7.872 -23.095 1.00 95.50 334 GLN A C 1
ATOM 2637 O O . GLN A 1 334 ? 18.047 7.162 -23.910 1.00 95.50 334 GLN A O 1
ATOM 2642 N N . GLY A 1 335 ? 19.114 7.393 -21.942 1.00 94.12 335 GLY A N 1
ATOM 2643 C CA . GLY A 1 335 ? 18.986 5.983 -21.581 1.00 94.12 335 GLY A CA 1
ATOM 2644 C C . GLY A 1 335 ? 19.695 5.086 -22.598 1.00 94.12 335 GLY A C 1
ATOM 2645 O O . GLY A 1 335 ? 20.903 5.190 -22.780 1.00 94.12 335 GLY A O 1
ATOM 2646 N N . SER A 1 336 ? 18.951 4.215 -23.276 1.00 93.75 336 SER A N 1
ATOM 2647 C CA . SER A 1 336 ? 19.462 3.344 -24.348 1.00 93.75 336 SER A CA 1
ATOM 2648 C C . SER A 1 336 ? 19.220 3.897 -25.755 1.00 93.75 336 SER A C 1
ATOM 2650 O O . SER A 1 336 ? 19.675 3.327 -26.746 1.00 93.75 336 SER A O 1
ATOM 2652 N N . LYS A 1 337 ? 18.480 5.004 -25.876 1.00 93.94 337 LYS A N 1
ATOM 2653 C CA . LYS A 1 337 ? 18.051 5.539 -27.165 1.00 93.94 337 LYS A CA 1
ATOM 2654 C C . LYS A 1 337 ? 19.064 6.547 -27.691 1.00 93.94 337 LYS A C 1
ATOM 2656 O O . LYS A 1 337 ? 19.383 7.526 -27.021 1.00 93.94 337 LYS A O 1
ATOM 2661 N N . ILE A 1 338 ? 19.485 6.350 -28.939 1.00 94.00 338 ILE A N 1
ATOM 2662 C CA . ILE A 1 338 ? 20.301 7.296 -29.706 1.00 94.00 338 ILE A CA 1
ATOM 2663 C C . ILE A 1 338 ? 19.543 7.646 -30.988 1.00 94.00 338 ILE A C 1
ATOM 2665 O O . ILE A 1 338 ? 19.367 6.805 -31.870 1.00 94.00 338 ILE A O 1
ATOM 2669 N N . GLN A 1 339 ? 19.086 8.890 -31.087 1.00 92.50 339 GLN A N 1
ATOM 2670 C CA . GLN A 1 339 ? 18.452 9.447 -32.277 1.00 92.50 339 GLN A CA 1
ATOM 2671 C C . GLN A 1 339 ? 19.548 10.041 -33.171 1.00 92.50 339 GLN A C 1
ATOM 2673 O O . GLN A 1 339 ? 20.181 11.034 -32.810 1.00 92.50 339 GLN A O 1
ATOM 2678 N N . LEU A 1 340 ? 19.802 9.428 -34.325 1.00 93.88 340 LEU A N 1
ATOM 2679 C CA . LEU A 1 340 ? 20.826 9.893 -35.263 1.00 93.88 340 LEU A CA 1
ATOM 2680 C C . LEU A 1 340 ? 20.359 11.112 -36.067 1.00 93.88 340 LEU A C 1
ATOM 2682 O O . LEU A 1 340 ? 19.179 11.226 -36.399 1.00 93.88 340 LEU A O 1
ATOM 2686 N N . LYS A 1 341 ? 21.299 11.988 -36.437 1.00 94.12 341 LYS A N 1
ATOM 2687 C CA . LYS A 1 341 ? 21.071 13.034 -37.446 1.00 94.12 341 LYS A CA 1
ATOM 2688 C C . LYS A 1 341 ? 20.956 12.403 -38.837 1.00 94.12 341 LYS A C 1
ATOM 2690 O O . LYS A 1 341 ? 21.587 11.379 -39.110 1.00 94.12 341 LYS A O 1
ATOM 2695 N N . ASN A 1 342 ? 20.212 13.039 -39.742 1.00 93.25 342 ASN A N 1
ATOM 2696 C CA . ASN A 1 342 ? 20.259 12.673 -41.160 1.00 93.25 342 ASN A CA 1
ATOM 2697 C C . ASN A 1 342 ? 21.699 12.725 -41.702 1.00 93.25 342 ASN A C 1
ATOM 2699 O O . ASN A 1 342 ? 22.511 13.547 -41.274 1.00 93.25 342 ASN A O 1
ATOM 2703 N N . GLY A 1 343 ? 22.025 11.817 -42.621 1.00 92.38 343 GLY A N 1
ATOM 2704 C CA . GLY A 1 343 ? 23.383 11.608 -43.127 1.00 92.38 343 GLY A CA 1
ATOM 2705 C C . GLY A 1 343 ? 24.204 10.566 -42.367 1.00 92.38 343 GLY A C 1
ATOM 2706 O O . GLY A 1 343 ? 25.299 10.236 -42.818 1.00 92.38 343 GLY A O 1
ATOM 2707 N N . TYR A 1 344 ? 23.697 10.011 -41.263 1.00 93.81 344 TYR A N 1
ATOM 2708 C CA . TYR A 1 344 ? 24.381 8.975 -40.484 1.00 93.81 344 TYR A CA 1
ATOM 2709 C C . TYR A 1 344 ? 23.604 7.660 -40.460 1.00 93.81 344 TYR A C 1
ATOM 2711 O O . TYR A 1 344 ? 22.374 7.637 -40.508 1.00 93.81 344 TYR A O 1
ATOM 2719 N N . TRP A 1 345 ? 24.340 6.558 -40.353 1.00 93.00 345 TRP A N 1
ATOM 2720 C CA . TRP A 1 345 ? 23.803 5.204 -40.330 1.00 93.00 345 TRP A CA 1
ATOM 2721 C C . TRP A 1 345 ? 24.457 4.376 -39.224 1.00 93.00 345 TRP A C 1
ATOM 2723 O O . TRP A 1 345 ? 25.646 4.527 -38.944 1.00 93.00 345 TRP A O 1
ATOM 2733 N N . ARG A 1 346 ? 23.680 3.472 -38.626 1.00 92.38 346 ARG A N 1
ATOM 2734 C CA . ARG A 1 346 ? 24.156 2.435 -37.702 1.00 92.38 346 ARG A CA 1
ATOM 2735 C C . ARG A 1 346 ? 23.460 1.115 -37.996 1.00 92.38 346 ARG A C 1
ATOM 2737 O O . ARG A 1 346 ? 22.347 1.113 -38.526 1.00 92.38 346 ARG A O 1
ATOM 2744 N N . SER A 1 347 ? 24.103 0.012 -37.627 1.00 89.44 347 SER A N 1
ATOM 2745 C CA . SER A 1 347 ? 23.603 -1.334 -37.926 1.00 89.44 347 SER A CA 1
ATOM 2746 C C . SER A 1 347 ? 22.369 -1.713 -37.108 1.00 89.44 347 SER A C 1
ATOM 2748 O O . SER A 1 347 ? 21.460 -2.349 -37.637 1.00 89.44 347 SER A O 1
ATOM 2750 N N . ASN A 1 348 ? 22.316 -1.322 -35.834 1.00 89.12 348 ASN A N 1
ATOM 2751 C CA . ASN A 1 348 ? 21.189 -1.573 -34.940 1.00 89.12 348 ASN A CA 1
ATOM 2752 C C . ASN A 1 348 ? 21.150 -0.552 -33.789 1.00 89.12 348 ASN A C 1
ATOM 2754 O O . ASN A 1 348 ? 21.986 0.349 -33.710 1.00 89.12 348 ASN A O 1
ATOM 2758 N N . GLU A 1 349 ? 20.158 -0.675 -32.905 1.00 88.81 349 GLU A N 1
ATOM 2759 C CA . GLU A 1 349 ? 19.951 0.281 -31.814 1.00 88.81 349 GLU A CA 1
ATOM 2760 C C . GLU A 1 349 ? 20.911 0.130 -30.625 1.00 88.81 349 GLU A C 1
ATOM 2762 O O . GLU A 1 349 ? 21.067 1.086 -29.867 1.00 88.81 349 GLU A O 1
ATOM 2767 N N . LEU A 1 350 ? 21.574 -1.023 -30.504 1.00 89.62 350 LEU A N 1
ATOM 2768 C CA . LEU A 1 350 ? 22.465 -1.412 -29.405 1.00 89.62 350 LEU A CA 1
ATOM 2769 C C . LEU A 1 350 ? 23.949 -1.157 -29.702 1.00 89.62 350 LEU A C 1
ATOM 2771 O O . LEU A 1 350 ? 24.806 -1.541 -28.914 1.00 89.62 350 LEU A O 1
ATOM 2775 N N . THR A 1 351 ? 24.267 -0.511 -30.825 1.00 90.56 351 THR A N 1
ATOM 2776 C CA . THR A 1 351 ? 25.630 -0.081 -31.152 1.00 90.56 351 THR A CA 1
ATOM 2777 C C . THR A 1 351 ? 25.729 1.440 -31.274 1.00 90.56 351 THR A C 1
ATOM 2779 O O . THR A 1 351 ? 24.805 2.122 -31.744 1.00 90.56 351 THR A O 1
ATOM 2782 N N . ASP A 1 352 ? 26.875 1.957 -30.843 1.00 91.12 352 ASP A N 1
ATOM 2783 C CA . ASP A 1 352 ? 27.359 3.320 -31.037 1.00 91.12 352 ASP A CA 1
ATOM 2784 C C . ASP A 1 352 ? 28.333 3.436 -32.233 1.00 91.12 352 ASP A C 1
ATOM 2786 O O . ASP A 1 352 ? 28.847 4.526 -32.500 1.00 91.12 352 ASP A O 1
ATOM 2790 N N . ASP A 1 353 ? 28.508 2.366 -33.022 1.00 92.50 353 ASP A N 1
ATOM 2791 C CA . ASP A 1 353 ? 29.253 2.361 -34.288 1.00 92.50 353 ASP A CA 1
ATOM 2792 C C . ASP A 1 353 ? 28.460 3.085 -35.384 1.00 92.50 353 ASP A C 1
ATOM 2794 O O . ASP A 1 353 ? 27.702 2.498 -36.168 1.00 92.50 353 ASP A O 1
ATOM 2798 N N . ILE A 1 354 ? 28.625 4.405 -35.420 1.00 93.88 354 ILE A N 1
ATOM 2799 C CA . ILE A 1 354 ? 27.885 5.295 -36.312 1.00 93.88 354 ILE A CA 1
ATOM 2800 C C . ILE A 1 354 ? 28.783 5.746 -37.463 1.00 93.88 354 ILE A C 1
ATOM 2802 O O . ILE A 1 354 ? 29.840 6.345 -37.265 1.00 93.88 354 ILE A O 1
ATOM 2806 N N . ILE A 1 355 ? 28.322 5.504 -38.688 1.00 92.75 355 ILE A N 1
ATOM 2807 C CA . ILE A 1 355 ? 29.059 5.774 -39.923 1.00 92.75 355 ILE A CA 1
ATOM 2808 C C . ILE A 1 355 ? 28.374 6.916 -40.681 1.00 92.75 355 ILE A C 1
ATOM 2810 O O . ILE A 1 355 ? 27.152 6.928 -40.835 1.00 92.75 355 ILE A O 1
ATOM 2814 N N . TYR A 1 356 ? 29.159 7.878 -41.174 1.00 92.50 356 TYR A N 1
ATOM 2815 C CA . TYR A 1 356 ? 28.663 8.938 -42.055 1.00 92.50 356 TYR A CA 1
ATOM 2816 C C . TYR A 1 356 ? 28.477 8.417 -43.490 1.00 92.50 356 TYR A C 1
ATOM 2818 O O . TYR A 1 356 ? 29.350 7.747 -44.050 1.00 92.50 356 TYR A O 1
ATOM 2826 N N . CYS A 1 357 ? 27.337 8.728 -44.100 1.00 90.44 357 CYS A N 1
ATOM 2827 C CA . CYS A 1 357 ? 26.956 8.258 -45.428 1.00 90.44 357 CYS A CA 1
ATOM 2828 C C . CYS A 1 357 ? 27.612 9.099 -46.531 1.00 90.44 357 CYS A C 1
ATOM 2830 O O . CYS A 1 357 ? 26.957 9.869 -47.228 1.00 90.44 357 CYS A O 1
ATOM 2832 N N . ASN A 1 358 ? 28.924 8.919 -46.710 1.00 85.00 358 ASN A N 1
ATOM 2833 C CA . ASN A 1 358 ? 29.776 9.716 -47.606 1.00 85.00 358 ASN A CA 1
ATOM 2834 C C . ASN A 1 358 ? 29.276 9.825 -49.056 1.00 85.00 358 ASN A C 1
ATOM 2836 O O . ASN A 1 358 ? 29.548 10.815 -49.729 1.00 85.00 358 ASN A O 1
ATOM 2840 N N . TYR A 1 359 ? 28.626 8.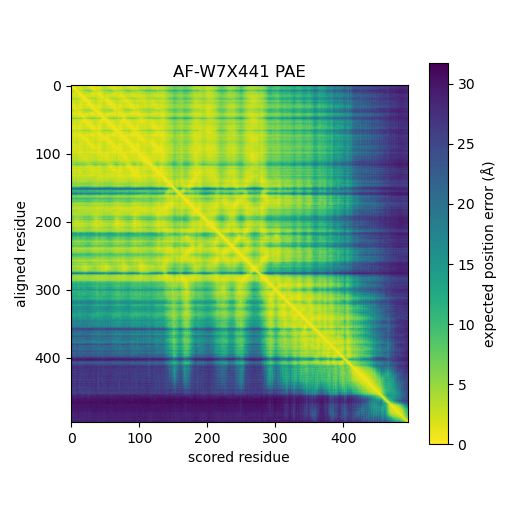781 -49.573 1.00 75.62 359 TYR A N 1
ATOM 2841 C CA . TYR A 1 359 ? 28.280 8.692 -50.993 1.00 75.62 359 TYR A CA 1
ATOM 2842 C C . TYR A 1 359 ? 26.987 9.433 -51.341 1.00 75.62 359 TYR A C 1
ATOM 2844 O O . TYR A 1 359 ? 26.890 10.024 -52.414 1.00 75.62 359 TYR A O 1
ATOM 2852 N N . ASN A 1 360 ? 26.000 9.383 -50.443 1.00 79.25 360 ASN A N 1
ATOM 2853 C CA . ASN A 1 360 ? 24.720 10.063 -50.596 1.00 79.25 360 ASN A CA 1
ATOM 2854 C C . ASN A 1 360 ? 24.081 10.301 -49.209 1.00 79.25 360 ASN A C 1
ATOM 2856 O O . ASN A 1 360 ? 23.294 9.469 -48.746 1.00 79.25 360 ASN A O 1
ATOM 2860 N N . PRO A 1 361 ? 24.437 11.403 -48.520 1.00 85.12 361 PRO A N 1
ATOM 2861 C CA . PRO A 1 361 ? 23.965 11.675 -47.161 1.00 85.12 361 PRO A CA 1
ATOM 2862 C C . PRO A 1 361 ? 22.439 11.762 -47.055 1.00 85.12 361 PRO A C 1
ATOM 2864 O O . PRO A 1 361 ? 21.870 11.339 -46.052 1.00 85.12 361 PRO A O 1
ATOM 2867 N N . ASP A 1 362 ? 21.772 12.233 -48.111 1.00 87.31 362 ASP A N 1
ATOM 2868 C CA . ASP A 1 362 ? 20.320 12.433 -48.136 1.00 87.31 362 ASP A CA 1
ATOM 2869 C C . ASP A 1 362 ? 19.522 11.122 -48.085 1.00 87.31 362 ASP A C 1
ATOM 2871 O O . ASP A 1 362 ? 18.317 11.147 -47.845 1.00 87.31 362 ASP A O 1
ATOM 2875 N N . VAL A 1 363 ? 20.172 9.974 -48.299 1.00 90.06 363 VAL A N 1
ATOM 2876 C CA . VAL A 1 363 ? 19.537 8.648 -48.257 1.00 90.06 363 VAL A CA 1
ATOM 2877 C C . VAL A 1 363 ? 19.478 8.091 -46.836 1.00 90.06 363 VAL A C 1
ATOM 2879 O O . VAL A 1 363 ? 18.543 7.368 -46.493 1.00 90.06 363 VAL A O 1
ATOM 2882 N N . CYS A 1 364 ? 20.446 8.432 -45.989 1.00 92.44 364 CYS A N 1
ATOM 2883 C CA . CYS A 1 364 ? 20.444 8.019 -44.592 1.00 92.44 364 CYS A CA 1
ATOM 2884 C C . CYS A 1 364 ? 19.532 8.960 -43.806 1.00 92.44 364 CYS A C 1
ATOM 2886 O O . CYS A 1 364 ? 19.937 10.055 -43.414 1.00 92.44 364 CYS A O 1
ATOM 2888 N N . GLN A 1 365 ? 18.281 8.540 -43.611 1.00 91.69 365 GLN A N 1
ATOM 2889 C CA . GLN A 1 365 ? 17.220 9.357 -43.018 1.00 91.69 365 GLN A CA 1
ATOM 2890 C C . GLN A 1 365 ? 16.664 8.738 -41.726 1.00 91.69 365 GLN A C 1
ATOM 2892 O O . GLN A 1 365 ? 15.481 8.400 -41.673 1.00 91.69 365 GLN A O 1
ATOM 2897 N N . PRO A 1 366 ? 17.470 8.560 -40.667 1.00 89.19 366 PRO A N 1
ATOM 2898 C CA . PRO A 1 366 ? 17.000 8.044 -39.379 1.00 89.19 366 PRO A CA 1
ATOM 2899 C C . PRO A 1 366 ? 15.918 8.920 -38.721 1.00 89.19 366 PRO A C 1
ATOM 2901 O O . PRO A 1 366 ? 15.152 8.422 -37.904 1.00 89.19 366 PRO A O 1
ATOM 2904 N N . GLN A 1 367 ? 15.815 10.206 -39.081 1.00 89.06 367 GLN A N 1
ATOM 2905 C CA . GLN A 1 367 ? 14.808 11.119 -38.523 1.00 89.06 367 GLN A CA 1
ATOM 2906 C C . GLN A 1 367 ? 13.429 10.994 -39.199 1.00 89.06 367 GLN A C 1
ATOM 2908 O O . GLN A 1 367 ? 12.451 11.557 -38.712 1.00 89.06 367 GLN A O 1
ATOM 2913 N N . SER A 1 368 ? 13.331 10.292 -40.332 1.00 88.75 368 SER A N 1
ATOM 2914 C CA . SER A 1 368 ? 12.081 10.160 -41.085 1.00 88.75 368 SER A CA 1
ATOM 2915 C C . SER A 1 368 ? 11.228 9.004 -40.563 1.00 88.75 368 SER A C 1
ATOM 2917 O O . SER A 1 368 ? 11.693 7.871 -40.485 1.00 88.75 368 SER A O 1
ATOM 2919 N N . ASN A 1 369 ? 9.936 9.247 -40.316 1.00 87.00 369 ASN A N 1
ATOM 2920 C CA . ASN A 1 369 ? 8.978 8.200 -39.924 1.00 87.00 369 ASN A CA 1
ATOM 2921 C C . ASN A 1 369 ? 8.775 7.122 -41.002 1.00 87.00 369 ASN A C 1
ATOM 2923 O O . ASN A 1 369 ? 8.245 6.052 -40.720 1.00 87.00 369 ASN A O 1
ATOM 2927 N N . GLN A 1 370 ? 9.150 7.413 -42.249 1.00 86.19 370 GLN A N 1
ATOM 2928 C CA . GLN A 1 370 ? 9.070 6.464 -43.358 1.00 86.19 370 GLN A CA 1
ATOM 2929 C C . GLN A 1 370 ? 10.345 5.630 -43.506 1.00 86.19 370 GLN A C 1
ATOM 2931 O O . GLN A 1 370 ? 10.406 4.804 -44.409 1.00 86.19 370 GLN A O 1
ATOM 2936 N N . SER A 1 371 ? 11.354 5.864 -42.666 1.00 88.44 371 SER A N 1
ATOM 2937 C CA . SER A 1 371 ? 12.644 5.185 -42.700 1.00 88.44 371 SER A CA 1
ATOM 2938 C C . SER A 1 371 ? 12.547 3.769 -42.141 1.00 88.44 371 SER A C 1
ATOM 2940 O O . SER A 1 371 ? 11.913 3.539 -41.111 1.00 88.44 371 SER A O 1
ATOM 2942 N N . LYS A 1 372 ? 13.211 2.816 -42.796 1.00 87.69 372 LYS A N 1
ATOM 2943 C CA . LYS A 1 372 ? 13.419 1.456 -42.282 1.00 87.69 372 LYS A CA 1
ATOM 2944 C C . LYS A 1 372 ? 14.921 1.223 -42.201 1.00 87.69 372 LYS A C 1
ATOM 2946 O O . LYS A 1 372 ? 15.638 1.516 -43.155 1.00 87.69 372 LYS A O 1
ATOM 2951 N N . PHE A 1 373 ? 15.403 0.733 -41.058 1.00 88.12 373 PHE A N 1
ATOM 2952 C CA . PHE A 1 373 ? 16.836 0.508 -40.807 1.00 88.12 373 PHE A CA 1
ATOM 2953 C C . PHE A 1 373 ? 17.721 1.737 -41.103 1.00 88.12 373 PHE A C 1
ATOM 2955 O O . PHE A 1 373 ? 18.830 1.609 -41.619 1.00 88.12 373 PHE A O 1
ATOM 2962 N N . ASN A 1 374 ? 17.222 2.935 -40.775 1.00 90.50 374 ASN A N 1
ATOM 2963 C CA . ASN A 1 374 ? 17.867 4.235 -41.014 1.00 90.50 374 ASN A CA 1
ATOM 2964 C C . ASN A 1 374 ? 17.988 4.654 -42.496 1.00 90.50 374 ASN A C 1
ATOM 2966 O O . ASN A 1 374 ? 18.625 5.668 -42.785 1.00 90.50 374 ASN A O 1
ATOM 2970 N N . CYS A 1 375 ? 17.372 3.921 -43.427 1.00 90.94 375 CYS A N 1
ATOM 2971 C CA . CYS A 1 375 ? 17.418 4.198 -44.861 1.00 90.94 375 CYS A CA 1
ATOM 2972 C C . CYS A 1 375 ? 16.116 4.801 -45.395 1.00 90.94 375 CYS A C 1
ATOM 2974 O O . CYS A 1 375 ? 15.013 4.402 -45.013 1.00 90.94 375 CYS A O 1
ATOM 2976 N N . ALA A 1 376 ? 16.256 5.733 -46.340 1.00 92.31 376 ALA A N 1
ATOM 2977 C CA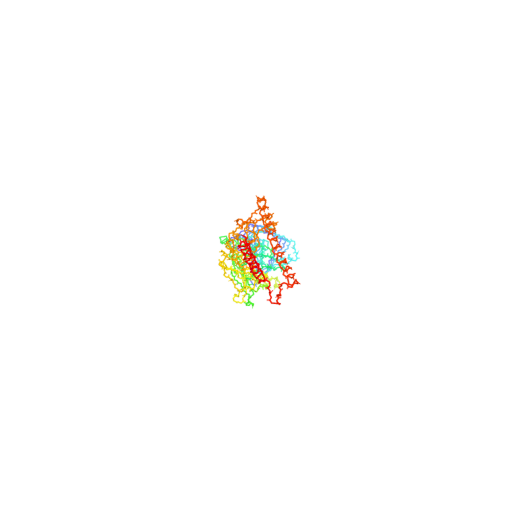 . ALA A 1 376 ? 15.156 6.239 -47.146 1.00 92.31 376 ALA A CA 1
ATOM 2978 C C . ALA A 1 376 ? 14.527 5.122 -47.996 1.00 92.31 376 ALA A C 1
ATOM 2980 O O . ALA A 1 376 ? 15.159 4.110 -48.317 1.00 92.31 376 ALA A O 1
ATOM 2981 N N . ARG A 1 377 ? 13.267 5.324 -48.390 1.00 91.38 377 ARG A N 1
ATOM 2982 C CA . ARG A 1 377 ? 12.482 4.327 -49.124 1.00 91.38 377 ARG A CA 1
ATOM 2983 C C . ARG A 1 377 ? 13.187 3.859 -50.401 1.00 91.38 377 ARG A C 1
ATOM 2985 O O . ARG A 1 377 ? 13.589 4.676 -51.225 1.00 91.38 377 ARG A O 1
ATOM 2992 N N . GLY A 1 378 ? 13.280 2.540 -50.569 1.00 89.75 378 GLY A N 1
ATOM 2993 C CA . GLY A 1 378 ? 13.888 1.887 -51.730 1.00 89.75 378 GLY A CA 1
ATOM 2994 C C . GLY A 1 378 ? 15.390 1.623 -51.621 1.00 89.75 378 GLY A C 1
ATOM 2995 O O . GLY A 1 378 ? 15.938 0.960 -52.502 1.00 89.75 378 GLY A O 1
ATOM 2996 N N . TYR A 1 379 ? 16.041 2.084 -50.548 1.00 90.94 379 TYR A N 1
ATOM 2997 C CA . TYR A 1 379 ? 17.455 1.831 -50.267 1.00 90.94 379 TYR A CA 1
ATOM 2998 C C . TYR A 1 379 ? 17.625 0.835 -49.115 1.00 90.94 379 TYR A C 1
ATOM 3000 O O . TYR A 1 379 ? 16.810 0.801 -48.188 1.00 90.94 379 TYR A O 1
ATOM 3008 N N . ILE A 1 380 ? 18.689 0.034 -49.183 1.00 90.88 380 ILE A N 1
ATOM 3009 C CA . ILE A 1 380 ? 19.046 -1.027 -48.234 1.00 90.88 380 ILE A CA 1
ATOM 3010 C C . ILE A 1 380 ? 20.570 -1.146 -48.072 1.00 90.88 380 ILE A C 1
ATOM 3012 O O . ILE A 1 380 ? 21.356 -0.610 -48.860 1.00 90.88 380 ILE A O 1
ATOM 3016 N N . GLY A 1 381 ? 20.983 -1.914 -47.062 1.00 87.75 381 GLY A N 1
ATOM 3017 C CA . GLY A 1 381 ? 22.380 -2.252 -46.800 1.00 87.75 381 GLY A CA 1
ATOM 3018 C C . GLY A 1 381 ? 23.123 -1.225 -45.944 1.00 87.75 381 GLY A C 1
ATOM 3019 O O . GLY A 1 381 ? 22.571 -0.215 -45.507 1.00 87.75 381 GLY A O 1
ATOM 3020 N N . ILE A 1 382 ? 24.404 -1.508 -45.698 1.00 87.38 382 ILE A N 1
ATOM 3021 C CA . ILE A 1 382 ? 25.308 -0.619 -44.955 1.00 87.38 382 ILE A CA 1
ATOM 3022 C C . ILE A 1 382 ? 25.349 0.732 -45.673 1.00 87.38 382 ILE A C 1
ATOM 3024 O O . ILE A 1 382 ? 25.478 0.762 -46.899 1.00 87.38 382 ILE A O 1
ATOM 3028 N N . ILE A 1 383 ? 25.200 1.825 -44.914 1.00 89.75 383 ILE A N 1
ATOM 3029 C CA . ILE A 1 383 ? 25.112 3.215 -45.407 1.00 89.75 383 ILE A CA 1
ATOM 3030 C C . ILE A 1 383 ? 24.082 3.426 -46.534 1.00 89.75 383 ILE A C 1
ATOM 3032 O O . ILE A 1 383 ? 24.209 4.363 -47.321 1.00 89.75 383 ILE A O 1
ATOM 3036 N N . CYS A 1 384 ? 23.077 2.547 -46.628 1.00 90.31 384 CYS A N 1
ATOM 3037 C CA . CYS A 1 384 ? 22.011 2.601 -47.627 1.00 90.31 384 CYS A CA 1
ATOM 3038 C C . CYS A 1 384 ? 22.531 2.636 -49.078 1.00 90.31 384 CYS A C 1
ATOM 3040 O O . CYS A 1 384 ? 21.967 3.305 -49.944 1.00 90.31 384 CYS A O 1
ATOM 3042 N N . ALA A 1 385 ? 23.640 1.936 -49.342 1.00 87.88 385 ALA A N 1
ATOM 3043 C CA . ALA A 1 385 ? 24.354 2.009 -50.616 1.00 87.88 385 ALA A CA 1
ATOM 3044 C C . ALA A 1 385 ? 23.673 1.272 -51.782 1.00 87.88 385 ALA A C 1
ATOM 3046 O O . ALA A 1 385 ? 24.076 1.460 -52.928 1.00 87.88 385 ALA A O 1
ATOM 3047 N N . SER A 1 386 ? 22.708 0.390 -51.514 1.00 89.19 386 SER A N 1
ATOM 3048 C CA . SER A 1 386 ? 22.099 -0.482 -52.529 1.00 89.19 386 SER A CA 1
ATOM 3049 C C . SER A 1 386 ? 20.594 -0.266 -52.628 1.00 89.19 386 SER A C 1
ATOM 3051 O O . SER A 1 386 ? 19.958 0.118 -51.653 1.00 89.19 386 SER A O 1
ATOM 3053 N N . CYS A 1 387 ? 20.013 -0.539 -53.797 1.00 89.94 387 CYS A N 1
ATOM 3054 C CA . CYS A 1 387 ? 18.561 -0.540 -53.965 1.00 89.94 387 CYS A CA 1
ATOM 3055 C C . CYS A 1 387 ? 17.951 -1.869 -53.511 1.00 89.94 387 CYS A C 1
ATOM 3057 O O . CYS A 1 387 ? 18.576 -2.921 -53.663 1.00 89.94 387 CYS A O 1
ATOM 3059 N N . ASP A 1 388 ? 16.717 -1.830 -53.013 1.00 92.00 388 ASP A N 1
ATOM 3060 C CA . ASP A 1 388 ? 15.939 -3.029 -52.684 1.00 92.00 388 ASP A CA 1
ATOM 3061 C C . ASP A 1 388 ? 15.418 -3.723 -53.951 1.00 92.00 388 ASP A C 1
ATOM 3063 O O . ASP A 1 388 ? 14.259 -3.582 -54.335 1.00 92.00 388 ASP A O 1
ATOM 3067 N N . ILE A 1 389 ? 16.297 -4.436 -54.654 1.00 88.88 389 ILE A N 1
ATOM 3068 C CA . ILE A 1 389 ? 15.980 -5.039 -55.959 1.00 88.88 389 ILE A CA 1
ATOM 3069 C C . ILE A 1 389 ? 14.851 -6.068 -55.844 1.00 88.88 389 ILE A C 1
ATOM 3071 O O . ILE A 1 389 ? 14.026 -6.178 -56.753 1.00 88.88 389 ILE A O 1
ATOM 3075 N N . TYR A 1 390 ? 14.796 -6.799 -54.733 1.00 88.44 390 TYR A N 1
ATOM 3076 C CA . TYR A 1 390 ? 13.847 -7.893 -54.533 1.00 88.44 390 TYR A CA 1
ATOM 3077 C C . TYR A 1 390 ? 12.618 -7.494 -53.708 1.00 88.44 390 TYR A C 1
ATOM 3079 O O . TYR A 1 390 ? 11.662 -8.263 -53.668 1.00 88.44 390 TYR A O 1
ATOM 3087 N N . GLY A 1 391 ? 12.602 -6.296 -53.115 1.00 88.69 391 GLY A N 1
ATOM 3088 C CA . GLY A 1 391 ? 11.510 -5.837 -52.257 1.00 88.69 391 GLY A CA 1
ATOM 3089 C C . GLY A 1 391 ? 11.497 -6.510 -50.883 1.00 88.69 391 GLY A C 1
ATOM 3090 O O . GLY A 1 391 ? 10.427 -6.699 -50.316 1.00 88.69 391 GLY A O 1
ATOM 3091 N N . GLU A 1 392 ? 12.661 -6.890 -50.348 1.00 88.38 392 GLU A N 1
ATOM 3092 C CA . GLU A 1 392 ? 12.774 -7.591 -49.058 1.00 88.38 392 GLU A CA 1
ATOM 3093 C C . GLU A 1 392 ? 12.374 -6.712 -47.867 1.00 88.38 392 GLU A C 1
ATOM 3095 O O . GLU A 1 392 ? 11.837 -7.207 -46.877 1.00 88.38 392 GLU A O 1
ATOM 3100 N N . ILE A 1 393 ? 12.648 -5.407 -47.944 1.00 89.50 393 ILE A N 1
ATOM 3101 C CA . ILE A 1 393 ? 12.405 -4.454 -46.852 1.00 89.50 393 ILE A CA 1
ATOM 3102 C C . ILE A 1 393 ? 11.187 -3.582 -47.154 1.00 89.50 393 ILE A C 1
ATOM 3104 O O . ILE A 1 393 ? 10.445 -3.203 -46.240 1.00 89.50 393 ILE A O 1
ATOM 3108 N N . TRP A 1 394 ? 10.986 -3.225 -48.422 1.00 89.25 394 TRP A N 1
ATOM 3109 C CA . TRP A 1 394 ? 10.007 -2.221 -48.840 1.00 89.25 394 TRP A CA 1
ATOM 3110 C C . TRP A 1 394 ? 8.786 -2.779 -49.576 1.00 89.25 394 TRP A C 1
ATOM 3112 O O . TRP A 1 394 ? 7.972 -1.971 -50.023 1.00 89.25 394 TRP A O 1
ATOM 3122 N N . ASP A 1 395 ? 8.666 -4.105 -49.716 1.00 90.94 395 ASP A N 1
ATOM 3123 C CA . ASP A 1 395 ? 7.610 -4.843 -50.443 1.00 90.94 395 ASP A CA 1
ATOM 3124 C C . ASP A 1 395 ? 7.531 -4.550 -51.961 1.00 90.94 395 ASP A C 1
ATOM 3126 O O . ASP A 1 395 ? 6.913 -5.286 -52.728 1.00 90.94 395 ASP A O 1
ATOM 3130 N N . ASP A 1 396 ? 8.185 -3.481 -52.409 1.00 89.50 396 ASP A N 1
ATOM 3131 C CA . ASP A 1 396 ? 8.310 -3.027 -53.785 1.00 89.50 396 ASP A CA 1
ATOM 3132 C C . ASP A 1 396 ? 9.756 -3.227 -54.271 1.00 89.50 396 ASP A C 1
ATOM 3134 O O . ASP A 1 396 ? 10.702 -2.987 -53.525 1.00 89.50 396 ASP A O 1
ATOM 3138 N N . SER A 1 397 ? 9.950 -3.590 -55.542 1.00 88.94 397 SER A N 1
ATOM 3139 C CA . SER A 1 397 ? 11.286 -3.687 -56.151 1.00 88.94 397 SER A CA 1
ATOM 3140 C C . SER A 1 397 ? 11.815 -2.324 -56.611 1.00 88.94 397 SER A C 1
ATOM 3142 O O . SER A 1 397 ? 11.093 -1.560 -57.262 1.00 88.94 397 SER A O 1
ATOM 3144 N N . TYR A 1 398 ? 13.097 -2.054 -56.359 1.00 89.62 398 TYR A N 1
ATOM 3145 C CA . TYR A 1 398 ? 13.791 -0.812 -56.708 1.00 89.62 398 TYR A CA 1
ATOM 3146 C C . TYR A 1 398 ? 15.096 -1.068 -57.471 1.00 89.62 398 TYR A C 1
ATOM 3148 O O . TYR A 1 398 ? 15.844 -1.991 -57.162 1.00 89.62 398 TYR A O 1
ATOM 3156 N N . ALA A 1 399 ? 15.423 -0.212 -58.439 1.00 86.00 399 ALA A N 1
ATOM 3157 C CA . ALA A 1 399 ? 16.666 -0.307 -59.204 1.00 86.00 399 ALA A CA 1
ATOM 3158 C C . ALA A 1 399 ? 17.293 1.063 -59.490 1.00 86.00 399 ALA A C 1
ATOM 3160 O O . ALA A 1 399 ? 16.612 2.088 -59.567 1.00 86.00 399 ALA A O 1
ATOM 3161 N N . GLU A 1 400 ? 18.613 1.059 -59.679 1.00 82.94 400 GLU A N 1
ATOM 3162 C CA . GLU A 1 400 ? 19.408 2.252 -59.969 1.00 82.94 400 GLU A CA 1
ATOM 3163 C C . GLU A 1 400 ? 19.350 2.629 -61.464 1.00 82.94 400 GLU A C 1
ATOM 3165 O O . GLU A 1 400 ? 19.497 1.783 -62.357 1.00 82.94 400 GLU A O 1
ATOM 3170 N N . GLN A 1 401 ? 19.206 3.924 -61.754 1.00 73.31 401 GLN A N 1
ATOM 3171 C CA . GLN A 1 401 ? 19.375 4.484 -63.102 1.00 73.31 401 GLN A CA 1
ATOM 3172 C C . GLN A 1 401 ? 20.813 4.986 -63.331 1.00 73.31 401 GLN A C 1
ATOM 3174 O O . GLN A 1 401 ? 21.440 5.517 -62.419 1.00 73.31 401 GLN A O 1
ATOM 3179 N N . ILE A 1 402 ? 21.325 4.885 -64.571 1.00 61.56 402 ILE A N 1
ATOM 3180 C CA . ILE A 1 402 ? 22.697 5.317 -64.947 1.00 61.56 402 ILE A CA 1
ATOM 3181 C C . ILE A 1 402 ? 22.992 6.774 -64.557 1.00 61.56 402 ILE A C 1
ATOM 3183 O O . ILE A 1 402 ? 24.133 7.111 -64.251 1.00 61.56 402 ILE A O 1
ATOM 3187 N N . THR A 1 403 ? 21.991 7.650 -64.617 1.00 59.72 403 THR A N 1
ATOM 3188 C CA . THR A 1 403 ? 22.193 9.103 -64.606 1.00 59.72 403 THR A CA 1
ATOM 3189 C C . THR A 1 403 ? 22.150 9.741 -63.222 1.00 59.72 403 THR A C 1
ATOM 3191 O O . THR A 1 403 ? 22.736 10.805 -63.057 1.00 59.72 403 THR A O 1
ATOM 3194 N N . SER A 1 404 ? 21.482 9.134 -62.236 1.00 63.75 404 SER A N 1
ATOM 3195 C CA . SER A 1 404 ? 21.206 9.800 -60.951 1.00 63.75 404 SER A CA 1
ATOM 3196 C C . SER A 1 404 ? 21.663 9.044 -59.705 1.00 63.75 404 SER A C 1
ATOM 3198 O O . SER A 1 404 ? 21.576 9.619 -58.626 1.00 63.75 404 SER A O 1
ATOM 3200 N N . LYS A 1 405 ? 22.176 7.806 -59.806 1.00 67.25 405 LYS A N 1
ATOM 3201 C CA . LYS A 1 405 ? 22.556 6.977 -58.635 1.00 67.25 405 LYS A CA 1
ATOM 3202 C C . LYS A 1 405 ? 21.454 6.867 -57.567 1.00 67.25 405 LYS A C 1
ATOM 3204 O O . LYS A 1 405 ? 21.724 6.600 -56.398 1.00 67.25 405 LYS A O 1
ATOM 3209 N N . GLN A 1 406 ? 20.210 7.111 -57.972 1.00 83.38 406 GLN A N 1
ATOM 3210 C CA . GLN A 1 406 ? 19.031 7.046 -57.126 1.00 83.38 406 GLN A CA 1
ATOM 3211 C C . GLN A 1 406 ? 18.265 5.758 -57.417 1.00 83.38 406 GLN A C 1
ATOM 3213 O O . GLN A 1 406 ? 18.220 5.290 -58.560 1.00 83.38 406 GLN A O 1
ATOM 3218 N N . CYS A 1 407 ? 17.657 5.203 -56.374 1.00 86.81 407 CYS A N 1
ATOM 3219 C CA . CYS A 1 407 ? 16.805 4.027 -56.463 1.00 86.81 407 CYS A CA 1
ATOM 3220 C C . CYS A 1 407 ? 15.382 4.434 -56.849 1.00 86.81 407 CYS A C 1
ATOM 3222 O O . CYS A 1 407 ? 14.722 5.180 -56.126 1.00 86.81 407 CYS A O 1
ATOM 3224 N N . TYR A 1 408 ? 14.901 3.917 -57.978 1.00 86.56 408 TYR A N 1
ATOM 3225 C CA . TYR A 1 408 ? 13.534 4.134 -58.451 1.00 86.56 408 TYR A CA 1
ATOM 3226 C C . TYR A 1 408 ? 12.742 2.841 -58.392 1.00 86.56 408 TYR A C 1
ATOM 3228 O O . TYR A 1 408 ? 13.281 1.762 -58.637 1.00 86.56 408 TYR A O 1
ATOM 3236 N N . LYS A 1 409 ? 11.443 2.963 -58.116 1.00 88.44 409 LYS A N 1
ATOM 3237 C CA . LYS A 1 409 ? 10.521 1.831 -58.116 1.00 88.44 409 LYS A CA 1
ATOM 3238 C C . LYS A 1 409 ? 10.425 1.228 -59.522 1.00 88.44 409 LYS A C 1
ATOM 3240 O O . LYS A 1 409 ? 10.225 1.946 -60.508 1.00 88.44 409 LYS A O 1
ATOM 3245 N N . CYS A 1 410 ? 10.567 -0.090 -59.618 1.00 84.25 410 CYS A N 1
ATOM 3246 C CA . CYS A 1 410 ? 10.620 -0.813 -60.889 1.00 84.25 410 CYS A CA 1
ATOM 3247 C C . CYS A 1 410 ? 9.292 -0.777 -61.659 1.00 84.25 410 CYS A C 1
ATOM 3249 O O . CYS A 1 410 ? 9.317 -0.756 -62.889 1.00 84.25 410 CYS A O 1
ATOM 3251 N N . SER A 1 411 ? 8.148 -0.727 -60.963 1.00 82.62 411 SER A N 1
ATOM 3252 C CA . SER A 1 411 ? 6.819 -0.634 -61.593 1.00 82.62 411 SER A CA 1
ATOM 3253 C C . SER A 1 411 ? 6.663 0.614 -62.456 1.00 82.62 411 SER A C 1
ATOM 3255 O O . SER A 1 411 ? 6.025 0.564 -63.503 1.00 82.62 411 SER A O 1
ATOM 3257 N N . ASP A 1 412 ? 7.277 1.717 -62.035 1.00 82.19 412 ASP A N 1
ATOM 3258 C CA . ASP A 1 412 ? 7.026 3.032 -62.620 1.00 82.19 412 ASP A CA 1
ATOM 3259 C C . ASP A 1 412 ? 7.963 3.305 -63.807 1.00 82.19 412 ASP A C 1
ATOM 3261 O O . ASP A 1 412 ? 7.651 4.106 -64.683 1.00 82.19 412 ASP A O 1
ATOM 3265 N N . ASN A 1 413 ? 9.111 2.618 -63.863 1.00 75.81 413 ASN A N 1
ATOM 3266 C CA . ASN A 1 413 ? 10.196 2.894 -64.814 1.00 75.81 413 ASN A CA 1
ATOM 3267 C C . ASN A 1 413 ? 10.709 1.644 -65.551 1.00 75.81 413 ASN A C 1
ATOM 3269 O O . ASN A 1 413 ? 11.876 1.588 -65.954 1.00 75.81 413 ASN A O 1
ATOM 3273 N N . LEU A 1 414 ? 9.850 0.638 -65.745 1.00 76.62 414 LEU A N 1
ATOM 3274 C CA . LEU A 1 414 ? 10.224 -0.673 -66.289 1.00 76.62 414 LEU A CA 1
ATOM 3275 C C . LEU A 1 414 ? 10.990 -0.580 -67.625 1.00 76.62 414 LEU A C 1
ATOM 3277 O O . LEU A 1 414 ? 12.034 -1.208 -67.787 1.00 76.62 414 LEU A O 1
ATOM 3281 N N . SER A 1 415 ? 10.518 0.239 -68.572 1.00 75.25 415 SER A N 1
ATOM 3282 C CA . SER A 1 415 ? 11.126 0.375 -69.908 1.00 75.25 415 SER A CA 1
ATOM 3283 C C . SER A 1 415 ? 12.547 0.952 -69.863 1.00 75.25 415 SER A C 1
ATOM 3285 O O . SER A 1 415 ? 13.449 0.431 -70.520 1.00 75.25 415 SER A O 1
ATOM 3287 N N . LEU A 1 416 ? 12.765 1.989 -69.050 1.00 74.75 416 LEU A N 1
ATOM 3288 C CA . LEU A 1 416 ? 14.067 2.633 -68.860 1.00 74.75 416 LEU A CA 1
ATOM 3289 C C . LEU A 1 416 ? 15.065 1.707 -68.156 1.00 74.75 416 LEU A C 1
ATOM 3291 O O . LEU A 1 416 ? 16.223 1.619 -68.569 1.00 74.75 416 LEU A O 1
ATOM 3295 N N . ILE A 1 417 ? 14.620 0.990 -67.120 1.00 73.06 417 ILE A N 1
ATOM 3296 C CA . ILE A 1 417 ? 15.466 0.056 -66.363 1.00 73.06 417 ILE A CA 1
ATOM 3297 C C . ILE A 1 417 ? 15.874 -1.135 -67.243 1.00 73.06 417 ILE A C 1
ATOM 3299 O O . ILE A 1 417 ? 17.043 -1.531 -67.238 1.00 73.06 417 ILE A O 1
ATOM 3303 N N . VAL A 1 418 ? 14.955 -1.682 -68.044 1.00 79.00 418 VAL A N 1
ATOM 3304 C CA . VAL A 1 418 ? 15.256 -2.781 -68.977 1.00 79.00 418 VAL A CA 1
ATOM 3305 C C . VAL A 1 418 ? 16.240 -2.331 -70.060 1.00 79.00 418 VAL A C 1
ATOM 3307 O O . VAL A 1 418 ? 17.244 -3.008 -70.287 1.00 79.00 418 VAL A O 1
ATOM 3310 N N . LEU A 1 419 ? 16.016 -1.168 -70.682 1.00 80.94 419 LEU A N 1
ATOM 3311 C CA . LEU A 1 419 ? 16.914 -0.623 -71.707 1.00 80.94 419 LEU A CA 1
ATOM 3312 C C . LEU A 1 419 ? 18.335 -0.393 -71.163 1.00 80.94 419 LEU A C 1
ATOM 3314 O O . LEU A 1 419 ? 19.320 -0.742 -71.817 1.00 80.94 419 LEU A O 1
ATOM 3318 N N . ASN A 1 420 ? 18.439 0.145 -69.946 1.00 77.38 420 ASN A N 1
ATOM 3319 C CA . ASN A 1 420 ? 19.703 0.349 -69.241 1.00 77.38 420 ASN A CA 1
ATOM 3320 C C . ASN A 1 420 ? 20.456 -0.978 -69.016 1.00 77.38 420 ASN A C 1
ATOM 3322 O O . ASN A 1 420 ? 21.635 -1.099 -69.363 1.00 77.38 420 ASN A O 1
ATOM 3326 N N . ASN A 1 421 ? 19.775 -1.999 -68.488 1.00 79.69 421 ASN A N 1
ATOM 3327 C CA . ASN A 1 421 ? 20.394 -3.304 -68.245 1.00 79.69 421 ASN A CA 1
ATOM 3328 C C . ASN A 1 421 ? 20.846 -3.990 -69.544 1.00 79.69 421 ASN A C 1
ATOM 3330 O O . ASN A 1 421 ? 21.932 -4.574 -69.577 1.00 79.69 421 ASN A O 1
ATOM 3334 N N . LEU A 1 422 ? 20.084 -3.855 -70.635 1.00 85.56 422 LEU A N 1
ATOM 3335 C CA . LEU A 1 422 ? 20.491 -4.348 -71.954 1.00 85.56 422 LEU A CA 1
ATOM 3336 C C . LEU A 1 422 ? 21.766 -3.655 -72.454 1.00 85.56 422 LEU A C 1
ATOM 3338 O O . LEU A 1 422 ? 22.674 -4.321 -72.948 1.00 85.56 422 LEU A O 1
ATOM 3342 N N . LEU A 1 423 ? 21.884 -2.338 -72.283 1.00 85.62 423 LEU A N 1
ATOM 3343 C CA . LEU A 1 423 ? 23.079 -1.592 -72.683 1.00 85.62 423 LEU A CA 1
ATOM 3344 C C . LEU A 1 423 ? 24.324 -2.022 -71.888 1.00 85.62 423 LEU A C 1
ATOM 3346 O O . LEU A 1 423 ? 25.379 -2.252 -72.485 1.00 85.62 423 LEU A O 1
ATOM 3350 N N . LYS A 1 424 ? 24.201 -2.213 -70.566 1.00 84.25 424 LYS A N 1
ATOM 3351 C CA . LYS A 1 424 ? 25.284 -2.771 -69.731 1.00 84.25 424 LYS A CA 1
ATOM 3352 C C . LYS A 1 424 ? 25.701 -4.161 -70.214 1.00 84.25 424 LYS A C 1
ATOM 3354 O O . LYS A 1 424 ? 26.894 -4.427 -70.356 1.00 84.25 424 LYS A O 1
ATOM 3359 N N . PHE A 1 425 ? 24.731 -5.018 -70.528 1.00 88.25 425 PHE A N 1
ATOM 3360 C CA . PHE A 1 425 ? 24.980 -6.353 -71.070 1.00 88.25 425 PHE A CA 1
ATOM 3361 C C . PHE A 1 425 ? 25.753 -6.303 -72.399 1.00 88.25 425 PHE A C 1
ATOM 3363 O O . PHE A 1 425 ? 26.756 -7.003 -72.551 1.00 88.25 425 PHE A O 1
ATOM 3370 N N . PHE A 1 426 ? 25.374 -5.416 -73.327 1.00 90.19 426 PHE A N 1
ATOM 3371 C CA . PHE A 1 426 ? 26.099 -5.235 -74.590 1.00 90.19 426 PHE A CA 1
ATOM 3372 C C . PHE A 1 426 ? 27.528 -4.717 -74.397 1.00 90.19 426 PHE A C 1
ATOM 3374 O O . PHE A 1 426 ? 28.433 -5.198 -75.078 1.00 90.19 426 PHE A O 1
ATOM 3381 N N . ILE A 1 427 ? 27.760 -3.785 -73.465 1.00 89.75 427 ILE A N 1
ATOM 3382 C CA . ILE A 1 427 ? 29.112 -3.289 -73.155 1.00 89.75 427 ILE A CA 1
ATOM 3383 C C . ILE A 1 427 ? 29.991 -4.421 -72.614 1.00 89.75 427 ILE A C 1
ATOM 3385 O O . ILE A 1 427 ? 31.129 -4.576 -73.059 1.00 89.75 427 ILE A O 1
ATOM 3389 N N . VAL A 1 428 ? 29.463 -5.241 -71.700 1.00 91.62 428 VAL A N 1
ATOM 3390 C CA . VAL A 1 428 ? 30.191 -6.394 -71.149 1.00 91.62 428 VAL A CA 1
ATOM 3391 C C . VAL A 1 428 ? 30.515 -7.406 -72.248 1.00 91.62 428 VAL A C 1
ATOM 3393 O O . VAL A 1 428 ? 31.658 -7.849 -72.344 1.00 91.62 428 VAL A O 1
ATOM 3396 N N . ILE A 1 429 ? 29.564 -7.718 -73.135 1.00 92.62 429 ILE A N 1
ATOM 3397 C CA . ILE A 1 429 ? 29.811 -8.608 -74.280 1.00 92.62 429 ILE A CA 1
ATOM 3398 C C . ILE A 1 429 ? 30.867 -8.028 -75.219 1.00 92.62 429 ILE A C 1
ATOM 3400 O O . ILE A 1 429 ? 31.783 -8.745 -75.619 1.00 92.62 429 ILE A O 1
ATOM 3404 N N . ALA A 1 430 ? 30.774 -6.743 -75.563 1.00 91.69 430 ALA A N 1
ATOM 3405 C CA . ALA A 1 430 ? 31.743 -6.086 -76.433 1.00 91.69 430 ALA A CA 1
ATOM 3406 C C . ALA A 1 430 ? 33.149 -6.099 -75.815 1.00 91.69 430 ALA A C 1
ATOM 3408 O O . ALA A 1 430 ? 34.128 -6.372 -76.513 1.00 91.69 430 ALA A O 1
ATOM 3409 N N . TYR A 1 431 ? 33.248 -5.876 -74.502 1.00 92.81 431 TYR A N 1
ATOM 3410 C CA . TYR A 1 431 ? 34.501 -5.959 -73.758 1.00 92.81 431 TYR A CA 1
ATOM 3411 C C . TYR A 1 431 ? 35.073 -7.382 -73.747 1.00 92.81 431 TYR A C 1
ATOM 3413 O O . TYR A 1 431 ? 36.251 -7.567 -74.059 1.00 92.81 431 TYR A O 1
ATOM 3421 N N . ILE A 1 432 ? 34.248 -8.398 -73.472 1.00 92.31 432 ILE A N 1
ATOM 3422 C CA . ILE A 1 432 ? 34.657 -9.810 -73.534 1.00 92.31 432 ILE A CA 1
ATOM 3423 C C . ILE A 1 432 ? 35.125 -10.162 -74.950 1.00 92.31 432 ILE A C 1
ATOM 3425 O O . ILE A 1 432 ? 36.184 -10.764 -75.117 1.00 92.31 432 ILE A O 1
ATOM 3429 N N . PHE A 1 433 ? 34.394 -9.745 -75.983 1.00 93.50 433 PHE A N 1
ATOM 3430 C CA . PHE A 1 433 ? 34.761 -10.000 -77.374 1.00 93.50 433 PHE A CA 1
ATOM 3431 C C . PHE A 1 433 ? 36.086 -9.324 -77.751 1.00 93.50 433 PHE A C 1
ATOM 3433 O O . PHE A 1 433 ? 36.946 -9.943 -78.383 1.00 93.50 433 PHE A O 1
ATOM 3440 N N . PHE A 1 434 ? 36.290 -8.076 -77.320 1.00 92.62 434 PHE A N 1
ATOM 3441 C CA . PHE A 1 434 ? 37.556 -7.364 -77.485 1.00 92.62 434 PHE A CA 1
ATOM 3442 C C . PHE A 1 434 ? 38.709 -8.096 -76.788 1.00 92.62 434 PHE A C 1
ATOM 3444 O O . PHE A 1 434 ? 39.759 -8.307 -77.400 1.00 92.62 434 PHE A O 1
ATOM 3451 N N . MET A 1 435 ? 38.502 -8.542 -75.547 1.00 89.75 435 MET A N 1
ATOM 3452 C CA . MET A 1 435 ? 39.480 -9.319 -74.783 1.00 89.75 435 MET A CA 1
ATOM 3453 C C . MET A 1 435 ? 39.832 -10.635 -75.485 1.00 89.75 435 MET A C 1
ATOM 3455 O O . MET A 1 435 ? 41.012 -10.935 -75.669 1.00 89.75 435 MET A O 1
ATOM 3459 N N . VAL A 1 436 ? 38.836 -11.384 -75.962 1.00 91.25 436 VAL A N 1
ATOM 3460 C CA . VAL A 1 436 ? 39.044 -12.633 -76.712 1.00 91.25 436 VAL A CA 1
ATOM 3461 C C . VAL A 1 436 ? 39.812 -12.376 -78.009 1.00 91.25 436 VAL A C 1
ATOM 3463 O O . VAL A 1 436 ? 40.773 -13.086 -78.305 1.00 91.25 436 VAL A O 1
ATOM 3466 N N . ARG A 1 437 ? 39.455 -11.337 -78.771 1.00 89.75 437 ARG A N 1
ATOM 3467 C CA . ARG A 1 437 ? 40.151 -10.990 -80.020 1.00 89.75 437 ARG A CA 1
ATOM 3468 C C . ARG A 1 437 ? 41.586 -10.520 -79.775 1.00 89.75 437 ARG A C 1
ATOM 3470 O O . ARG A 1 437 ? 42.488 -10.860 -80.542 1.00 89.75 437 ARG A O 1
ATOM 3477 N N . SER A 1 438 ? 41.813 -9.783 -78.690 1.00 84.19 438 SER A N 1
ATOM 3478 C CA . SER A 1 438 ? 43.149 -9.393 -78.231 1.00 84.19 438 SER A CA 1
ATOM 3479 C C . SER A 1 438 ? 44.003 -10.626 -77.906 1.00 84.19 438 SER A C 1
ATOM 3481 O O . SER A 1 438 ? 45.126 -10.749 -78.402 1.00 84.19 438 SER A O 1
ATOM 3483 N N . LEU A 1 439 ? 43.441 -11.597 -77.179 1.00 86.19 439 LEU A N 1
ATOM 3484 C CA . LEU A 1 439 ? 44.101 -12.867 -76.864 1.00 86.19 439 LEU A CA 1
ATOM 3485 C C . LEU A 1 439 ? 44.401 -13.703 -78.119 1.00 86.19 439 LEU A C 1
ATOM 3487 O O . LEU A 1 439 ? 45.519 -14.200 -78.266 1.00 86.19 439 LEU A O 1
ATOM 3491 N N . GLN A 1 440 ? 43.457 -13.814 -79.060 1.00 87.12 440 GLN A N 1
ATOM 3492 C CA . GLN A 1 440 ? 43.670 -14.513 -80.336 1.00 87.12 440 GLN A CA 1
ATOM 3493 C C . GLN A 1 440 ? 44.831 -13.907 -81.136 1.00 87.12 440 GLN A C 1
ATOM 3495 O O . GLN A 1 440 ? 45.686 -14.643 -81.630 1.00 87.12 440 GLN A O 1
ATOM 3500 N N . ASN A 1 441 ? 44.917 -12.576 -81.214 1.00 80.56 441 ASN A N 1
ATOM 3501 C CA . ASN A 1 441 ? 46.027 -11.895 -81.885 1.00 80.56 441 ASN A CA 1
ATOM 3502 C C . ASN A 1 441 ? 47.373 -12.163 -81.196 1.00 80.56 441 ASN A C 1
ATOM 3504 O O . ASN A 1 441 ? 48.373 -12.411 -81.874 1.00 80.56 441 ASN A O 1
ATOM 3508 N N . GLN A 1 442 ? 47.411 -12.156 -79.859 1.00 78.62 442 GLN A N 1
ATOM 3509 C CA . GLN A 1 442 ? 48.623 -12.502 -79.111 1.00 78.62 442 GLN A CA 1
ATOM 3510 C C . GLN A 1 442 ? 49.066 -13.950 -79.375 1.00 78.62 442 GLN A C 1
ATOM 3512 O O . GLN A 1 442 ? 50.261 -14.206 -79.536 1.00 78.62 442 GLN A O 1
ATOM 3517 N N . LEU A 1 443 ? 48.122 -14.893 -79.465 1.00 81.31 443 LEU A N 1
ATOM 3518 C CA . LEU A 1 443 ? 48.402 -16.293 -79.797 1.00 81.31 443 LEU A CA 1
ATOM 3519 C C . LEU A 1 443 ? 48.880 -16.462 -81.245 1.00 81.31 443 LEU A C 1
ATOM 3521 O O . LEU A 1 443 ? 49.861 -17.168 -81.474 1.00 81.31 443 LEU A O 1
ATOM 3525 N N . TYR A 1 444 ? 48.263 -15.772 -82.208 1.00 81.75 444 TYR A N 1
ATOM 3526 C CA . TYR A 1 444 ? 48.671 -15.806 -83.616 1.00 81.75 444 TYR A CA 1
ATOM 3527 C C . TYR A 1 444 ? 50.109 -15.306 -83.809 1.00 81.75 444 TYR A C 1
ATOM 3529 O O . TYR A 1 444 ? 50.910 -15.965 -84.470 1.00 81.75 444 TYR A O 1
ATOM 3537 N N . ILE A 1 445 ? 50.477 -14.188 -83.171 1.00 72.62 445 ILE A N 1
ATOM 3538 C CA . ILE A 1 445 ? 51.846 -13.648 -83.224 1.00 72.62 445 ILE A CA 1
ATOM 3539 C C . ILE A 1 445 ? 52.850 -14.633 -82.603 1.00 72.62 445 ILE A C 1
ATOM 3541 O O . ILE A 1 445 ? 53.929 -14.837 -83.164 1.00 72.62 445 ILE A O 1
ATOM 3545 N N . LYS A 1 446 ? 52.500 -15.285 -81.484 1.00 77.50 446 LYS A N 1
ATOM 3546 C CA . LYS A 1 446 ? 53.339 -16.332 -80.871 1.00 77.50 446 LYS A CA 1
ATOM 3547 C C . LYS A 1 446 ? 53.524 -17.536 -81.804 1.00 77.50 446 LYS A C 1
ATOM 3549 O O . LYS A 1 446 ? 54.644 -18.029 -81.931 1.00 77.50 446 LYS A O 1
ATOM 3554 N N . LEU A 1 447 ? 52.464 -17.976 -82.484 1.00 78.38 447 LEU A N 1
ATOM 3555 C CA . LEU A 1 447 ? 52.497 -19.097 -83.429 1.00 78.38 447 LEU A CA 1
ATOM 3556 C C . LEU A 1 447 ? 53.363 -18.773 -84.659 1.00 78.38 447 LEU A C 1
ATOM 3558 O O . LEU A 1 447 ? 54.210 -19.570 -85.057 1.00 78.38 447 LEU A O 1
ATOM 3562 N N . LEU A 1 448 ? 53.205 -17.574 -85.222 1.00 73.94 448 LEU A N 1
ATOM 3563 C CA . LEU A 1 448 ? 53.970 -17.103 -86.378 1.00 73.94 448 LEU A CA 1
ATOM 3564 C C . LEU A 1 448 ? 55.459 -16.952 -86.030 1.00 73.94 448 LEU A C 1
ATOM 3566 O O . LEU A 1 448 ? 56.318 -17.408 -86.782 1.00 73.94 448 LEU A O 1
ATOM 3570 N N . GLY A 1 449 ? 55.773 -16.424 -84.841 1.00 67.12 449 GLY A N 1
ATOM 3571 C CA . GLY A 1 449 ? 57.138 -16.404 -84.308 1.00 67.12 449 GLY A CA 1
ATOM 3572 C C . GLY A 1 449 ? 57.737 -17.805 -84.124 1.00 67.12 449 GLY A C 1
ATOM 3573 O O . GLY A 1 449 ? 58.904 -18.017 -84.453 1.00 67.12 449 GLY A O 1
ATOM 3574 N N . HIS A 1 450 ? 56.943 -18.780 -83.664 1.00 72.25 450 HIS A N 1
ATOM 3575 C CA . HIS A 1 450 ? 57.376 -20.176 -83.536 1.00 72.25 450 HIS A CA 1
ATOM 3576 C C . HIS A 1 450 ? 57.736 -20.800 -84.896 1.00 72.25 450 HIS A C 1
ATOM 3578 O O . HIS A 1 450 ? 58.806 -21.396 -85.032 1.00 72.25 450 HIS A O 1
ATOM 3584 N N . TYR A 1 451 ? 56.901 -20.616 -85.924 1.00 73.81 451 TYR A N 1
ATOM 3585 C CA . TYR A 1 451 ? 57.172 -21.149 -87.265 1.00 73.81 451 TYR A CA 1
ATOM 3586 C C . TYR A 1 451 ? 58.330 -20.440 -87.981 1.00 73.81 451 TYR A C 1
ATOM 3588 O O . TYR A 1 451 ? 59.129 -21.115 -88.626 1.00 73.81 451 TYR A O 1
ATOM 3596 N N . VAL A 1 452 ? 58.493 -19.122 -87.811 1.00 68.25 452 VAL A N 1
ATOM 3597 C CA . VAL A 1 452 ? 59.651 -18.371 -88.345 1.00 68.25 452 VAL A CA 1
ATOM 3598 C C . VAL A 1 452 ? 60.965 -18.803 -87.680 1.00 68.25 452 VAL A C 1
ATOM 3600 O O . VAL A 1 452 ? 61.994 -18.900 -88.348 1.00 68.25 452 VAL A O 1
ATOM 3603 N N . LYS A 1 453 ? 60.942 -19.127 -86.379 1.00 65.25 453 LYS A N 1
ATOM 3604 C CA . LYS A 1 453 ? 62.100 -19.722 -85.688 1.00 65.25 453 LYS A CA 1
ATOM 3605 C C . LYS A 1 453 ? 62.417 -21.121 -86.235 1.00 65.25 453 LYS A C 1
ATOM 3607 O O . LYS A 1 453 ? 63.584 -21.466 -86.392 1.00 65.25 453 LYS A O 1
ATOM 3612 N N . LYS A 1 454 ? 61.390 -21.915 -86.563 1.00 69.62 454 LYS A N 1
ATOM 3613 C CA . LYS A 1 454 ? 61.529 -23.275 -87.115 1.00 69.62 454 LYS A CA 1
ATOM 3614 C C . LYS A 1 454 ? 61.970 -23.296 -88.587 1.00 69.62 454 LYS A C 1
ATOM 3616 O O . LYS A 1 454 ? 62.607 -24.258 -88.999 1.00 69.62 454 LYS A O 1
ATOM 3621 N N . SER A 1 455 ? 61.685 -22.248 -89.366 1.00 67.56 455 SER A N 1
ATOM 3622 C CA . SER A 1 455 ? 62.083 -22.138 -90.780 1.00 67.56 455 SER A CA 1
ATOM 3623 C C . SER A 1 455 ? 63.546 -21.727 -90.993 1.00 67.56 455 SER A C 1
ATOM 3625 O O . SER A 1 455 ? 63.974 -21.590 -92.135 1.00 67.56 455 SER A O 1
ATOM 3627 N N . GLY A 1 456 ? 64.313 -21.490 -89.921 1.00 59.84 456 GLY A N 1
ATOM 3628 C CA . GLY A 1 456 ? 65.743 -21.159 -89.992 1.00 59.84 456 GLY A CA 1
ATOM 3629 C C . GLY A 1 456 ? 66.066 -19.743 -90.487 1.00 59.84 456 GLY A C 1
ATOM 3630 O O . GLY A 1 456 ? 67.236 -19.407 -90.632 1.00 59.84 456 GLY A O 1
ATOM 3631 N N . ILE A 1 457 ? 65.057 -18.894 -90.719 1.00 60.84 457 ILE A N 1
ATOM 3632 C CA . ILE A 1 457 ? 65.233 -17.531 -91.258 1.00 60.84 457 ILE A CA 1
ATOM 3633 C C . ILE A 1 457 ? 65.678 -16.542 -90.159 1.00 60.84 457 ILE A C 1
ATOM 3635 O O . ILE A 1 457 ? 66.265 -15.505 -90.455 1.00 60.84 457 ILE A O 1
ATOM 3639 N N . LEU A 1 458 ? 65.438 -16.862 -88.880 1.00 55.41 458 LEU A N 1
ATOM 3640 C CA . LEU A 1 458 ? 65.781 -16.021 -87.728 1.00 55.41 458 LEU A CA 1
ATOM 3641 C C . LEU A 1 458 ? 66.096 -16.880 -86.493 1.00 55.41 458 LEU A C 1
ATOM 3643 O O . LEU A 1 458 ? 65.223 -17.573 -85.968 1.00 55.41 458 LEU A O 1
ATOM 3647 N N . PHE A 1 459 ? 67.332 -16.798 -85.988 1.00 51.81 459 PHE A N 1
ATOM 3648 C CA . PHE A 1 459 ? 67.737 -17.435 -84.733 1.00 51.81 459 PHE A CA 1
ATOM 3649 C C . PHE A 1 459 ? 67.541 -16.452 -83.570 1.00 51.81 459 PHE A C 1
ATOM 3651 O O . PHE A 1 459 ? 68.343 -15.548 -83.354 1.00 51.81 459 PHE A O 1
ATOM 3658 N N . LEU A 1 460 ? 66.445 -16.607 -82.826 1.00 55.03 460 LEU A N 1
ATOM 3659 C CA . LEU A 1 460 ? 66.192 -15.851 -81.596 1.00 55.03 460 LEU A CA 1
ATOM 3660 C C . LEU A 1 460 ? 66.607 -16.711 -80.393 1.00 55.03 460 LEU A C 1
ATOM 3662 O O . LEU A 1 460 ? 65.962 -17.728 -80.099 1.00 55.03 460 LEU A O 1
ATOM 3666 N N . GLY A 1 461 ? 67.700 -16.312 -79.730 1.00 46.41 461 GLY A N 1
ATOM 3667 C CA . GLY A 1 461 ? 68.181 -16.905 -78.477 1.00 46.41 461 GLY A CA 1
ATOM 3668 C C . GLY A 1 461 ? 67.128 -16.847 -77.361 1.00 46.41 461 GLY A C 1
ATOM 3669 O O . GLY A 1 461 ? 66.176 -16.072 -77.434 1.00 46.41 461 GLY A O 1
ATOM 3670 N N . ASN A 1 462 ? 67.277 -17.688 -76.333 1.00 47.16 462 ASN A N 1
ATOM 3671 C CA . ASN A 1 462 ? 66.261 -17.964 -75.298 1.00 47.16 462 ASN A CA 1
ATOM 3672 C C . ASN A 1 462 ? 65.923 -16.792 -74.343 1.00 47.16 462 ASN A C 1
ATOM 3674 O O . ASN A 1 462 ? 65.274 -16.994 -73.323 1.00 47.16 462 ASN A O 1
ATOM 3678 N N . THR A 1 463 ? 66.299 -15.560 -74.675 1.00 44.81 463 THR A N 1
ATOM 3679 C CA . THR A 1 463 ? 66.104 -14.346 -73.869 1.00 44.81 463 THR A CA 1
ATOM 3680 C C . THR A 1 463 ? 65.300 -13.288 -74.631 1.00 44.81 463 THR A C 1
ATOM 3682 O O . THR A 1 463 ? 65.726 -12.151 -74.806 1.00 44.81 463 THR A O 1
ATOM 3685 N N . CYS A 1 464 ? 64.103 -13.639 -75.105 1.00 42.66 464 CYS A N 1
ATOM 3686 C CA . CYS A 1 464 ? 63.147 -12.654 -75.626 1.00 42.66 464 CYS A CA 1
ATOM 3687 C C . CYS A 1 464 ? 61.739 -12.936 -75.099 1.00 42.66 464 CYS A C 1
ATOM 3689 O O . CYS A 1 464 ? 60.923 -13.603 -75.735 1.00 42.66 464 CYS A O 1
ATOM 3691 N N . ASN A 1 465 ? 61.456 -12.398 -73.913 1.00 44.91 465 ASN A N 1
ATOM 3692 C CA . ASN A 1 465 ? 60.115 -12.377 -73.348 1.00 44.91 465 ASN A CA 1
ATOM 3693 C C . ASN A 1 465 ? 59.250 -11.324 -74.063 1.00 44.91 465 ASN A C 1
ATOM 3695 O O . ASN A 1 465 ? 59.419 -10.124 -73.883 1.00 44.91 465 ASN A O 1
ATOM 3699 N N . GLN A 1 466 ? 58.333 -11.838 -74.885 1.00 50.31 466 GLN A N 1
ATOM 3700 C CA . GLN A 1 466 ? 56.988 -11.370 -75.273 1.00 50.31 466 GLN A CA 1
ATOM 3701 C C . GLN A 1 466 ? 56.718 -9.926 -75.761 1.00 50.31 466 GLN A C 1
ATOM 3703 O O . GLN A 1 466 ? 55.740 -9.768 -76.487 1.00 50.31 466 GLN A O 1
ATOM 3708 N N . SER A 1 467 ? 57.525 -8.898 -75.488 1.00 44.91 467 SER A N 1
ATOM 3709 C CA . SER A 1 467 ? 57.220 -7.505 -75.892 1.00 44.91 467 SER A CA 1
ATOM 3710 C C . SER A 1 467 ? 58.148 -6.921 -76.971 1.00 44.91 467 SER A C 1
ATOM 3712 O O . SER A 1 467 ? 57.753 -5.998 -77.683 1.00 44.91 467 SER A O 1
ATOM 3714 N N . SER A 1 468 ? 59.345 -7.479 -77.176 1.00 50.69 468 SER A N 1
ATOM 3715 C CA . SER A 1 468 ? 60.355 -6.944 -78.113 1.00 50.69 468 SER A CA 1
ATOM 3716 C C . SER A 1 468 ? 60.276 -7.498 -79.546 1.00 50.69 468 SER A C 1
ATOM 3718 O O . SER A 1 468 ? 60.766 -6.863 -80.483 1.00 50.69 468 SER A O 1
ATOM 3720 N N . ILE A 1 469 ? 59.613 -8.644 -79.747 1.00 51.03 469 ILE A N 1
ATOM 3721 C CA . ILE A 1 469 ? 59.535 -9.337 -81.048 1.00 51.03 469 ILE A CA 1
ATOM 3722 C C . ILE A 1 469 ? 58.795 -8.481 -82.087 1.00 51.03 469 ILE A C 1
ATOM 3724 O O . ILE A 1 469 ? 59.214 -8.392 -83.239 1.00 51.03 469 ILE A O 1
ATOM 3728 N N . PHE A 1 470 ? 57.726 -7.791 -81.678 1.00 52.50 470 PHE A N 1
ATOM 3729 C CA . PHE A 1 470 ? 56.904 -6.980 -82.581 1.00 52.50 470 PHE A CA 1
ATOM 3730 C C . PHE A 1 470 ? 57.659 -5.760 -83.130 1.00 52.50 470 PHE A C 1
ATOM 3732 O O . PHE A 1 470 ? 57.518 -5.418 -84.306 1.00 52.50 470 PHE A O 1
ATOM 3739 N N . LEU A 1 471 ? 58.496 -5.125 -82.300 1.00 53.44 471 LEU A N 1
ATOM 3740 C CA . LEU A 1 471 ? 59.282 -3.957 -82.697 1.00 53.44 471 LEU A CA 1
ATOM 3741 C C . LEU A 1 471 ? 60.364 -4.347 -83.714 1.00 53.44 471 LEU A C 1
ATOM 3743 O O . LEU A 1 471 ? 60.500 -3.698 -84.751 1.00 53.44 471 LEU A O 1
ATOM 3747 N N . GLN A 1 472 ? 61.072 -5.453 -83.466 1.00 54.31 472 GLN A N 1
ATOM 3748 C CA . GLN A 1 472 ? 62.112 -5.957 -84.367 1.00 54.31 472 GLN A CA 1
ATOM 3749 C C . GLN A 1 472 ? 61.539 -6.476 -85.692 1.00 54.31 472 GLN A C 1
ATOM 3751 O O . GLN A 1 472 ? 62.109 -6.185 -86.743 1.00 54.31 472 GLN A O 1
ATOM 3756 N N . PHE A 1 473 ? 60.375 -7.136 -85.687 1.00 56.53 473 PHE A N 1
ATOM 3757 C CA . PHE A 1 473 ? 59.721 -7.590 -86.923 1.00 56.53 473 PHE A CA 1
ATOM 3758 C C . PHE A 1 473 ? 59.259 -6.413 -87.802 1.00 56.53 473 PHE A C 1
ATOM 3760 O O . PHE A 1 473 ? 59.447 -6.430 -89.020 1.00 56.53 473 PHE A O 1
ATOM 3767 N N . LYS A 1 474 ? 58.723 -5.341 -87.194 1.00 54.38 474 LYS A N 1
ATOM 3768 C CA . LYS A 1 474 ? 58.360 -4.097 -87.903 1.00 54.38 474 LYS A CA 1
ATOM 3769 C C . LYS A 1 474 ? 59.580 -3.399 -88.507 1.00 54.38 474 LYS A C 1
ATOM 3771 O O . LYS A 1 474 ? 59.496 -2.892 -89.626 1.00 54.38 474 LYS A O 1
ATOM 3776 N N . ILE A 1 475 ? 60.698 -3.366 -87.778 1.00 58.34 475 ILE A N 1
ATOM 3777 C CA . ILE A 1 475 ? 61.965 -2.788 -88.252 1.00 58.34 475 ILE A CA 1
ATOM 3778 C C . ILE A 1 475 ? 62.521 -3.613 -89.420 1.00 58.34 475 ILE A C 1
ATOM 3780 O O . ILE A 1 475 ? 62.917 -3.038 -90.435 1.00 58.34 475 ILE A O 1
ATOM 3784 N N . TYR A 1 476 ? 62.470 -4.943 -89.329 1.00 60.91 476 TYR A N 1
ATOM 3785 C CA . TYR A 1 476 ? 62.963 -5.847 -90.367 1.00 60.91 476 TYR A CA 1
ATOM 3786 C C . TYR A 1 476 ? 62.125 -5.786 -91.656 1.00 60.91 476 TYR A C 1
ATOM 3788 O O . TYR A 1 476 ? 62.680 -5.647 -92.746 1.00 60.91 476 TYR A O 1
ATOM 3796 N N . LEU A 1 477 ? 60.790 -5.758 -91.552 1.00 57.84 477 LEU A N 1
ATOM 3797 C CA . LEU A 1 477 ? 59.904 -5.529 -92.703 1.00 57.84 477 LEU A CA 1
ATOM 3798 C C . LEU A 1 477 ? 60.150 -4.157 -93.347 1.00 57.84 477 LEU A C 1
ATOM 3800 O O . LEU A 1 477 ? 60.243 -4.068 -94.571 1.00 57.84 477 LEU A O 1
ATOM 3804 N N . LYS A 1 478 ? 60.330 -3.092 -92.550 1.00 60.41 478 LYS A N 1
ATOM 3805 C CA . LYS A 1 478 ? 60.716 -1.769 -93.076 1.00 60.41 478 LYS A CA 1
ATOM 3806 C C . LYS A 1 478 ? 62.057 -1.812 -93.812 1.00 60.41 478 LYS A C 1
ATOM 3808 O O . LYS A 1 478 ? 62.197 -1.133 -94.827 1.00 60.41 478 LYS A O 1
ATOM 3813 N N . TYR A 1 479 ? 63.024 -2.589 -93.325 1.00 62.31 479 TYR A N 1
ATOM 3814 C CA . TYR A 1 479 ? 64.328 -2.750 -93.967 1.00 62.31 479 TYR A CA 1
ATOM 3815 C C . TYR A 1 479 ? 64.217 -3.493 -95.309 1.00 62.31 479 TYR A C 1
ATOM 3817 O O . TYR A 1 479 ? 64.722 -2.997 -96.317 1.00 62.31 479 TYR A O 1
ATOM 3825 N N . ILE A 1 480 ? 63.473 -4.604 -95.365 1.00 62.12 480 ILE A N 1
ATOM 3826 C CA . ILE A 1 480 ? 63.226 -5.356 -96.608 1.00 62.12 480 ILE A CA 1
ATOM 3827 C C . ILE A 1 480 ? 62.471 -4.502 -97.635 1.00 62.12 480 ILE A C 1
ATOM 3829 O O . ILE A 1 480 ? 62.921 -4.379 -98.773 1.00 62.12 480 ILE A O 1
ATOM 3833 N N . PHE A 1 481 ? 61.385 -3.826 -97.244 1.00 59.00 481 PHE A N 1
ATOM 3834 C CA . PHE A 1 481 ? 60.650 -2.937 -98.155 1.00 59.00 481 PHE A CA 1
ATOM 3835 C C . PHE A 1 481 ? 61.506 -1.765 -98.662 1.00 59.00 481 PHE A C 1
ATOM 3837 O O . PHE A 1 481 ? 61.336 -1.319 -99.800 1.00 59.00 481 PHE A O 1
ATOM 3844 N N . ARG A 1 482 ? 62.461 -1.281 -97.856 1.00 57.66 482 ARG A N 1
ATOM 3845 C CA . ARG A 1 482 ? 63.419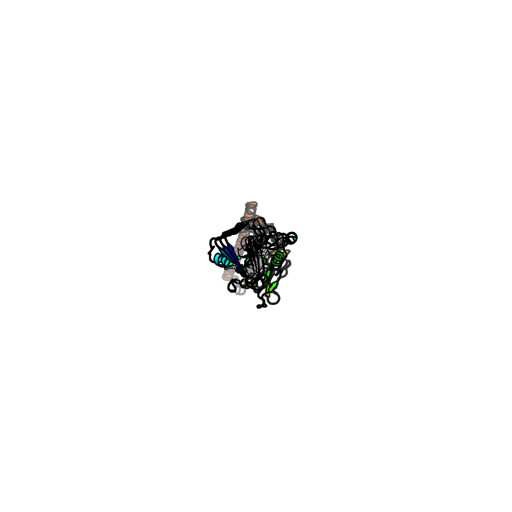 -0.245 -98.265 1.00 57.66 482 ARG A CA 1
ATOM 3846 C C . ARG A 1 482 ? 64.460 -0.777 -99.260 1.00 57.66 482 ARG A C 1
ATOM 3848 O O . ARG A 1 482 ? 64.814 -0.041 -100.179 1.00 57.66 482 ARG A O 1
ATOM 3855 N N . GLN A 1 483 ? 64.896 -2.033 -99.137 1.00 55.88 483 GLN A N 1
ATOM 3856 C CA . GLN A 1 483 ? 65.805 -2.666 -100.105 1.00 55.88 483 GLN A CA 1
ATOM 3857 C C . GLN A 1 483 ? 65.112 -3.037 -101.425 1.00 55.88 483 GLN A C 1
ATOM 3859 O O . GLN A 1 483 ? 65.696 -2.857 -102.494 1.00 55.88 483 GLN A O 1
ATOM 3864 N N . ILE A 1 484 ? 63.839 -3.442 -101.378 1.00 57.72 484 ILE A N 1
ATOM 3865 C CA . ILE A 1 484 ? 63.020 -3.680 -102.579 1.00 57.72 484 ILE A CA 1
ATOM 3866 C C . ILE A 1 484 ? 62.767 -2.365 -103.344 1.00 57.72 484 ILE A C 1
ATOM 3868 O O . ILE A 1 484 ? 62.822 -2.336 -104.570 1.00 57.72 484 ILE A O 1
ATOM 3872 N N . ARG A 1 485 ? 62.562 -1.234 -102.648 1.00 55.12 485 ARG A N 1
ATOM 3873 C CA . ARG A 1 485 ? 62.469 0.091 -103.299 1.00 55.12 485 ARG A CA 1
ATOM 3874 C C . ARG A 1 485 ? 63.782 0.541 -103.944 1.00 55.12 485 ARG A C 1
ATOM 3876 O O . ARG A 1 485 ? 63.743 1.119 -105.023 1.00 55.12 485 ARG A O 1
ATOM 3883 N N . LYS A 1 486 ? 64.932 0.263 -103.318 1.00 52.28 486 LYS A N 1
ATOM 3884 C CA . LYS A 1 486 ? 66.247 0.572 -103.907 1.00 52.28 486 LYS A CA 1
ATOM 3885 C C . LYS A 1 486 ? 66.531 -0.248 -105.168 1.00 52.28 486 LYS A C 1
ATOM 3887 O O . LYS A 1 486 ? 67.062 0.299 -106.123 1.00 52.28 486 LYS A O 1
ATOM 3892 N N . THR A 1 487 ? 66.138 -1.519 -105.202 1.00 52.12 487 THR A N 1
ATOM 3893 C CA . THR A 1 487 ? 66.308 -2.380 -106.388 1.00 52.12 487 THR A CA 1
ATOM 3894 C C . THR A 1 487 ? 65.339 -2.033 -107.520 1.00 52.12 487 THR A C 1
ATOM 3896 O O . THR A 1 487 ? 65.717 -2.137 -108.682 1.00 52.12 487 THR A O 1
ATOM 3899 N N . LYS A 1 488 ? 64.136 -1.523 -107.214 1.00 51.31 488 LYS A N 1
ATOM 3900 C CA . LYS A 1 488 ? 63.191 -1.044 -108.240 1.00 51.31 488 LYS A CA 1
ATOM 3901 C C . LYS A 1 488 ? 63.662 0.228 -108.961 1.00 51.31 488 LYS A C 1
ATOM 3903 O O . LYS A 1 488 ? 63.438 0.340 -110.158 1.00 51.31 488 LYS A O 1
ATOM 3908 N N . ASN A 1 489 ? 64.360 1.133 -108.266 1.00 49.38 489 ASN A N 1
ATOM 3909 C CA . ASN A 1 489 ? 64.913 2.347 -108.883 1.00 49.38 489 ASN A CA 1
ATOM 3910 C C . ASN A 1 489 ? 66.164 2.072 -109.740 1.00 49.38 489 ASN A C 1
ATOM 3912 O O . ASN A 1 489 ? 66.394 2.781 -110.704 1.00 49.38 489 ASN A O 1
ATOM 3916 N N . ILE A 1 490 ? 66.935 1.014 -109.456 1.00 52.56 490 ILE A N 1
ATOM 3917 C CA . ILE A 1 490 ? 68.109 0.632 -110.270 1.00 52.56 490 ILE A CA 1
ATOM 3918 C C . ILE A 1 490 ? 67.692 -0.038 -111.601 1.00 52.56 490 ILE A C 1
ATOM 3920 O O . ILE A 1 490 ? 68.426 0.015 -112.583 1.00 52.56 490 ILE A O 1
ATOM 3924 N N . PHE A 1 491 ? 66.485 -0.610 -111.673 1.00 48.94 491 PHE A N 1
ATOM 3925 C CA . PHE A 1 491 ? 65.939 -1.232 -112.890 1.00 48.94 491 PHE A CA 1
ATOM 3926 C C . PHE A 1 491 ? 65.117 -0.284 -113.788 1.00 48.94 491 PHE A C 1
ATOM 3928 O O . PHE A 1 491 ? 64.667 -0.716 -114.846 1.00 48.94 491 PHE A O 1
ATOM 3935 N N . GLN A 1 492 ? 64.921 0.986 -113.405 1.00 50.88 492 GLN A N 1
ATOM 3936 C CA . GLN A 1 492 ? 64.279 2.003 -114.258 1.00 50.88 492 GLN A CA 1
ATOM 3937 C C . GLN A 1 492 ? 65.270 2.936 -114.979 1.00 50.88 492 GLN A C 1
ATOM 3939 O O . GLN A 1 492 ? 64.864 3.568 -115.944 1.00 50.88 492 GLN A O 1
ATOM 3944 N N . ASP A 1 493 ? 66.555 2.934 -114.605 1.00 52.38 493 ASP A N 1
ATOM 3945 C CA . ASP A 1 493 ? 67.621 3.717 -115.265 1.00 52.38 493 ASP A CA 1
ATOM 3946 C C . ASP A 1 493 ? 68.482 2.880 -116.245 1.00 52.38 493 ASP A C 1
ATOM 3948 O O . ASP A 1 493 ? 69.575 3.281 -116.637 1.00 52.38 493 ASP A O 1
ATOM 3952 N N . SER A 1 494 ? 68.013 1.691 -116.650 1.00 49.22 494 SER A N 1
ATOM 3953 C CA . SER A 1 494 ? 68.686 0.819 -117.634 1.00 49.22 494 SER A CA 1
ATOM 3954 C C . SER A 1 494 ? 67.741 0.292 -118.723 1.00 49.22 494 SER A C 1
ATOM 3956 O O . SER A 1 494 ? 67.725 -0.903 -119.034 1.00 49.22 494 SER A O 1
ATOM 3958 N N . LYS A 1 495 ? 66.960 1.196 -119.326 1.00 41.19 495 LYS A N 1
ATOM 3959 C CA . LYS A 1 495 ? 66.373 1.002 -120.657 1.00 41.19 495 LYS A CA 1
ATOM 3960 C C . LYS A 1 495 ? 66.172 2.314 -121.395 1.00 41.19 495 LYS A C 1
ATOM 3962 O O . LYS A 1 495 ? 65.588 3.230 -120.779 1.00 41.19 495 LYS A O 1
#

Radius of gyration: 49.33 Å; Cα contacts (8 Å, |Δi|>4): 1225; chains: 1; bounding box: 106×43×162 Å

Mean predicted aligned error: 12.6 Å

Foldseek 3Di:
DAEQQEAEPDEALADEAEQAAEDEAELEEAYQRQYEFEYAQHYEHEYDPAAHEYEYENYEQYNGQDDQYEAQHYEEESYAYHYALYEFANGEDQFQQHYEYEQADHPCVVCVVVVRNNNYYFDHGDHNFDNRRYGYWFDAKDADPVQKDWDDDWDWDDDPLAIEIPAHFFQTKIKRRFIFIAHPVRHTGDDDDPVVNVSHHPVVVVRLQQWKKFKAWDPVPPQWDKDFQRIDSDDDPRHDITMIRIFADAQDKTKMKIKIAFIDFYAYPVRHGPGPTGIHIRIYMYGHHQADFQWAWDDDPNTTGTHHFAKQWEGLDSHDNDTHGQDPQFPIDTRQATQGDQQWADQDSSDPPIDGLVPDSNQQQSVDPCDDRSGDAQFDDDSSQAGQQPCPPPVFHWDAAPPPSDTDTCVVCVPRRVVRVVVVVVVVVVVVVVVVVVVVVLVVVVVVVVVCCVVVVDPDPPPDPRPCPVVVVVVVVVVVVVVVVVVVVVVVVPD